Protein AF-A0A812PXK2-F1 (afdb_monomer)

Radius of gyration: 33.46 Å; Cα contacts (8 Å, |Δi|>4): 646; chains: 1; bounding box: 83×74×85 Å

Nearest PDB structures (foldseek):
  6zye-assembly1_E  TM=4.329E-01  e=1.002E-02  Escherichia coli K-12
  4agf-assembly1_G  TM=2.481E-01  e=2.740E-03  Escherichia coli
  8tdl-assembly1_A  TM=2.039E-01  e=2.067E-03  Arabidopsis thaliana
  7ux1-assembly1_A  TM=2.664E-01  e=7.626E-02  Escherichia coli K-12
  6urt-assembly1_G  TM=1.764E-01  e=1.405E-02  Escherichia coli K-12

Solvent-accessible surface area (backbone atoms only — not comparable to full-atom values): 24491 Å² total; per-residue (Å²): 111,74,65,60,54,52,44,44,70,73,60,30,49,92,87,58,76,82,56,71,67,46,54,53,53,67,67,53,82,33,74,60,96,61,72,58,64,69,56,50,50,19,48,51,42,23,52,41,47,48,56,88,81,64,59,52,63,66,56,52,52,40,47,39,58,36,68,75,43,35,54,46,48,56,49,47,51,53,49,49,55,51,50,56,61,70,49,60,90,50,85,64,44,69,57,57,49,49,56,51,32,29,44,47,39,25,34,66,69,62,37,75,93,72,25,92,42,94,41,64,42,40,43,51,26,58,57,32,49,78,72,76,39,86,44,94,35,61,89,72,25,77,71,78,80,66,82,46,54,45,100,82,72,46,66,58,42,42,55,62,41,48,75,70,72,52,52,63,75,38,40,30,27,30,71,89,76,65,51,46,29,30,30,65,42,77,41,42,61,34,30,34,28,36,32,83,87,72,48,78,45,78,44,52,33,63,45,50,65,69,59,44,42,44,82,45,74,81,79,76,75,87,77,82,71,86,64,54,75,77,72,30,66,92,71,34,63,70,52,43,52,52,50,38,50,50,32,52,53,51,34,31,51,54,45,43,72,69,45,69,79,81,60,60,47,78,41,73,68,98,52,59,34,30,25,31,67,51,65,34,60,59,62,63,48,54,44,57,61,68,56,90,40,72,46,75,33,71,64,82,60,88,90,38,47,71,46,29,29,39,47,60,77,92,62,75,74,51,59,33,30,30,28,41,36,81,45,75,38,76,52,86,43,97,86,44,88,59,58,42,86,44,67,74,70,35,35,47,72,38,62,49,66,88,79,29,40,26,35,80,40,59,94,41,88,70,37,66,68,29,76,44,39,77,82,50,86,62,63,73,70,58,32,38,27,26,75,42,71,44,48,58,66,41,74,46,22,32,39,45,72,80,82,71,80,77,72,81,74,77,82,84,74,82,84,79,77,77,78,83,126

pLDDT: mean 85.99, std 12.9, range [39.44, 98.31]

Mean predicted aligned error: 17.98 Å

Secondary structure (DSSP, 8-state):
-HHHHHHHHHHS-TT----HHHHHHHHSPPSSS---HHHHHHHHHHHHHSSTT---HHHHHHHHH-HHHHHHHHHHHHHHHHHHHHTTT-TTHHHHHHHHHHHHHHHHTT-TTT-SSSSHHHHHHHHHHTTTPPPTTTTTS-------B-TTS-BSS-HHHHHTT--TT-EEEETTT--EEEEEEE-SSEEEEEETTS-EEEEEHHHHHTT-EEE--PPPPPP--TTGGGG-GGG-HHHHHHHHHHHHHHHHHHHHHHH----EEEE-SSS-EEEESS-B-TTT-EEE---S-EEEESSPPTT-EEEEEE--SSS----PEEEE----B--SSTT----B--GGGTSEEES-STT--EEEE-SSTTGGG-EE-TT-S--PPPEEEESS-B-TTPBPEEE------------PPP---PPP-

Sequence (421 aa):
MSKTERYVRASGFPNRALGGDIWLALSQDCKGPEQHVPWRHMCIKLGLCGPEKAITLTDIKRSLSAKEVLNNVGKAETVLVEVQRLLQGIENLESVLGDFEVELAAVVLQKKKIAKHDSIEDAATTWLEKFGISSPWAATAPTKSLRVYDDTGKLVSNSRVVDLGFKAGNEVIRKADDMKGTIMEITADKVRLKLTDGKEYEASSQSFVDNKWKMYVPKAEPVLFKEWTKFSPLRSEDFSIAVVKGIVFQSMHEQYETLKVDDLDVFLKPSKNVQVKKSYNINILKLPIATAKVTIAETVPAGAVQLAVLAVGTSQKGTHRISMQAHFQAPKTESSQQGFINPVWLMKSTTDRDEANMELHWTSKSASNQKLTCKSASMILPIVRNFVKLEAGDDLVLWRPDTGKTDVIEALEPVTKKARK

Foldseek 3Di:
DVLLVVLLVVQFDPPFDDDPLQVVLLPDAAPDPDRLPLLSSLQSLLRGRNDDPLDDSVLSNCCRYPPVLVVLSVVLVVLLVVLLVQCPPDPPSSNLSSVLSSLSNSQSSVVVVGRPANGSLRSSQVSCVVVPHHRPCPVVRPPPPDQDAPPVRHGWFCVLLVVVVDDAQFWKAFPVPRWIWGFHDGTRFWTWTQTPVRDIDIDTSVCSNVVRMDTDDDDDDDDDPPPCVCVPLLVDPVSFVVLQVVQAQVQLVVQCVPLPDPQWDFDPPPATWIFGQFKDAFFGRKFGDDDPDKDWALDDDPPWQFFEFEQDDPPRPRRITITHDQDWADAPDPPDPPTDDGSVSRAAEDQDPVPAFKEWAFPDPQRSYHYDGSPDNHGGGIIIGGRHIDGRGDIHYYHDHDPDPPDPPDDDDDDDDDDDD

Structure (mmCIF, N/CA/C/O backbone):
data_AF-A0A812PXK2-F1
#
_entry.id   AF-A0A812PXK2-F1
#
loop_
_atom_site.group_PDB
_atom_site.id
_atom_site.type_symbol
_atom_site.label_atom_id
_atom_site.label_alt_id
_atom_site.label_comp_id
_atom_site.label_asym_id
_atom_site.label_entity_id
_atom_site.label_seq_id
_atom_site.pdbx_PDB_ins_code
_atom_site.Cartn_x
_atom_site.Cartn_y
_atom_site.Cartn_z
_atom_site.occupancy
_atom_site.B_iso_or_equiv
_atom_site.auth_seq_id
_atom_site.auth_comp_id
_atom_site.auth_asym_id
_atom_site.auth_atom_id
_atom_site.pdbx_PDB_model_num
ATOM 1 N N . MET A 1 1 ? -0.063 -13.412 -11.067 1.00 54.19 1 MET A N 1
ATOM 2 C CA . MET A 1 1 ? 0.491 -14.206 -9.942 1.00 54.19 1 MET A CA 1
ATOM 3 C C . MET A 1 1 ? 0.497 -15.716 -10.194 1.00 54.19 1 MET A C 1
ATOM 5 O O . MET A 1 1 ? 1.556 -16.304 -10.027 1.00 54.19 1 MET A O 1
ATOM 9 N N . SER A 1 2 ? -0.600 -16.345 -10.648 1.00 75.31 2 SER A N 1
ATOM 10 C CA . SER A 1 2 ? -0.688 -17.821 -10.759 1.00 75.31 2 SER A CA 1
ATOM 11 C C . SER A 1 2 ? 0.357 -18.494 -11.668 1.00 75.31 2 SER A C 1
ATOM 13 O O . SER A 1 2 ? 0.698 -19.649 -11.439 1.00 75.31 2 SER A O 1
ATOM 15 N N . LYS A 1 3 ? 0.876 -17.809 -12.699 1.00 86.38 3 LYS A N 1
ATOM 16 C CA . LYS A 1 3 ? 1.910 -18.357 -13.604 1.00 86.38 3 LYS A CA 1
ATOM 17 C C . LYS A 1 3 ? 3.296 -18.406 -12.958 1.00 86.38 3 LYS A C 1
ATOM 19 O O . LYS A 1 3 ? 3.967 -19.428 -13.006 1.00 86.38 3 LYS A O 1
ATOM 24 N N . THR A 1 4 ? 3.712 -17.312 -12.319 1.00 91.25 4 THR A N 1
ATOM 25 C CA . THR A 1 4 ? 5.010 -17.229 -11.632 1.00 91.25 4 THR A CA 1
ATOM 26 C C . THR A 1 4 ? 5.095 -18.217 -10.485 1.00 91.25 4 THR A C 1
ATOM 28 O O . THR A 1 4 ? 6.102 -18.899 -10.361 1.00 91.25 4 THR A O 1
ATOM 31 N N . GLU A 1 5 ? 4.038 -18.327 -9.680 1.00 90.25 5 GLU A N 1
ATOM 32 C CA . GLU A 1 5 ? 4.003 -19.287 -8.579 1.00 90.25 5 GLU A CA 1
ATOM 33 C C . GLU A 1 5 ? 4.114 -20.733 -9.079 1.00 90.25 5 GLU A C 1
ATOM 35 O O . GLU A 1 5 ? 4.930 -21.487 -8.556 1.00 90.25 5 GLU A O 1
ATOM 40 N N . ARG A 1 6 ? 3.348 -21.111 -10.114 1.00 88.38 6 ARG A N 1
ATOM 41 C CA . ARG A 1 6 ? 3.409 -22.462 -10.696 1.00 88.38 6 ARG A CA 1
ATOM 42 C C . ARG A 1 6 ? 4.807 -22.803 -11.210 1.00 88.38 6 ARG A C 1
ATOM 44 O O . ARG A 1 6 ? 5.325 -23.858 -10.864 1.00 88.38 6 ARG A O 1
ATOM 51 N N . TYR A 1 7 ? 5.440 -21.892 -11.950 1.00 93.44 7 TYR A N 1
ATOM 52 C CA . TYR A 1 7 ? 6.810 -22.094 -12.426 1.00 93.44 7 TYR A CA 1
ATOM 53 C C . TYR A 1 7 ? 7.817 -22.201 -11.270 1.00 93.44 7 TYR A C 1
ATOM 55 O O . TYR A 1 7 ? 8.620 -23.123 -11.240 1.00 93.44 7 TYR A O 1
ATOM 63 N N . VAL A 1 8 ? 7.745 -21.313 -10.269 1.00 92.62 8 VAL A N 1
ATOM 64 C CA . VAL A 1 8 ? 8.648 -21.354 -9.104 1.00 92.62 8 VAL A CA 1
ATOM 65 C C . VAL A 1 8 ? 8.472 -22.640 -8.295 1.00 92.62 8 VAL A C 1
ATOM 67 O O . VAL A 1 8 ? 9.451 -23.180 -7.798 1.00 92.62 8 VAL A O 1
ATOM 70 N N . ARG A 1 9 ? 7.251 -23.167 -8.166 1.00 89.44 9 ARG A N 1
ATOM 71 C CA . ARG A 1 9 ? 7.021 -24.455 -7.494 1.00 89.44 9 ARG A CA 1
ATOM 72 C C . ARG A 1 9 ? 7.595 -25.638 -8.277 1.00 89.44 9 ARG A C 1
ATOM 74 O O . ARG A 1 9 ? 8.021 -26.599 -7.650 1.00 89.44 9 ARG A O 1
ATOM 81 N N . ALA A 1 10 ? 7.586 -25.573 -9.607 1.00 89.19 10 ALA A N 1
ATOM 82 C CA . ALA A 1 10 ? 8.085 -26.641 -10.472 1.00 89.19 10 ALA A CA 1
ATOM 83 C C . ALA A 1 10 ? 9.618 -26.624 -10.627 1.00 89.19 10 ALA A C 1
ATOM 85 O O . ALA A 1 10 ? 10.241 -27.681 -10.615 1.00 89.19 10 ALA A O 1
ATOM 86 N N . SER A 1 11 ? 10.214 -25.434 -10.745 1.00 90.25 11 SER A N 1
ATOM 87 C CA . SER A 1 11 ? 11.624 -25.247 -11.130 1.00 90.25 11 SER A CA 1
ATOM 88 C C . SER A 1 11 ? 12.483 -24.582 -10.047 1.00 90.25 11 SER A C 1
ATOM 90 O O . SER A 1 11 ? 13.695 -24.444 -10.208 1.00 90.25 11 SER A O 1
ATOM 92 N N . GLY A 1 12 ? 11.872 -24.113 -8.958 1.00 88.06 12 GLY A N 1
ATOM 93 C CA . GLY A 1 12 ? 12.557 -23.412 -7.876 1.00 88.06 12 GLY A CA 1
ATOM 94 C C . GLY A 1 12 ? 13.231 -24.348 -6.877 1.00 88.06 12 GLY A C 1
ATOM 95 O O . GLY A 1 12 ? 12.872 -25.512 -6.713 1.00 88.06 12 GLY A O 1
ATOM 96 N N . PHE A 1 13 ? 14.210 -23.809 -6.152 1.00 86.69 13 PHE A N 1
ATOM 97 C CA . PHE A 1 13 ? 14.906 -24.552 -5.103 1.00 86.69 13 PHE A CA 1
ATOM 98 C C . PHE A 1 13 ? 14.094 -24.522 -3.791 1.00 86.69 13 PHE A C 1
ATOM 100 O O . PHE A 1 13 ? 13.846 -23.426 -3.284 1.00 86.69 13 PHE A O 1
ATOM 107 N N . PRO A 1 14 ? 13.735 -25.675 -3.182 1.00 78.12 14 PRO A N 1
ATOM 108 C CA . PRO A 1 14 ? 12.789 -25.741 -2.054 1.00 78.12 14 PRO A CA 1
ATOM 109 C C . PRO A 1 14 ? 13.166 -24.902 -0.827 1.00 78.12 14 PRO A C 1
ATOM 111 O O . PRO A 1 14 ? 12.297 -24.371 -0.144 1.00 78.12 14 PRO A O 1
ATOM 114 N N . ASN A 1 15 ? 14.466 -24.755 -0.563 1.00 82.31 15 ASN A N 1
ATOM 115 C CA . ASN A 1 15 ? 14.987 -24.025 0.597 1.00 82.31 15 ASN A CA 1
ATOM 116 C C . ASN A 1 15 ? 15.396 -22.584 0.269 1.00 82.31 15 ASN A C 1
ATOM 118 O O . ASN A 1 15 ? 16.016 -21.912 1.094 1.00 82.31 15 ASN A O 1
ATOM 122 N N . ARG A 1 16 ? 15.116 -22.102 -0.947 1.00 86.56 16 ARG A N 1
ATOM 123 C CA . ARG A 1 16 ? 15.530 -20.767 -1.365 1.00 86.56 16 ARG A CA 1
ATOM 124 C C . ARG A 1 16 ? 14.443 -19.744 -1.075 1.00 86.56 16 ARG A C 1
ATOM 126 O O . ARG A 1 16 ? 13.306 -19.882 -1.510 1.00 86.56 16 ARG A O 1
ATOM 133 N N . ALA A 1 17 ? 14.837 -18.666 -0.410 1.00 87.75 17 ALA A N 1
ATOM 134 C CA . ALA A 1 17 ? 13.986 -17.515 -0.161 1.00 87.75 17 ALA A CA 1
ATOM 135 C C . ALA A 1 17 ? 14.691 -16.225 -0.590 1.00 87.75 17 ALA A C 1
ATOM 137 O O . ALA A 1 17 ? 15.911 -16.094 -0.472 1.00 87.75 17 ALA A O 1
ATOM 138 N N . LEU A 1 18 ? 13.912 -15.255 -1.067 1.00 88.75 18 LEU A N 1
ATOM 139 C CA . LEU A 1 18 ? 14.387 -13.885 -1.242 1.00 88.75 18 LEU A CA 1
ATOM 140 C C . LEU A 1 18 ? 14.252 -13.144 0.091 1.00 88.75 18 LEU A C 1
ATOM 142 O O . LEU A 1 18 ? 13.229 -13.263 0.765 1.00 88.75 18 LEU A O 1
ATOM 146 N N . GLY A 1 19 ? 15.283 -12.387 0.471 1.00 89.31 19 GLY A N 1
ATOM 147 C CA . GLY A 1 19 ? 15.263 -11.582 1.693 1.00 89.31 19 GLY A CA 1
ATOM 148 C C . GLY A 1 19 ? 14.185 -10.492 1.655 1.00 89.31 19 GLY A C 1
ATOM 149 O O . GLY A 1 19 ? 13.808 -10.022 0.579 1.00 89.31 19 GLY A O 1
ATOM 150 N N . GLY A 1 20 ? 13.711 -10.060 2.829 1.00 92.25 20 GLY A N 1
ATOM 151 C CA . GLY A 1 20 ? 12.658 -9.041 2.956 1.00 92.25 20 GLY A CA 1
ATOM 152 C C . GLY A 1 20 ? 12.962 -7.742 2.203 1.00 92.25 20 GLY A C 1
ATOM 153 O O . GLY A 1 20 ? 12.072 -7.172 1.578 1.00 92.25 20 GLY A O 1
ATOM 154 N N . ASP A 1 21 ? 14.230 -7.332 2.155 1.00 93.31 21 ASP A N 1
ATOM 155 C CA . ASP A 1 21 ? 14.656 -6.135 1.422 1.00 93.31 21 ASP A CA 1
ATOM 156 C C . ASP A 1 21 ? 14.470 -6.260 -0.095 1.00 93.31 21 ASP A C 1
ATOM 158 O O . ASP A 1 21 ? 14.160 -5.274 -0.763 1.00 93.31 21 ASP A O 1
ATOM 162 N N . ILE A 1 22 ? 14.640 -7.466 -0.652 1.00 94.56 22 ILE A N 1
ATOM 163 C CA . ILE A 1 22 ? 14.407 -7.724 -2.079 1.00 94.56 22 ILE A CA 1
ATOM 164 C C . ILE A 1 22 ? 12.911 -7.626 -2.380 1.00 94.56 22 ILE A C 1
ATOM 166 O O . ILE A 1 22 ? 12.537 -6.994 -3.365 1.00 94.56 22 ILE A O 1
ATOM 170 N N . TRP A 1 23 ? 12.057 -8.187 -1.519 1.00 94.31 23 TRP A N 1
ATOM 171 C CA . TRP A 1 23 ? 10.602 -8.057 -1.646 1.00 94.31 23 TRP A CA 1
ATOM 172 C C . TRP A 1 23 ? 10.145 -6.606 -1.554 1.00 94.31 23 TRP A C 1
ATOM 174 O O . TRP A 1 23 ? 9.358 -6.155 -2.386 1.00 94.31 23 TRP A O 1
ATOM 184 N N . LEU A 1 24 ? 10.683 -5.860 -0.587 1.00 94.50 24 LEU A N 1
ATOM 185 C CA . LEU A 1 24 ? 10.390 -4.442 -0.434 1.00 94.50 24 LEU A CA 1
ATOM 186 C C . LEU A 1 24 ? 10.821 -3.666 -1.681 1.00 94.50 24 LEU A C 1
ATOM 188 O O . LEU A 1 24 ? 10.027 -2.902 -2.218 1.00 94.50 24 LEU A O 1
ATOM 192 N N . ALA A 1 25 ? 12.029 -3.902 -2.196 1.00 94.44 25 ALA A N 1
ATOM 193 C CA . ALA A 1 25 ? 12.508 -3.241 -3.406 1.00 94.44 25 ALA A CA 1
ATOM 194 C C . ALA A 1 25 ? 11.666 -3.590 -4.644 1.00 94.44 25 ALA A C 1
ATOM 196 O O . ALA A 1 25 ? 11.318 -2.696 -5.404 1.00 94.44 25 ALA A O 1
ATOM 197 N N . LEU A 1 26 ? 11.275 -4.855 -4.820 1.00 93.75 26 LEU A N 1
ATOM 198 C CA . LEU A 1 26 ? 10.389 -5.287 -5.908 1.00 93.75 26 LEU A CA 1
ATOM 199 C C . LEU A 1 26 ? 8.974 -4.705 -5.806 1.00 93.75 26 LEU A C 1
ATOM 201 O O . LEU A 1 26 ? 8.253 -4.714 -6.798 1.00 93.75 26 LEU A O 1
ATOM 205 N N . SER A 1 27 ? 8.556 -4.230 -4.630 1.00 92.69 27 SER A N 1
ATOM 206 C CA . SER A 1 27 ? 7.257 -3.579 -4.421 1.00 92.69 27 SER A CA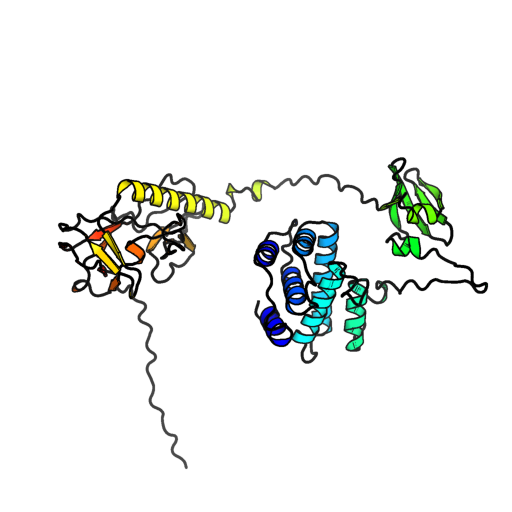 1
ATOM 207 C C . SER A 1 27 ? 7.264 -2.077 -4.717 1.00 92.69 27 SER A C 1
ATOM 209 O O . SER A 1 27 ? 6.196 -1.514 -4.929 1.00 92.69 27 SER A O 1
ATOM 211 N N . GLN A 1 28 ? 8.441 -1.445 -4.784 1.00 92.75 28 GLN A N 1
ATOM 212 C CA . GLN A 1 28 ? 8.578 -0.005 -5.024 1.00 92.75 28 GLN A CA 1
ATOM 213 C C . GLN A 1 28 ? 8.161 0.387 -6.443 1.00 92.75 28 GLN A C 1
ATOM 215 O O . GLN A 1 28 ? 8.238 -0.422 -7.366 1.00 92.75 28 GLN A O 1
ATOM 220 N N . ASP A 1 29 ? 7.752 1.642 -6.621 1.00 89.56 29 ASP A N 1
ATOM 221 C CA . ASP A 1 29 ? 7.406 2.189 -7.932 1.00 89.56 29 ASP A CA 1
ATOM 222 C C . ASP A 1 29 ? 8.641 2.366 -8.824 1.00 89.56 29 ASP A C 1
ATOM 224 O O . ASP A 1 29 ? 9.727 2.744 -8.368 1.00 89.56 29 ASP A O 1
ATOM 228 N N . CYS A 1 30 ? 8.462 2.125 -10.123 1.00 88.88 30 CYS A N 1
ATOM 229 C CA . CYS A 1 30 ? 9.492 2.398 -11.122 1.00 88.88 30 CYS A CA 1
ATOM 230 C C . CYS A 1 30 ? 9.619 3.906 -11.381 1.00 88.88 30 CYS A C 1
ATOM 232 O O . CYS A 1 30 ? 8.631 4.642 -11.373 1.00 88.88 30 CYS A O 1
ATOM 234 N N . LYS A 1 31 ? 10.831 4.384 -11.690 1.00 82.69 31 LYS A N 1
ATOM 235 C CA . LYS A 1 31 ? 11.026 5.745 -12.216 1.00 82.69 31 LYS A CA 1
ATOM 236 C C . LYS A 1 31 ? 10.574 5.810 -13.677 1.00 82.69 31 LYS A C 1
ATOM 238 O O . LYS A 1 31 ? 11.392 5.722 -14.587 1.00 82.69 31 LYS A O 1
ATOM 243 N N . GLY A 1 32 ? 9.277 5.986 -13.894 1.00 80.69 32 GLY A N 1
ATOM 244 C CA . GLY A 1 32 ? 8.673 6.096 -15.218 1.00 80.69 32 GLY A CA 1
ATOM 245 C C . GLY A 1 32 ? 7.151 5.951 -15.165 1.00 80.69 32 GLY A C 1
ATOM 246 O O . GLY A 1 32 ? 6.601 5.693 -14.096 1.00 80.69 32 GLY A O 1
ATOM 247 N N . PRO A 1 33 ? 6.460 6.137 -16.301 1.00 78.75 33 PRO A N 1
ATOM 248 C CA . PRO A 1 33 ? 5.013 5.933 -16.378 1.00 78.75 33 PRO A CA 1
ATOM 249 C C . PRO A 1 33 ? 4.618 4.450 -16.269 1.00 78.75 33 PRO A C 1
ATOM 251 O O . PRO A 1 33 ? 3.499 4.141 -15.870 1.00 78.75 33 PRO A O 1
ATOM 254 N N . GLU A 1 34 ? 5.529 3.533 -16.604 1.00 86.50 34 GLU A N 1
ATOM 255 C CA . GLU A 1 34 ? 5.293 2.090 -16.603 1.00 86.50 34 GLU A CA 1
ATOM 256 C C . GLU A 1 34 ? 5.819 1.434 -15.322 1.00 86.50 34 GLU A C 1
ATOM 258 O O . GLU A 1 34 ? 6.929 1.705 -14.867 1.00 86.50 34 GLU A O 1
ATOM 263 N N . GLN A 1 35 ? 5.019 0.538 -14.737 1.00 90.31 35 GLN A N 1
ATOM 264 C CA . GLN A 1 35 ? 5.369 -0.153 -13.488 1.00 90.31 35 GLN A CA 1
ATOM 265 C C . GLN A 1 35 ? 6.146 -1.463 -13.690 1.00 90.31 35 GLN A C 1
ATOM 267 O O . GLN A 1 35 ? 6.598 -2.045 -12.699 1.00 90.31 35 GLN A O 1
ATOM 272 N N . HIS A 1 36 ? 6.314 -1.905 -14.943 1.00 93.88 36 HIS A N 1
ATOM 273 C CA . HIS A 1 36 ? 7.087 -3.088 -15.348 1.00 93.88 36 HIS A CA 1
ATOM 274 C C . HIS A 1 36 ? 6.782 -4.332 -14.491 1.00 93.88 36 HIS A C 1
ATOM 276 O O . HIS A 1 36 ? 7.636 -4.912 -13.817 1.00 93.88 36 HIS A O 1
ATOM 282 N N . VAL A 1 37 ? 5.500 -4.709 -14.435 1.00 93.94 37 VAL A N 1
ATOM 283 C CA . VAL A 1 37 ? 5.040 -5.867 -13.649 1.00 93.94 37 VAL A CA 1
ATOM 284 C C . VAL A 1 37 ? 5.628 -7.190 -14.174 1.00 93.94 37 VAL A C 1
ATOM 286 O O . VAL A 1 37 ? 6.108 -7.972 -13.345 1.00 93.94 37 VAL A O 1
ATOM 289 N N . PRO A 1 38 ? 5.651 -7.472 -15.497 1.00 95.06 38 PRO A N 1
ATOM 290 C CA . PRO A 1 38 ? 6.336 -8.653 -16.030 1.00 95.06 38 PRO A CA 1
ATOM 291 C C . PRO A 1 38 ? 7.806 -8.742 -15.603 1.00 95.06 38 PRO A C 1
ATOM 293 O O . PRO A 1 38 ? 8.249 -9.799 -15.155 1.00 95.06 38 PRO A O 1
ATOM 296 N N . TRP A 1 39 ? 8.539 -7.630 -15.618 1.00 96.81 39 TRP A N 1
ATOM 297 C CA . TRP A 1 39 ? 9.927 -7.568 -15.169 1.00 96.81 39 TRP A CA 1
ATOM 298 C C . TRP A 1 39 ? 10.120 -8.008 -13.715 1.00 96.81 39 TRP A C 1
ATOM 300 O O . TRP A 1 39 ? 11.034 -8.778 -13.405 1.00 96.81 39 TRP A O 1
ATOM 310 N N . ARG A 1 40 ? 9.231 -7.584 -12.807 1.00 96.38 40 ARG A N 1
ATOM 311 C CA . ARG A 1 40 ? 9.266 -8.027 -11.400 1.00 96.38 40 ARG A CA 1
ATOM 312 C C . ARG A 1 40 ? 9.114 -9.545 -11.306 1.00 96.38 40 ARG A C 1
ATOM 314 O O . ARG A 1 40 ? 9.808 -10.189 -10.520 1.00 96.38 40 ARG A O 1
ATOM 321 N N . HIS A 1 41 ? 8.254 -10.135 -12.135 1.00 95.88 41 HIS A N 1
ATOM 322 C CA . HIS A 1 41 ? 8.098 -11.585 -12.204 1.00 95.88 41 HIS A CA 1
ATOM 323 C C . HIS A 1 41 ? 9.341 -12.290 -12.761 1.00 95.88 41 HIS A C 1
ATOM 325 O O . HIS A 1 41 ? 9.735 -13.310 -12.193 1.00 95.88 41 HIS A O 1
ATOM 331 N N . MET A 1 42 ? 9.993 -11.737 -13.787 1.00 97.12 42 MET A N 1
ATOM 332 C CA . MET A 1 42 ? 11.273 -12.251 -14.292 1.00 97.12 42 MET A CA 1
ATOM 333 C C . MET A 1 42 ? 12.350 -12.233 -13.192 1.00 97.12 42 MET A C 1
ATOM 335 O O . MET A 1 42 ? 13.035 -13.230 -12.970 1.00 97.12 42 MET A O 1
ATOM 339 N N . CYS A 1 43 ? 12.441 -11.141 -12.422 1.00 96.81 43 CYS A N 1
ATOM 340 C CA . CYS A 1 43 ? 13.369 -11.015 -11.292 1.00 96.81 43 CYS A CA 1
ATOM 341 C C . CYS A 1 43 ? 13.113 -12.055 -10.192 1.00 96.81 43 CYS A C 1
ATOM 343 O O . CYS A 1 43 ? 14.059 -12.650 -9.671 1.00 96.81 43 CYS A O 1
ATOM 345 N N . ILE A 1 44 ? 11.843 -12.295 -9.845 1.00 96.06 44 ILE A N 1
ATOM 346 C CA . ILE A 1 44 ? 11.456 -13.320 -8.864 1.00 96.06 44 ILE A CA 1
ATOM 347 C C . ILE A 1 44 ? 11.876 -14.710 -9.354 1.00 96.06 44 ILE A C 1
ATOM 349 O O . ILE A 1 44 ? 12.476 -15.468 -8.591 1.00 96.06 44 ILE A O 1
ATOM 353 N N . LYS A 1 45 ? 11.605 -15.036 -10.626 1.00 96.19 45 LYS A N 1
ATOM 354 C CA . LYS A 1 45 ? 11.995 -16.319 -11.227 1.00 96.19 45 LYS A CA 1
ATOM 355 C C . LYS A 1 45 ? 13.509 -16.496 -11.220 1.00 96.19 45 LYS A C 1
ATOM 357 O O . LYS A 1 45 ? 13.980 -17.522 -10.741 1.00 96.19 45 LYS A O 1
ATOM 362 N N . LEU A 1 46 ? 14.274 -15.487 -11.644 1.00 95.75 46 LEU A N 1
ATOM 363 C CA . LEU A 1 46 ? 15.739 -15.531 -11.603 1.00 95.75 46 LEU A CA 1
ATOM 364 C C . LEU A 1 46 ? 16.261 -15.737 -10.175 1.00 95.75 46 LEU A C 1
ATOM 366 O O . LEU A 1 46 ? 17.148 -16.557 -9.951 1.00 95.75 46 LEU A O 1
ATOM 370 N N . GLY A 1 47 ? 15.698 -15.024 -9.201 1.00 94.56 47 GLY A N 1
ATOM 371 C CA . GLY A 1 47 ? 16.116 -15.127 -7.807 1.00 94.56 47 GLY A CA 1
ATOM 372 C C . GLY A 1 47 ? 15.825 -16.492 -7.172 1.00 94.56 47 GLY A C 1
ATOM 373 O O . GLY A 1 47 ? 16.654 -17.010 -6.424 1.00 94.56 47 GLY A O 1
ATOM 374 N N . LEU A 1 48 ? 14.675 -17.097 -7.477 1.00 94.38 48 LEU A N 1
ATOM 375 C CA . LEU A 1 48 ? 14.236 -18.355 -6.859 1.00 94.38 48 LEU A CA 1
ATOM 376 C C . LEU A 1 48 ? 14.638 -19.615 -7.642 1.00 94.38 48 LEU A C 1
ATOM 378 O O . LEU A 1 48 ? 14.827 -20.662 -7.025 1.00 94.38 48 LEU A O 1
ATOM 382 N N . CYS A 1 49 ? 14.819 -19.511 -8.959 1.00 93.56 49 CYS A N 1
ATOM 383 C CA . CYS A 1 49 ? 15.079 -20.647 -9.857 1.00 93.56 49 CYS A CA 1
ATOM 384 C C . CYS A 1 49 ? 16.464 -20.588 -10.529 1.00 93.56 49 CYS A C 1
ATOM 386 O O . CYS A 1 49 ? 16.945 -21.602 -11.018 1.00 93.56 49 CYS A O 1
ATOM 388 N N . GLY A 1 50 ? 17.134 -19.429 -10.555 1.00 88.19 50 GLY A N 1
ATOM 389 C CA . GLY A 1 50 ? 18.470 -19.281 -11.152 1.00 88.19 50 GLY A CA 1
ATOM 390 C C . GLY A 1 50 ? 19.606 -19.852 -10.288 1.00 88.19 50 GLY A C 1
ATOM 391 O O . GLY A 1 50 ? 19.369 -20.597 -9.342 1.00 88.19 50 GLY A O 1
ATOM 392 N N . PRO A 1 51 ? 20.876 -19.515 -10.551 1.00 87.00 51 PRO A N 1
ATOM 393 C CA . PRO A 1 51 ? 21.977 -19.831 -9.638 1.00 87.00 51 PRO A CA 1
ATOM 394 C C . PRO A 1 51 ? 21.844 -19.134 -8.273 1.00 87.00 51 PRO A C 1
ATOM 396 O O . PRO A 1 51 ? 21.153 -18.121 -8.132 1.00 87.00 51 PRO A O 1
ATOM 399 N N . GLU A 1 52 ? 22.514 -19.654 -7.242 1.00 83.50 52 GLU A N 1
ATOM 400 C CA . GLU A 1 52 ? 22.517 -19.001 -5.928 1.00 83.50 52 GLU A CA 1
ATOM 401 C C . GLU A 1 52 ? 23.114 -17.585 -6.029 1.00 83.50 52 GLU A C 1
ATOM 403 O O . GLU A 1 52 ? 24.103 -17.365 -6.729 1.00 83.50 52 GLU A O 1
ATOM 408 N N . LYS A 1 53 ? 22.502 -16.609 -5.342 1.00 83.12 53 LYS A N 1
ATOM 409 C CA . LYS A 1 53 ? 22.903 -15.188 -5.380 1.00 83.12 53 LYS A CA 1
ATOM 410 C C . LYS A 1 53 ? 22.915 -14.586 -6.797 1.00 83.12 53 LYS A C 1
ATOM 412 O O . LYS A 1 53 ? 23.637 -13.623 -7.054 1.00 83.12 53 LYS A O 1
ATOM 417 N N . ALA A 1 54 ? 22.083 -15.106 -7.707 1.00 87.44 54 ALA A N 1
ATOM 418 C CA . ALA A 1 54 ? 21.933 -14.562 -9.059 1.00 87.44 54 ALA A CA 1
ATOM 419 C C . ALA A 1 54 ? 21.467 -13.098 -9.077 1.00 87.44 54 ALA A C 1
ATOM 421 O O . ALA A 1 54 ? 21.801 -12.354 -10.001 1.00 87.44 54 ALA A O 1
ATOM 422 N N . ILE A 1 55 ? 20.728 -12.677 -8.048 1.00 93.31 55 ILE A N 1
ATOM 423 C CA . ILE A 1 55 ? 20.157 -11.338 -7.929 1.00 93.31 55 ILE A CA 1
ATOM 424 C C . ILE A 1 55 ? 20.511 -10.704 -6.583 1.00 93.31 55 ILE A C 1
ATOM 426 O O . ILE A 1 55 ? 20.527 -11.369 -5.548 1.00 93.31 55 ILE A O 1
ATOM 430 N N . THR A 1 56 ? 20.798 -9.405 -6.603 1.00 93.75 56 THR A N 1
ATOM 431 C CA . THR A 1 56 ? 21.110 -8.600 -5.417 1.00 93.75 56 THR A CA 1
ATOM 432 C C . THR A 1 56 ? 20.131 -7.436 -5.280 1.00 93.75 56 THR A C 1
ATOM 434 O O . THR A 1 56 ? 19.475 -7.032 -6.241 1.00 93.75 56 THR A O 1
ATOM 437 N N . LEU A 1 57 ? 20.065 -6.840 -4.086 1.00 94.50 57 LEU A N 1
ATOM 438 C CA . LEU A 1 57 ? 19.245 -5.652 -3.835 1.00 94.50 57 LEU A CA 1
ATOM 439 C C . LEU A 1 57 ? 19.598 -4.484 -4.774 1.00 94.50 57 LEU A C 1
ATOM 441 O O . LEU A 1 57 ? 18.712 -3.769 -5.243 1.00 94.50 57 LEU A O 1
ATOM 445 N N . THR A 1 58 ? 20.888 -4.304 -5.066 1.00 94.75 58 THR A N 1
ATOM 446 C CA . THR A 1 58 ? 21.378 -3.262 -5.977 1.00 94.75 58 THR A CA 1
ATOM 447 C C . THR A 1 58 ? 20.879 -3.481 -7.400 1.00 94.75 58 THR A C 1
ATOM 449 O O . THR A 1 58 ? 20.508 -2.514 -8.062 1.00 94.75 58 THR A O 1
ATOM 452 N N . ASP A 1 59 ? 20.813 -4.734 -7.858 1.00 95.19 59 ASP A N 1
ATOM 453 C CA . ASP A 1 59 ? 20.299 -5.058 -9.192 1.00 95.19 59 ASP A CA 1
ATOM 454 C C . ASP A 1 59 ? 18.838 -4.637 -9.339 1.00 95.19 59 ASP A C 1
ATOM 456 O O . ASP A 1 59 ? 18.499 -3.944 -10.298 1.00 95.19 59 ASP A O 1
ATOM 460 N N . ILE A 1 60 ? 18.001 -4.986 -8.352 1.00 95.94 60 ILE A N 1
ATOM 461 C CA . ILE A 1 60 ? 16.583 -4.614 -8.336 1.00 95.94 60 ILE A CA 1
ATOM 462 C C . ILE A 1 60 ? 16.438 -3.097 -8.358 1.00 95.94 60 ILE A C 1
ATOM 464 O O . ILE A 1 60 ? 15.850 -2.554 -9.291 1.00 95.94 60 ILE A O 1
ATOM 468 N N . LYS A 1 61 ? 17.047 -2.393 -7.396 1.00 95.25 61 LYS A N 1
ATOM 469 C CA . LYS A 1 61 ? 16.948 -0.928 -7.306 1.00 95.25 61 LYS A CA 1
ATOM 470 C C . LYS A 1 61 ? 17.409 -0.243 -8.590 1.00 95.25 61 LYS A C 1
ATOM 472 O O . LYS A 1 61 ? 16.761 0.696 -9.051 1.00 95.25 61 LYS A O 1
ATOM 477 N N . ARG A 1 62 ? 18.504 -0.716 -9.194 1.00 94.62 62 ARG A N 1
ATOM 478 C CA . ARG A 1 62 ? 19.015 -0.183 -10.462 1.00 94.62 62 ARG A CA 1
ATOM 479 C C . ARG A 1 62 ? 18.031 -0.434 -11.603 1.00 94.62 62 ARG A C 1
ATOM 481 O O . ARG A 1 62 ? 17.759 0.495 -12.355 1.00 94.62 62 ARG A O 1
ATOM 488 N N . SER A 1 63 ? 17.468 -1.638 -11.701 1.00 94.75 63 SER A N 1
ATOM 489 C CA . SER A 1 63 ? 16.512 -1.993 -12.759 1.00 94.75 63 SER A CA 1
ATOM 490 C C . SER A 1 63 ? 15.200 -1.208 -12.710 1.00 94.75 63 SER A C 1
ATOM 492 O O . SER A 1 63 ? 14.578 -1.032 -13.747 1.00 94.75 63 SER A O 1
ATOM 494 N N . LEU A 1 64 ? 14.820 -0.682 -11.540 1.00 93.56 64 LEU A N 1
ATOM 495 C CA . LEU A 1 64 ? 13.598 0.109 -11.356 1.00 93.56 64 LEU A CA 1
ATOM 496 C C . LEU A 1 64 ? 13.832 1.629 -11.431 1.00 93.56 64 LEU A C 1
ATOM 498 O O . LEU A 1 64 ? 12.873 2.397 -11.410 1.00 93.56 64 LEU A O 1
ATOM 502 N N . SER A 1 65 ? 15.085 2.101 -11.478 1.00 91.12 65 SER A N 1
ATOM 503 C CA . SER A 1 65 ? 15.387 3.538 -11.343 1.00 91.12 65 SER A CA 1
ATOM 504 C C . SER A 1 65 ? 16.400 4.111 -12.334 1.00 91.12 65 SER A C 1
ATOM 506 O O . SER A 1 65 ? 16.369 5.315 -12.598 1.00 91.12 65 SER A O 1
ATOM 508 N N . ALA A 1 66 ? 17.301 3.298 -12.889 1.00 90.31 66 ALA A N 1
ATOM 509 C CA . ALA A 1 66 ? 18.304 3.761 -13.841 1.00 90.31 66 ALA A CA 1
ATOM 510 C C . ALA A 1 66 ? 17.734 3.736 -15.265 1.00 90.31 66 ALA A C 1
ATOM 512 O O . ALA A 1 66 ? 17.410 2.668 -15.777 1.00 90.31 66 ALA A O 1
ATOM 513 N N . LYS A 1 67 ? 17.661 4.903 -15.922 1.00 85.81 67 LYS A N 1
ATOM 514 C CA . LYS A 1 67 ? 17.036 5.081 -17.249 1.00 85.81 67 LYS A CA 1
ATOM 515 C C . LYS A 1 67 ? 17.538 4.090 -18.308 1.00 85.81 67 LYS A C 1
ATOM 517 O O . LYS A 1 67 ? 16.741 3.545 -19.058 1.00 85.81 67 LYS A O 1
ATOM 522 N N . GLU A 1 68 ? 18.846 3.847 -18.364 1.00 86.38 68 GLU A N 1
ATOM 523 C CA . GLU A 1 68 ? 19.440 2.904 -19.321 1.00 86.38 68 GLU A CA 1
ATOM 524 C C . GLU A 1 68 ? 18.953 1.466 -19.094 1.00 86.38 68 GLU A C 1
ATOM 526 O O . GLU A 1 68 ? 18.560 0.786 -20.039 1.00 86.38 68 GLU A O 1
ATOM 531 N N . VAL A 1 69 ? 18.919 1.023 -17.834 1.00 90.94 69 VAL A N 1
ATOM 532 C CA . VAL A 1 69 ? 18.461 -0.328 -17.489 1.00 90.94 69 VAL A CA 1
ATOM 533 C C . VAL A 1 69 ? 16.952 -0.445 -17.690 1.00 90.94 69 VAL A C 1
ATOM 535 O O . VAL A 1 69 ? 16.511 -1.426 -18.271 1.00 90.94 69 VAL A O 1
ATOM 538 N N . LEU A 1 70 ? 16.176 0.574 -17.312 1.00 91.12 70 LEU A N 1
ATOM 539 C CA . LEU A 1 70 ? 14.727 0.634 -17.540 1.00 91.12 70 LEU A CA 1
ATOM 540 C C . LEU A 1 70 ? 14.356 0.538 -19.027 1.00 91.12 70 LEU A C 1
ATOM 542 O O . LEU A 1 70 ? 13.422 -0.174 -19.380 1.00 91.12 70 LEU A O 1
ATOM 546 N N . ASN A 1 71 ? 15.118 1.177 -19.918 1.00 90.81 71 ASN A N 1
ATOM 547 C CA . ASN A 1 71 ? 14.904 1.020 -21.358 1.00 90.81 71 ASN A CA 1
ATOM 548 C C . ASN A 1 71 ? 15.087 -0.443 -21.802 1.00 90.81 71 ASN A C 1
ATOM 550 O O . ASN A 1 71 ? 14.328 -0.935 -22.634 1.00 90.81 71 ASN A O 1
ATOM 554 N N . ASN A 1 72 ? 16.077 -1.149 -21.249 1.00 93.88 72 ASN A N 1
ATOM 555 C CA . ASN A 1 72 ? 16.290 -2.569 -21.539 1.00 93.88 72 ASN A CA 1
ATOM 556 C C . ASN A 1 72 ? 15.225 -3.463 -20.889 1.00 93.88 72 ASN A C 1
ATOM 558 O O . ASN A 1 72 ? 14.864 -4.481 -21.473 1.00 93.88 72 ASN A O 1
ATOM 562 N N . VAL A 1 73 ? 14.679 -3.063 -19.738 1.00 96.38 73 VAL A N 1
ATOM 563 C CA . VAL A 1 73 ? 13.514 -3.711 -19.123 1.00 96.38 73 VAL A CA 1
ATOM 564 C C . VAL A 1 73 ? 12.306 -3.636 -20.060 1.00 96.38 73 VAL A C 1
ATOM 566 O O . VAL A 1 73 ? 11.775 -4.678 -20.432 1.00 96.38 73 VAL A O 1
ATOM 569 N N . GLY A 1 74 ? 11.923 -2.441 -20.525 1.00 94.69 74 GLY A N 1
ATOM 570 C CA . GLY A 1 74 ? 10.790 -2.280 -21.448 1.00 94.69 74 GLY A CA 1
ATOM 571 C C . GLY A 1 74 ? 10.968 -3.048 -22.767 1.00 94.69 74 GLY A C 1
ATOM 572 O O . GLY A 1 74 ? 10.028 -3.667 -23.273 1.00 94.69 74 GLY A O 1
ATOM 573 N N . LYS A 1 75 ? 12.199 -3.101 -23.297 1.00 94.75 75 LYS A N 1
ATOM 574 C CA . LYS A 1 75 ? 12.535 -3.959 -24.446 1.00 94.75 75 LYS A CA 1
ATOM 575 C C . LYS A 1 75 ? 12.332 -5.442 -24.145 1.00 94.75 75 LYS A C 1
ATOM 577 O O . LYS A 1 75 ? 11.709 -6.131 -24.946 1.00 94.75 75 LYS A O 1
ATOM 582 N N . ALA A 1 76 ? 12.826 -5.933 -23.008 1.00 96.81 76 ALA A N 1
ATOM 583 C CA . ALA A 1 76 ? 12.675 -7.334 -22.622 1.00 96.81 76 ALA A CA 1
ATOM 584 C C . ALA A 1 76 ? 11.201 -7.728 -22.453 1.00 96.81 76 ALA A C 1
ATOM 586 O O . ALA A 1 76 ? 10.809 -8.810 -22.877 1.00 96.81 76 ALA A O 1
ATOM 587 N N . GLU A 1 77 ? 10.367 -6.847 -21.894 1.00 96.75 77 GLU A N 1
ATOM 588 C CA . GLU A 1 77 ? 8.923 -7.083 -21.780 1.00 96.75 77 GLU A CA 1
ATOM 589 C C . GLU A 1 77 ? 8.242 -7.140 -23.155 1.00 96.75 77 GLU A C 1
ATOM 591 O O . GLU A 1 77 ? 7.448 -8.044 -23.409 1.00 96.75 77 GLU A O 1
ATOM 596 N N . THR A 1 78 ? 8.605 -6.233 -24.066 1.00 95.44 78 THR A N 1
ATOM 597 C CA . THR A 1 78 ? 8.089 -6.228 -25.446 1.00 95.44 78 THR A CA 1
ATOM 598 C C . THR A 1 78 ? 8.456 -7.520 -26.179 1.00 95.44 78 THR A C 1
ATOM 600 O O . THR A 1 78 ? 7.605 -8.156 -26.801 1.00 95.44 78 THR A O 1
ATOM 603 N N . VAL A 1 79 ? 9.716 -7.945 -26.064 1.00 95.75 79 VAL A N 1
ATOM 604 C CA . VAL A 1 79 ? 10.214 -9.185 -26.671 1.00 95.75 79 VAL A CA 1
ATOM 605 C C . VAL A 1 79 ? 9.549 -10.411 -26.051 1.00 95.75 79 VAL A C 1
ATOM 607 O O . VAL A 1 79 ? 9.168 -11.317 -26.787 1.00 95.75 79 VAL A O 1
ATOM 610 N N . LEU A 1 80 ? 9.336 -10.439 -24.731 1.00 95.94 80 LEU A N 1
ATOM 611 C CA . LEU A 1 80 ? 8.614 -11.531 -24.075 1.00 95.94 80 LEU A CA 1
ATOM 612 C C . LEU A 1 80 ? 7.202 -11.694 -24.648 1.00 95.94 80 LEU A C 1
ATOM 614 O O . LEU A 1 80 ? 6.796 -12.816 -24.944 1.00 95.94 80 LEU A O 1
ATOM 618 N N . VAL A 1 81 ? 6.458 -10.594 -24.801 1.00 94.94 81 VAL A N 1
ATOM 619 C CA . VAL A 1 81 ? 5.089 -10.629 -25.340 1.00 94.94 81 VAL A CA 1
ATOM 620 C C . VAL A 1 81 ? 5.080 -11.195 -26.757 1.00 94.94 81 VAL A C 1
ATOM 622 O O . VAL A 1 81 ? 4.252 -12.050 -27.077 1.00 94.94 81 VAL A O 1
ATOM 625 N N . GLU A 1 82 ? 6.020 -10.765 -27.592 1.00 94.25 82 GLU A N 1
ATOM 626 C CA . GLU A 1 82 ? 6.093 -11.210 -28.980 1.00 94.25 82 GLU A CA 1
ATOM 627 C C . GLU A 1 82 ? 6.568 -12.667 -29.103 1.00 94.25 82 GLU A C 1
ATOM 629 O O . GLU A 1 82 ? 5.975 -13.446 -29.847 1.00 94.25 82 GLU A O 1
ATOM 634 N N . VAL A 1 83 ? 7.553 -13.095 -28.308 1.00 93.50 83 VAL A N 1
ATOM 635 C CA . VAL A 1 83 ? 7.967 -14.507 -28.234 1.00 93.50 83 VAL A CA 1
ATOM 636 C C . VAL A 1 83 ? 6.818 -15.384 -27.734 1.00 93.50 83 VAL A C 1
ATOM 638 O O . VAL A 1 83 ? 6.550 -16.431 -28.316 1.00 93.50 83 VAL A O 1
ATOM 641 N N . GLN A 1 84 ? 6.073 -14.947 -26.716 1.00 94.00 84 GLN A N 1
ATOM 642 C CA . GLN A 1 84 ? 4.879 -15.656 -26.253 1.00 94.00 84 GLN A CA 1
ATOM 643 C C . GLN A 1 84 ? 3.828 -15.788 -27.360 1.00 94.00 84 GLN A C 1
ATOM 645 O O . GLN A 1 84 ? 3.174 -16.826 -27.448 1.00 94.00 84 GLN A O 1
ATOM 650 N N . ARG A 1 85 ? 3.643 -14.753 -28.188 1.00 94.62 85 ARG A N 1
ATOM 651 C CA . ARG A 1 85 ? 2.728 -14.785 -29.336 1.00 94.62 85 ARG A CA 1
ATOM 652 C C . ARG A 1 85 ? 3.189 -15.791 -30.392 1.00 94.62 85 ARG A C 1
ATOM 654 O O . ARG A 1 85 ? 2.365 -16.536 -30.909 1.00 94.62 85 ARG A O 1
ATOM 661 N N . LEU A 1 86 ? 4.483 -15.816 -30.699 1.00 92.56 86 LEU A N 1
ATOM 662 C CA . LEU A 1 86 ? 5.068 -16.704 -31.706 1.00 92.56 86 LEU A CA 1
ATOM 663 C C . LEU A 1 86 ? 5.074 -18.173 -31.268 1.00 92.56 86 LEU A C 1
ATOM 665 O O . LEU A 1 86 ? 4.838 -19.050 -32.088 1.00 92.56 86 LEU A O 1
ATOM 669 N N . LEU A 1 87 ? 5.278 -18.441 -29.978 1.00 91.31 87 LEU A N 1
ATOM 670 C CA . LEU A 1 87 ? 5.280 -19.790 -29.403 1.00 91.31 87 LEU A CA 1
ATOM 671 C C . LEU A 1 87 ? 3.867 -20.309 -29.053 1.00 91.31 87 LEU A C 1
ATOM 673 O O . LEU A 1 87 ? 3.730 -21.334 -28.380 1.00 91.31 87 LEU A O 1
ATOM 677 N N . GLN A 1 88 ? 2.797 -19.614 -29.465 1.00 89.62 88 GLN A N 1
ATOM 678 C CA . GLN A 1 88 ? 1.430 -20.089 -29.234 1.00 89.62 88 GLN A CA 1
ATOM 679 C C . GLN A 1 88 ? 1.225 -21.474 -29.861 1.00 89.62 88 GLN A C 1
ATOM 681 O O . GLN A 1 88 ? 1.531 -21.694 -31.028 1.00 89.62 88 GLN A O 1
ATOM 686 N N . GLY A 1 89 ? 0.679 -22.407 -29.077 1.00 84.19 89 GLY A N 1
ATOM 687 C CA . GLY A 1 89 ? 0.422 -23.783 -29.518 1.00 84.19 89 GLY A CA 1
ATOM 688 C C . GLY A 1 89 ? 1.526 -24.788 -29.181 1.00 84.19 89 GLY A C 1
ATOM 689 O O . GLY A 1 89 ? 1.337 -25.976 -29.419 1.00 84.19 89 GLY A O 1
ATOM 690 N N . ILE A 1 90 ? 2.638 -24.351 -28.582 1.00 87.31 90 ILE A N 1
ATOM 691 C CA . ILE A 1 90 ? 3.684 -25.259 -28.097 1.00 87.31 90 ILE A CA 1
ATOM 692 C C . ILE A 1 90 ? 3.265 -25.924 -26.782 1.00 87.31 90 ILE A C 1
ATOM 694 O O . ILE A 1 90 ? 2.725 -25.285 -25.872 1.00 87.31 90 ILE A O 1
ATOM 698 N N . GLU A 1 91 ? 3.541 -27.221 -26.669 1.00 86.56 91 GLU A N 1
ATOM 699 C CA . GLU A 1 91 ? 3.326 -27.982 -25.442 1.00 86.56 91 GLU A CA 1
ATOM 700 C C . GLU A 1 91 ? 4.255 -27.481 -24.322 1.00 86.56 91 GLU A C 1
ATOM 702 O O . GLU A 1 91 ? 5.424 -27.179 -24.550 1.00 86.56 91 GLU A O 1
ATOM 707 N N . ASN A 1 92 ? 3.751 -27.373 -23.090 1.00 86.19 92 ASN A N 1
ATOM 708 C CA . ASN A 1 92 ? 4.502 -26.839 -21.941 1.00 86.19 92 ASN A CA 1
ATOM 709 C C . ASN A 1 92 ? 4.987 -25.383 -22.093 1.00 86.19 92 ASN A C 1
ATOM 711 O O . ASN A 1 92 ? 5.956 -24.978 -21.443 1.00 86.19 92 ASN A O 1
ATOM 715 N N . LEU A 1 93 ? 4.273 -24.566 -22.879 1.00 87.69 93 LEU A N 1
ATOM 716 C CA . LEU A 1 93 ? 4.590 -23.152 -23.110 1.00 87.69 93 LEU A CA 1
ATOM 717 C C . LEU A 1 93 ? 4.889 -22.362 -21.822 1.00 87.69 93 LEU A C 1
ATOM 719 O O . LEU A 1 93 ? 5.789 -21.531 -21.806 1.00 87.69 93 LEU A O 1
ATOM 723 N N . GLU A 1 94 ? 4.170 -22.616 -20.724 1.00 87.56 94 GLU A N 1
ATOM 724 C CA . GLU A 1 94 ? 4.408 -21.904 -19.458 1.00 87.56 94 GLU A CA 1
ATOM 725 C C . GLU A 1 94 ? 5.794 -22.193 -18.853 1.00 87.56 94 GLU A C 1
ATOM 727 O O . GLU A 1 94 ? 6.403 -21.283 -18.291 1.00 87.56 94 GLU A O 1
ATOM 732 N N . SER A 1 95 ? 6.305 -23.422 -18.983 1.00 89.94 95 SER A N 1
ATOM 733 C CA . SER A 1 95 ? 7.653 -23.777 -18.519 1.00 89.94 95 SER A CA 1
ATOM 734 C C . SER A 1 95 ? 8.716 -23.142 -19.409 1.00 89.94 95 SER A C 1
ATOM 736 O O . SER A 1 95 ? 9.650 -22.520 -18.911 1.00 89.94 95 SER A O 1
ATOM 738 N N . VAL A 1 96 ? 8.518 -23.236 -20.727 1.00 91.44 96 VAL A N 1
ATOM 739 C CA . VAL A 1 96 ? 9.392 -22.649 -21.753 1.00 91.44 96 VAL A CA 1
ATOM 740 C C . VAL A 1 96 ? 9.537 -21.140 -21.554 1.00 91.44 96 VAL A C 1
ATOM 742 O O . VAL A 1 96 ? 10.650 -20.620 -21.510 1.00 91.44 96 VAL A O 1
ATOM 745 N N . LEU A 1 97 ? 8.420 -20.432 -21.369 1.00 93.69 97 LEU A N 1
ATOM 746 C CA . LEU A 1 97 ? 8.442 -18.992 -21.115 1.00 93.69 97 LEU A CA 1
ATOM 747 C C . LEU A 1 97 ? 9.102 -18.658 -19.779 1.00 93.69 97 LEU A C 1
ATOM 749 O O . LEU A 1 97 ? 9.834 -17.679 -19.706 1.00 93.69 97 LEU A O 1
ATOM 753 N N . GLY A 1 98 ? 8.896 -19.478 -18.745 1.00 93.88 98 GLY A N 1
ATOM 754 C CA . GLY A 1 98 ? 9.546 -19.274 -17.454 1.00 93.88 98 GLY A CA 1
ATOM 755 C C . GLY A 1 98 ? 11.072 -19.341 -17.537 1.00 93.88 98 GLY A C 1
ATOM 756 O O . GLY A 1 98 ? 11.741 -18.470 -16.979 1.00 93.88 98 GLY A O 1
ATOM 757 N N . ASP A 1 99 ? 11.617 -20.306 -18.279 1.00 93.94 99 ASP A N 1
ATOM 758 C CA . ASP A 1 99 ? 13.059 -20.411 -18.529 1.00 93.94 99 ASP A CA 1
ATOM 759 C C . ASP A 1 99 ? 13.579 -19.219 -19.344 1.00 93.94 99 ASP A C 1
ATOM 761 O O . ASP A 1 99 ? 14.625 -18.645 -19.025 1.00 93.94 99 ASP A O 1
ATOM 765 N N . PHE A 1 100 ? 12.823 -18.800 -20.362 1.00 95.56 100 PHE A N 1
ATOM 766 C CA . PHE A 1 100 ? 13.158 -17.627 -21.164 1.00 95.56 100 PHE A CA 1
ATOM 767 C C . PHE A 1 100 ? 13.140 -16.330 -20.337 1.00 95.56 100 PHE A C 1
ATOM 769 O O . PHE A 1 100 ? 14.034 -15.498 -20.461 1.00 95.56 100 PHE A O 1
ATOM 776 N N . GLU A 1 101 ? 12.180 -16.165 -19.428 1.00 96.81 101 GLU A N 1
ATOM 777 C CA . GLU A 1 101 ? 12.106 -15.025 -18.507 1.00 96.81 101 GLU A CA 1
ATOM 778 C C . GLU A 1 101 ? 13.310 -14.957 -17.555 1.00 96.81 101 GLU A C 1
ATOM 780 O O . GLU A 1 101 ? 13.826 -13.868 -17.292 1.00 96.81 101 GLU A O 1
ATOM 785 N N . VAL A 1 102 ? 13.780 -16.105 -17.046 1.00 96.00 102 VAL A N 1
ATOM 786 C CA . VAL A 1 102 ? 15.005 -16.185 -16.226 1.00 96.00 102 VAL A CA 1
ATOM 787 C C . VAL A 1 102 ? 16.216 -15.709 -17.029 1.00 96.00 102 VAL A C 1
ATOM 789 O O . VAL A 1 102 ? 17.051 -14.956 -16.519 1.00 96.00 102 VAL A O 1
ATOM 792 N N . GLU A 1 103 ? 16.298 -16.120 -18.290 1.00 95.06 103 GLU A N 1
ATOM 793 C CA . GLU A 1 103 ? 17.364 -15.737 -19.207 1.00 95.06 103 GLU A CA 1
ATOM 794 C C . GLU A 1 103 ? 17.335 -14.240 -19.544 1.00 95.06 103 GLU A C 1
ATOM 796 O O . GLU A 1 103 ? 18.351 -13.559 -19.385 1.00 95.06 103 GLU A O 1
ATOM 801 N N . LEU A 1 104 ? 16.169 -13.692 -19.898 1.00 96.81 104 LEU A N 1
ATOM 802 C CA . LEU A 1 104 ? 15.991 -12.259 -20.142 1.00 96.81 104 LEU A CA 1
ATOM 803 C C . LEU A 1 104 ? 16.403 -11.415 -18.930 1.00 96.81 104 LEU A C 1
ATOM 805 O O . LEU A 1 104 ? 17.116 -10.421 -19.083 1.00 96.81 104 LEU A O 1
ATOM 809 N N . ALA A 1 105 ? 16.021 -11.826 -17.716 1.00 97.00 105 ALA A N 1
ATOM 810 C CA . ALA A 1 105 ? 16.450 -11.142 -16.500 1.00 97.00 105 ALA A CA 1
ATOM 811 C C . ALA A 1 105 ? 17.973 -11.163 -16.329 1.00 97.00 105 ALA A C 1
ATOM 813 O O . ALA A 1 105 ? 18.566 -10.140 -15.977 1.00 97.00 105 ALA A O 1
ATOM 814 N N . ALA A 1 106 ? 18.625 -12.299 -16.591 1.00 95.69 106 ALA A N 1
ATOM 815 C CA . ALA A 1 106 ? 20.077 -12.407 -16.495 1.00 95.69 106 ALA A CA 1
ATOM 816 C C . ALA A 1 106 ? 20.792 -11.493 -17.507 1.00 95.69 106 ALA A C 1
ATOM 818 O O . ALA A 1 106 ? 21.772 -10.838 -17.137 1.00 95.69 106 ALA A O 1
ATOM 819 N N . VAL A 1 107 ? 20.281 -11.407 -18.740 1.00 95.25 107 VAL A N 1
ATOM 820 C CA . VAL A 1 107 ? 20.801 -10.528 -19.802 1.00 95.25 107 VAL A CA 1
ATOM 821 C C . VAL A 1 107 ? 20.639 -9.055 -19.423 1.00 95.25 107 VAL A C 1
ATOM 823 O O . VAL A 1 107 ? 21.625 -8.318 -19.379 1.00 95.25 107 VAL A O 1
ATOM 826 N N . VAL A 1 108 ? 19.426 -8.620 -19.065 1.00 95.88 108 VAL A N 1
ATOM 827 C CA . VAL A 1 108 ? 19.141 -7.216 -18.709 1.00 95.88 108 VAL A CA 1
ATOM 828 C C . VAL A 1 108 ? 19.940 -6.770 -17.481 1.00 95.88 108 VAL A C 1
ATOM 830 O O . VAL A 1 108 ? 20.441 -5.645 -17.431 1.00 95.88 108 VAL A O 1
ATOM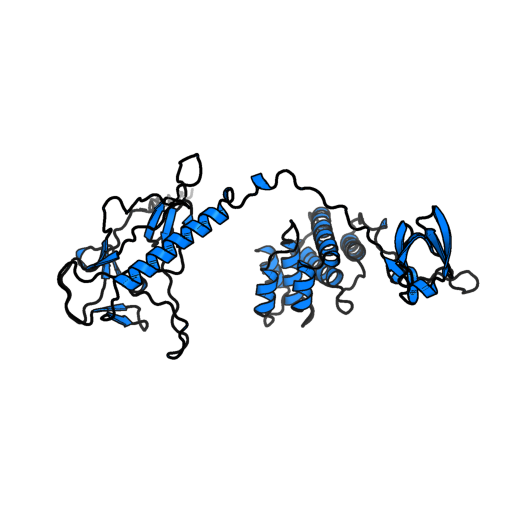 833 N N . LEU A 1 109 ? 20.115 -7.653 -16.492 1.00 94.44 109 LEU A N 1
ATOM 834 C CA . LEU A 1 109 ? 20.934 -7.378 -15.307 1.00 94.44 109 LEU A CA 1
ATOM 835 C C . LEU A 1 109 ? 22.444 -7.530 -15.552 1.00 94.44 109 LEU A C 1
ATOM 837 O O . LEU A 1 109 ? 23.227 -7.303 -14.623 1.00 94.44 109 LEU A O 1
ATOM 841 N N . GLN A 1 110 ? 22.855 -7.884 -16.774 1.00 90.94 110 GLN A N 1
ATOM 842 C CA . GLN A 1 110 ? 24.245 -8.081 -17.193 1.00 90.94 110 GLN A CA 1
ATOM 843 C C . GLN A 1 110 ? 24.992 -9.101 -16.321 1.00 90.94 110 GLN A C 1
ATOM 845 O O . GLN A 1 110 ? 26.161 -8.928 -15.957 1.00 90.94 110 GLN A O 1
ATOM 850 N N . LYS A 1 111 ? 24.320 -10.194 -15.953 1.00 90.25 111 LYS A N 1
ATOM 851 C CA . LYS A 1 111 ? 24.897 -11.269 -15.143 1.00 90.25 111 LYS A CA 1
ATOM 852 C C . LYS A 1 111 ? 25.764 -12.177 -16.007 1.00 90.25 111 LYS A C 1
ATOM 854 O O . LYS A 1 111 ? 25.405 -13.319 -16.236 1.00 90.25 111 LYS A O 1
ATOM 859 N N . LYS A 1 112 ? 26.941 -11.705 -16.430 1.00 82.38 112 LYS A N 1
ATOM 860 C CA . LYS A 1 112 ? 27.853 -12.414 -17.362 1.00 82.38 112 LYS A CA 1
ATOM 861 C C . LYS A 1 112 ? 28.214 -13.859 -16.980 1.00 82.38 112 LYS A C 1
ATOM 863 O O . LYS A 1 112 ? 28.569 -14.643 -17.843 1.00 82.38 112 LYS A O 1
ATOM 868 N N . LYS A 1 113 ? 28.154 -14.217 -15.692 1.00 81.44 113 LYS A N 1
ATOM 869 C CA . LYS A 1 113 ? 28.402 -15.595 -15.217 1.00 81.44 113 LYS A CA 1
ATOM 870 C C . LYS A 1 113 ? 27.189 -16.530 -15.363 1.00 81.44 113 LYS A C 1
ATOM 872 O O . LYS A 1 113 ? 27.308 -17.712 -15.075 1.00 81.44 113 LYS A O 1
ATOM 877 N N . ILE A 1 114 ? 26.025 -15.982 -15.706 1.00 84.94 114 ILE A N 1
ATOM 878 C CA . ILE A 1 114 ? 24.716 -16.649 -15.680 1.00 84.94 114 ILE A CA 1
ATOM 879 C C . ILE A 1 114 ? 24.014 -16.512 -17.034 1.00 84.94 114 ILE A C 1
ATOM 881 O O . ILE A 1 114 ? 23.429 -17.476 -17.518 1.00 84.94 114 ILE A O 1
ATOM 885 N N . ALA A 1 115 ? 24.064 -15.322 -17.634 1.00 86.06 115 ALA A N 1
ATOM 886 C CA . ALA A 1 115 ? 23.528 -15.048 -18.956 1.00 86.06 115 ALA A CA 1
ATOM 887 C C . ALA A 1 115 ? 24.278 -15.882 -20.001 1.00 86.06 115 ALA A C 1
ATOM 889 O O . ALA A 1 115 ? 25.509 -15.864 -20.033 1.00 86.06 115 ALA A O 1
ATOM 890 N N . LYS A 1 116 ? 23.535 -16.611 -20.839 1.00 86.06 116 LYS A N 1
ATOM 891 C CA . LYS A 1 116 ? 24.109 -17.413 -21.932 1.00 86.06 116 LYS A CA 1
ATOM 892 C C . LYS A 1 116 ? 24.208 -16.631 -23.245 1.00 86.06 116 LYS A C 1
ATOM 894 O O . LYS A 1 116 ? 24.868 -17.096 -24.167 1.00 86.06 116 LYS A O 1
ATOM 899 N N . HIS A 1 117 ? 23.567 -15.466 -23.299 1.00 88.56 117 HIS A N 1
ATOM 900 C CA . HIS A 1 117 ? 23.471 -14.598 -24.466 1.00 88.56 117 HIS A CA 1
ATOM 901 C C . HIS A 1 117 ? 23.894 -13.179 -24.090 1.00 88.56 117 HIS A C 1
ATOM 903 O O . HIS A 1 117 ? 23.741 -12.760 -22.937 1.00 88.56 117 HIS A O 1
ATOM 909 N N . ASP A 1 118 ? 24.409 -12.442 -25.069 1.00 82.38 118 ASP A N 1
ATOM 910 C CA . ASP A 1 118 ? 24.934 -11.090 -24.859 1.00 82.38 118 ASP A CA 1
ATOM 911 C C . ASP A 1 118 ? 23.856 -10.004 -25.018 1.00 82.38 118 ASP A C 1
ATOM 913 O O . ASP A 1 118 ? 24.012 -8.893 -24.504 1.00 82.38 118 ASP A O 1
ATOM 917 N N . SER A 1 119 ? 22.742 -10.316 -25.692 1.00 89.69 119 SER A N 1
ATOM 918 C CA . SER A 1 119 ? 21.622 -9.391 -25.894 1.00 89.69 119 SER A CA 1
ATOM 919 C C . SER A 1 119 ? 20.253 -10.066 -25.770 1.00 89.69 119 SER A C 1
ATOM 921 O O . SER A 1 119 ? 20.126 -11.292 -25.763 1.00 89.69 119 SER A O 1
ATOM 923 N N . ILE A 1 120 ? 19.211 -9.238 -25.640 1.00 93.62 120 ILE A N 1
ATOM 924 C CA . ILE A 1 120 ? 17.810 -9.677 -25.547 1.00 93.62 120 ILE A CA 1
ATOM 925 C C . ILE A 1 120 ? 17.386 -10.344 -26.863 1.00 93.62 120 ILE A C 1
ATOM 927 O O . ILE A 1 120 ? 16.714 -11.370 -26.858 1.00 93.62 120 ILE A O 1
ATOM 931 N N . GLU A 1 121 ? 17.800 -9.760 -27.984 1.00 92.00 121 GLU A N 1
ATOM 932 C CA . GLU A 1 121 ? 17.512 -10.210 -29.344 1.00 92.00 121 GLU A CA 1
ATOM 933 C C . GLU A 1 121 ? 18.200 -11.543 -29.665 1.00 92.00 121 GLU A C 1
ATOM 935 O O . GLU A 1 121 ? 17.588 -12.410 -30.288 1.00 92.00 121 GLU A O 1
ATOM 940 N N . ASP A 1 122 ? 19.444 -11.723 -29.211 1.00 87.94 122 ASP A N 1
ATOM 941 C CA . ASP A 1 122 ? 20.194 -12.979 -29.335 1.00 87.94 122 ASP A CA 1
ATOM 942 C C . ASP A 1 122 ? 19.523 -14.105 -28.530 1.00 87.94 122 ASP A C 1
ATOM 944 O O . ASP A 1 122 ? 19.246 -15.186 -29.059 1.00 87.94 122 ASP A O 1
ATOM 948 N N . ALA A 1 123 ? 19.138 -13.814 -27.280 1.00 92.50 123 ALA A N 1
ATOM 949 C CA . ALA A 1 123 ? 18.365 -14.745 -26.463 1.00 92.50 123 ALA A CA 1
ATOM 950 C C . ALA A 1 123 ? 17.036 -15.119 -27.140 1.00 92.50 123 ALA A C 1
ATOM 952 O O . ALA A 1 123 ? 16.722 -16.299 -27.273 1.00 92.50 123 ALA A O 1
ATOM 953 N N . ALA A 1 124 ? 16.260 -14.136 -27.606 1.00 92.94 124 ALA A N 1
ATOM 954 C CA . ALA A 1 124 ? 14.976 -14.381 -28.262 1.00 92.94 124 ALA A CA 1
ATOM 955 C C . ALA A 1 124 ? 15.120 -15.217 -29.540 1.00 92.94 124 ALA A C 1
ATOM 957 O O . ALA A 1 124 ? 14.347 -16.148 -29.757 1.00 92.94 124 ALA A O 1
ATOM 958 N N . THR A 1 125 ? 16.134 -14.917 -30.353 1.00 91.19 125 THR A N 1
ATOM 959 C CA . THR A 1 125 ? 16.415 -15.643 -31.596 1.00 91.19 125 THR A CA 1
ATOM 960 C C . THR A 1 125 ? 16.755 -17.097 -31.310 1.00 91.19 125 THR A C 1
ATOM 962 O O . THR A 1 125 ? 16.078 -17.990 -31.817 1.00 91.19 125 THR A O 1
ATOM 965 N N . THR A 1 126 ? 17.699 -17.334 -30.399 1.00 89.81 126 THR A N 1
ATOM 966 C CA . THR A 1 126 ? 18.100 -18.689 -30.005 1.00 89.81 126 THR A CA 1
ATOM 967 C C . THR A 1 126 ? 16.929 -19.485 -29.422 1.00 89.81 126 THR A C 1
ATOM 969 O O . THR A 1 126 ? 16.822 -20.694 -29.627 1.00 89.81 126 THR A O 1
ATOM 972 N N . TRP A 1 127 ? 16.026 -18.836 -28.682 1.00 91.25 127 TRP A N 1
ATOM 973 C CA . TRP A 1 127 ? 14.838 -19.500 -28.148 1.00 91.25 127 TRP A CA 1
ATOM 974 C C . TRP A 1 127 ? 13.818 -19.867 -29.226 1.00 91.25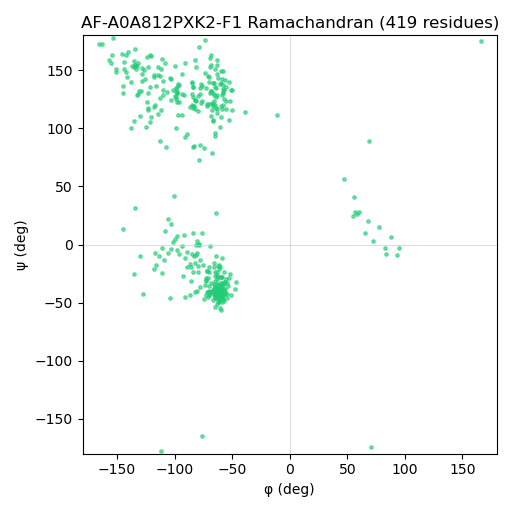 127 TRP A C 1
ATOM 976 O O . TRP A 1 127 ? 13.313 -20.984 -29.187 1.00 91.25 127 TRP A O 1
ATOM 986 N N . LEU A 1 128 ? 13.531 -18.987 -30.186 1.00 91.06 128 LEU A N 1
ATOM 987 C CA . LEU A 1 128 ? 12.601 -19.282 -31.284 1.00 91.06 128 LEU A CA 1
ATOM 988 C C . LEU A 1 128 ? 13.134 -20.388 -32.210 1.00 91.06 128 LEU A C 1
ATOM 990 O O . LEU A 1 128 ? 12.380 -21.282 -32.602 1.00 91.06 128 LEU A O 1
ATOM 994 N N . GLU A 1 129 ? 14.441 -20.392 -32.480 1.00 90.56 129 GLU A N 1
ATOM 995 C CA . GLU A 1 129 ? 15.098 -21.407 -33.311 1.00 90.56 129 GLU A CA 1
ATOM 996 C C . GLU A 1 129 ? 14.995 -22.820 -32.725 1.00 90.56 129 GLU A C 1
ATOM 998 O O . GLU A 1 129 ? 14.792 -23.776 -33.474 1.00 90.56 129 GLU A O 1
ATOM 1003 N N . LYS A 1 130 ? 15.032 -22.972 -31.390 1.00 90.25 130 LYS A N 1
ATOM 1004 C CA . LYS A 1 130 ? 14.817 -24.275 -30.721 1.00 90.25 130 LYS A CA 1
ATOM 1005 C C . LYS A 1 130 ? 13.471 -24.914 -31.062 1.00 90.25 130 LYS A C 1
ATOM 1007 O O . LYS A 1 130 ? 13.337 -26.129 -30.953 1.00 90.25 130 LYS A O 1
ATOM 1012 N N . PHE A 1 131 ? 12.492 -24.107 -31.460 1.00 90.06 131 PHE A N 1
ATOM 1013 C CA . PHE A 1 131 ? 11.155 -24.554 -31.843 1.00 90.06 131 PHE A CA 1
ATOM 1014 C C . PHE A 1 131 ? 10.907 -24.449 -33.353 1.00 90.06 131 PHE A C 1
ATOM 1016 O O . PHE A 1 131 ? 9.768 -24.574 -33.795 1.00 90.06 131 PHE A O 1
ATOM 1023 N N . GLY A 1 132 ? 11.955 -24.217 -34.152 1.00 88.50 132 GLY A N 1
ATOM 1024 C CA . GLY A 1 132 ? 11.853 -24.091 -35.607 1.00 88.50 132 GLY A CA 1
ATOM 1025 C C . GLY A 1 132 ? 11.111 -22.835 -36.074 1.00 88.50 132 GLY A C 1
ATOM 1026 O O . GLY A 1 132 ? 10.622 -22.804 -37.202 1.00 88.50 132 GLY A O 1
ATOM 1027 N N . ILE A 1 133 ? 11.000 -21.808 -35.225 1.00 89.31 133 ILE A N 1
ATOM 1028 C CA . ILE A 1 133 ? 10.308 -20.558 -35.549 1.00 89.31 133 ILE A CA 1
ATOM 1029 C C . ILE A 1 133 ? 11.327 -19.508 -35.987 1.00 89.31 133 ILE A C 1
ATOM 1031 O O . ILE A 1 133 ? 12.317 -19.259 -35.303 1.00 89.31 133 ILE A O 1
ATOM 1035 N N . SER A 1 134 ? 11.064 -18.853 -37.118 1.00 88.25 134 SER A N 1
ATOM 1036 C CA . SER A 1 134 ? 11.904 -17.754 -37.602 1.00 88.25 134 SER A CA 1
ATOM 1037 C C . SER A 1 134 ? 11.841 -16.558 -36.652 1.00 88.25 134 SER A C 1
ATOM 1039 O O . SER A 1 134 ? 10.758 -16.056 -36.344 1.00 88.25 134 SER A O 1
ATOM 1041 N N . SER A 1 135 ? 13.005 -16.058 -36.237 1.00 87.19 135 SER A N 1
ATOM 1042 C CA . SER A 1 135 ? 13.102 -14.888 -35.363 1.00 87.19 135 SER A CA 1
ATOM 1043 C C . SER A 1 135 ? 12.930 -13.576 -36.137 1.00 87.19 135 SER A C 1
ATOM 1045 O O . SER A 1 135 ? 13.689 -13.326 -37.077 1.00 87.19 135 SER A O 1
ATOM 1047 N N . PRO A 1 136 ? 12.019 -12.678 -35.712 1.00 85.44 136 PRO A N 1
ATOM 1048 C CA . PRO A 1 136 ? 11.944 -11.311 -36.234 1.00 85.44 136 PRO A CA 1
ATOM 1049 C C . PRO A 1 136 ? 13.216 -10.492 -35.974 1.00 85.44 136 PRO A C 1
ATOM 1051 O O . PRO A 1 136 ? 13.465 -9.498 -36.652 1.00 85.44 136 PRO A O 1
ATOM 1054 N N . TRP A 1 137 ? 14.020 -10.901 -34.990 1.00 84.56 137 TRP A N 1
ATOM 1055 C CA . TRP A 1 137 ? 15.215 -10.183 -34.554 1.00 84.56 137 TRP A CA 1
ATOM 1056 C C . TRP A 1 137 ? 16.513 -10.756 -35.119 1.00 84.56 137 TRP A C 1
ATOM 1058 O O . TRP A 1 137 ? 17.576 -10.238 -34.785 1.00 84.56 137 TRP A O 1
ATOM 1068 N N . ALA A 1 138 ? 16.456 -11.763 -35.999 1.00 70.94 138 ALA A N 1
ATOM 1069 C CA . ALA A 1 138 ? 17.645 -12.398 -36.577 1.00 70.94 138 ALA A CA 1
ATOM 1070 C C . ALA A 1 138 ? 18.589 -11.399 -37.280 1.00 70.94 138 ALA A C 1
ATOM 1072 O O . ALA A 1 138 ? 19.803 -11.560 -37.232 1.00 70.94 138 ALA A O 1
ATOM 1073 N N . ALA A 1 139 ? 18.050 -10.329 -37.879 1.00 60.00 139 ALA A N 1
ATOM 1074 C CA . ALA A 1 139 ? 18.841 -9.275 -38.526 1.00 60.00 139 ALA A CA 1
ATOM 1075 C C . ALA A 1 139 ? 19.442 -8.245 -37.545 1.00 60.00 139 ALA A C 1
ATOM 1077 O O . ALA A 1 139 ? 20.350 -7.500 -37.907 1.00 60.00 139 ALA A O 1
ATOM 1078 N N . THR A 1 140 ? 18.913 -8.164 -36.321 1.00 59.22 140 THR A N 1
ATOM 1079 C CA . THR A 1 140 ? 19.324 -7.201 -35.282 1.00 59.22 140 THR A CA 1
ATOM 1080 C C . THR A 1 140 ? 20.084 -7.841 -34.126 1.00 59.22 140 THR A C 1
ATOM 1082 O O . THR A 1 140 ? 20.677 -7.119 -33.324 1.00 59.22 140 THR A O 1
ATOM 1085 N N . ALA A 1 141 ? 20.061 -9.173 -34.024 1.00 51.66 141 ALA A N 1
ATOM 1086 C CA . ALA A 1 141 ? 20.899 -9.913 -33.101 1.00 51.66 141 ALA A CA 1
ATOM 1087 C C . ALA A 1 141 ? 22.362 -9.582 -33.430 1.00 51.66 141 ALA A C 1
ATOM 1089 O O . ALA A 1 141 ? 22.745 -9.633 -34.604 1.00 51.66 141 ALA A O 1
ATOM 1090 N N . PRO A 1 142 ? 23.181 -9.183 -32.444 1.00 50.44 142 PRO A N 1
ATOM 1091 C CA . PRO A 1 142 ? 24.586 -8.933 -32.697 1.00 50.44 142 PRO A CA 1
ATOM 1092 C C . PRO A 1 142 ? 25.197 -10.234 -33.216 1.00 50.44 142 PRO A C 1
ATOM 1094 O O . PRO A 1 142 ? 25.350 -11.197 -32.467 1.00 50.44 142 PRO A O 1
ATOM 1097 N N . THR A 1 143 ? 25.550 -10.277 -34.504 1.00 46.72 143 THR A N 1
ATOM 1098 C CA . THR A 1 143 ? 26.472 -11.290 -35.017 1.00 46.72 143 THR A CA 1
ATOM 1099 C C . THR A 1 143 ? 27.667 -11.257 -34.085 1.00 46.72 143 THR A C 1
ATOM 1101 O O . THR A 1 143 ? 28.310 -10.206 -33.996 1.00 46.72 143 THR A O 1
ATOM 1104 N N . LYS A 1 144 ? 27.918 -12.354 -33.351 1.00 45.50 144 LYS A N 1
ATOM 1105 C CA . LYS A 1 144 ? 29.123 -12.515 -32.529 1.00 45.50 144 LYS A CA 1
ATOM 1106 C C . LYS A 1 144 ? 30.272 -11.919 -33.320 1.00 45.50 144 LYS A C 1
ATOM 1108 O O . LYS A 1 144 ? 30.554 -12.403 -34.415 1.00 45.50 144 LYS A O 1
ATOM 1113 N N . SER A 1 145 ? 30.840 -10.829 -32.808 1.00 42.47 145 SER A N 1
ATOM 1114 C CA . SER A 1 145 ? 31.899 -10.069 -33.463 1.00 42.47 145 SER A CA 1
ATOM 1115 C C . SER A 1 145 ? 33.142 -10.953 -33.497 1.00 42.47 145 SER A C 1
ATOM 1117 O O . SER A 1 145 ? 34.018 -10.901 -32.635 1.00 42.47 145 SER A O 1
ATOM 1119 N N . LEU A 1 146 ? 33.159 -11.886 -34.446 1.00 50.03 146 LEU A N 1
ATOM 1120 C CA . LEU A 1 146 ? 34.330 -12.654 -34.791 1.00 50.03 146 LEU A CA 1
ATOM 1121 C C . LEU A 1 146 ? 35.326 -11.637 -35.322 1.00 50.03 146 LEU A C 1
ATOM 1123 O O . LEU A 1 146 ? 35.008 -10.827 -36.191 1.00 50.03 146 LEU A O 1
ATOM 1127 N N . ARG A 1 147 ? 36.527 -11.659 -34.748 1.00 57.38 147 ARG A N 1
ATOM 1128 C CA . ARG A 1 147 ? 37.654 -10.862 -35.219 1.00 57.38 147 ARG A CA 1
ATOM 1129 C C . ARG A 1 147 ? 37.828 -11.147 -36.709 1.00 57.38 147 ARG A C 1
ATOM 1131 O O . ARG A 1 147 ? 38.230 -12.247 -37.075 1.00 57.38 147 ARG A O 1
ATOM 1138 N N . VAL A 1 148 ? 37.469 -10.181 -37.549 1.00 55.88 148 VAL A N 1
ATOM 1139 C CA . VAL A 1 148 ? 37.633 -10.302 -38.996 1.00 55.88 148 VAL A CA 1
ATOM 1140 C C . VAL A 1 148 ? 39.092 -10.001 -39.295 1.00 55.88 148 VAL A C 1
ATOM 1142 O O . VAL A 1 148 ? 39.567 -8.894 -39.033 1.00 55.88 148 VAL A O 1
ATOM 1145 N N . TYR A 1 149 ? 39.801 -11.009 -39.784 1.00 59.66 149 TYR A N 1
ATOM 1146 C CA . TYR A 1 149 ? 41.155 -10.887 -40.306 1.00 59.66 149 TYR A CA 1
ATOM 1147 C C . TYR A 1 149 ? 41.079 -10.916 -41.832 1.00 59.66 149 TYR A C 1
ATOM 1149 O O . TYR A 1 149 ? 40.232 -11.618 -42.382 1.00 59.66 149 TYR A O 1
ATOM 1157 N N . ASP A 1 150 ? 41.914 -10.129 -42.501 1.00 65.62 150 ASP A N 1
ATOM 1158 C CA . ASP A 1 150 ? 42.069 -10.213 -43.946 1.00 65.62 150 ASP A CA 1
ATOM 1159 C C . ASP A 1 150 ? 42.861 -11.470 -44.317 1.00 65.62 150 ASP A C 1
ATOM 1161 O O . ASP A 1 150 ? 43.383 -12.197 -43.466 1.00 65.62 150 ASP A O 1
ATOM 1165 N N . ASP A 1 151 ? 42.984 -11.689 -45.618 1.00 66.56 151 ASP A N 1
ATOM 1166 C CA . ASP A 1 151 ? 43.706 -12.788 -46.254 1.00 66.56 151 ASP A CA 1
ATOM 1167 C C . ASP A 1 151 ? 45.204 -12.818 -45.872 1.00 66.56 151 ASP A C 1
ATOM 1169 O O . ASP A 1 151 ? 45.900 -13.798 -46.138 1.00 66.56 151 ASP A O 1
ATOM 1173 N N . THR A 1 152 ? 45.711 -11.757 -45.227 1.00 65.12 152 THR A N 1
ATOM 1174 C CA . THR A 1 152 ? 47.085 -11.632 -44.716 1.00 65.12 152 THR A CA 1
ATOM 1175 C C . THR A 1 152 ? 47.191 -11.863 -43.204 1.00 65.12 152 THR A C 1
ATOM 1177 O O . THR A 1 152 ? 48.277 -11.767 -42.630 1.00 65.12 152 THR A O 1
ATOM 1180 N N . GLY A 1 153 ? 46.078 -12.185 -42.537 1.00 54.28 153 GLY A N 1
ATOM 1181 C CA . GLY A 1 153 ? 46.007 -12.390 -41.092 1.00 54.28 153 GLY A CA 1
ATOM 1182 C C . GLY A 1 153 ? 45.999 -11.089 -40.282 1.00 54.28 153 GLY A C 1
ATOM 1183 O O . GLY A 1 153 ? 46.214 -11.121 -39.067 1.00 54.28 153 GLY A O 1
ATOM 1184 N N . LYS A 1 154 ? 45.755 -9.937 -40.918 1.00 57.38 154 LYS A N 1
ATOM 1185 C CA . LYS A 1 154 ? 45.703 -8.622 -40.270 1.00 57.38 154 LYS A CA 1
ATOM 1186 C C . LYS A 1 154 ? 44.254 -8.246 -39.956 1.00 57.38 154 LYS A C 1
ATOM 1188 O O . LYS A 1 154 ? 43.341 -8.483 -40.732 1.00 57.38 154 LYS A O 1
ATOM 1193 N N . LEU A 1 155 ? 44.025 -7.686 -38.769 1.00 58.31 155 LEU A N 1
ATOM 1194 C CA . LEU A 1 155 ? 42.683 -7.359 -38.278 1.00 58.31 155 LEU A CA 1
ATOM 1195 C C . LEU A 1 155 ? 42.043 -6.241 -39.134 1.00 58.31 155 LEU A C 1
ATOM 1197 O O . LEU A 1 155 ? 42.586 -5.140 -39.197 1.00 58.31 155 LEU A O 1
ATOM 1201 N N . VAL A 1 156 ? 40.889 -6.508 -39.753 1.00 61.31 156 VAL A N 1
ATOM 1202 C CA . VAL A 1 156 ? 40.197 -5.607 -40.708 1.00 61.31 156 VAL A CA 1
ATOM 1203 C C . VAL A 1 156 ? 39.322 -4.566 -40.004 1.00 61.31 156 VAL A C 1
ATOM 1205 O O . VAL A 1 156 ? 39.065 -3.487 -40.533 1.00 61.31 156 VAL A O 1
ATOM 1208 N N . SER A 1 157 ? 38.896 -4.849 -38.772 1.00 55.72 157 SER A N 1
ATOM 1209 C CA . SER A 1 157 ? 38.042 -3.982 -37.956 1.00 55.72 157 SER A CA 1
ATOM 1210 C C . SER A 1 157 ? 38.427 -4.104 -36.483 1.00 55.72 157 SER A C 1
ATOM 1212 O O . SER A 1 157 ? 38.655 -5.209 -35.984 1.00 55.72 157 SER A O 1
ATOM 1214 N N . ASN A 1 158 ? 38.508 -2.982 -35.759 1.00 62.59 158 ASN A N 1
ATOM 1215 C CA . ASN A 1 158 ? 38.765 -3.010 -34.323 1.00 62.59 158 ASN A CA 1
ATOM 1216 C C . ASN A 1 158 ? 37.461 -3.373 -33.621 1.00 62.59 158 ASN A C 1
ATOM 1218 O O . ASN A 1 158 ? 36.713 -2.492 -33.189 1.00 62.59 158 ASN A O 1
ATOM 1222 N N . SER A 1 159 ? 37.203 -4.679 -33.501 1.00 63.22 159 SER A N 1
ATOM 1223 C CA . SER A 1 159 ? 36.022 -5.216 -32.816 1.00 63.22 159 SER A CA 1
ATOM 1224 C C . SER A 1 159 ? 35.802 -4.536 -31.464 1.00 63.22 159 SER A C 1
ATOM 1226 O O . SER A 1 159 ? 34.672 -4.267 -31.103 1.00 63.22 159 SER A O 1
ATOM 1228 N N . ARG A 1 160 ? 36.878 -4.118 -30.780 1.00 71.38 160 ARG A N 1
ATOM 1229 C CA . ARG A 1 160 ? 36.855 -3.471 -29.462 1.00 71.38 160 ARG A CA 1
ATOM 1230 C C . ARG A 1 160 ? 36.047 -2.176 -29.398 1.00 71.38 160 ARG A C 1
ATOM 1232 O O . ARG A 1 160 ? 35.464 -1.904 -28.358 1.00 71.38 160 ARG A O 1
ATOM 1239 N N . VAL A 1 161 ? 36.031 -1.356 -30.452 1.00 80.62 161 VAL A N 1
ATOM 1240 C CA . VAL A 1 161 ? 35.229 -0.115 -30.451 1.00 80.62 161 VAL A CA 1
ATOM 1241 C C . VAL A 1 161 ? 33.741 -0.465 -30.522 1.00 80.62 161 VAL A C 1
ATOM 1243 O O . VAL A 1 161 ? 32.939 0.107 -29.786 1.00 80.62 161 VAL A O 1
ATOM 1246 N N . VAL A 1 162 ? 33.397 -1.470 -31.330 1.00 79.31 162 VAL A N 1
ATOM 1247 C CA . VAL A 1 162 ? 32.035 -2.010 -31.440 1.00 79.31 162 VAL A CA 1
ATOM 1248 C C . VAL A 1 162 ? 31.623 -2.759 -30.168 1.00 79.31 162 VAL A C 1
ATOM 1250 O O . VAL A 1 162 ? 30.520 -2.552 -29.673 1.00 79.31 162 VAL A O 1
ATOM 1253 N N . ASP A 1 163 ? 32.528 -3.538 -29.569 1.00 75.62 163 ASP A N 1
ATOM 1254 C CA . ASP A 1 163 ? 32.331 -4.265 -28.306 1.00 75.62 163 ASP A CA 1
ATOM 1255 C C . ASP A 1 163 ? 32.094 -3.303 -27.125 1.00 75.62 163 ASP A C 1
ATOM 1257 O O . ASP A 1 163 ? 31.445 -3.657 -26.140 1.00 75.62 163 ASP A O 1
ATOM 1261 N N . LEU A 1 164 ? 32.596 -2.065 -27.220 1.00 77.88 164 LEU A N 1
ATOM 1262 C CA . LEU A 1 164 ? 32.314 -0.977 -26.275 1.00 77.88 164 LEU A CA 1
ATOM 1263 C C . LEU A 1 164 ? 30.961 -0.287 -26.526 1.00 77.88 164 LEU A C 1
ATOM 1265 O O . LEU A 1 164 ? 30.618 0.664 -25.824 1.00 77.88 164 LEU A O 1
ATOM 1269 N N . GLY A 1 165 ? 30.183 -0.769 -27.496 1.00 80.19 165 GLY A N 1
ATOM 1270 C CA . GLY A 1 165 ? 28.834 -0.303 -27.801 1.00 80.19 165 GLY A CA 1
ATOM 1271 C C . GLY A 1 165 ? 28.763 0.865 -28.784 1.00 80.19 165 GLY A C 1
ATOM 1272 O O . GLY A 1 165 ? 27.671 1.385 -29.005 1.00 80.19 165 GLY A O 1
ATOM 1273 N N . PHE A 1 166 ? 29.886 1.282 -29.382 1.00 87.44 166 PHE A N 1
ATOM 1274 C CA . PHE A 1 166 ? 29.900 2.329 -30.404 1.00 87.44 166 PHE A CA 1
ATOM 1275 C C . PHE A 1 166 ? 29.594 1.755 -31.791 1.00 87.44 166 PHE A C 1
ATOM 1277 O O . PHE A 1 166 ? 30.166 0.751 -32.207 1.00 87.44 166 PHE A O 1
ATOM 1284 N N . LYS A 1 167 ? 28.738 2.435 -32.551 1.00 88.50 167 LYS A N 1
ATOM 1285 C CA . LYS A 1 167 ? 28.414 2.097 -33.944 1.00 88.50 167 LYS A CA 1
ATOM 1286 C C . LYS A 1 167 ? 28.234 3.345 -34.803 1.00 88.50 167 LYS A C 1
ATOM 1288 O O . LYS A 1 167 ? 28.012 4.438 -34.280 1.00 88.50 167 LYS A O 1
ATOM 1293 N N . ALA A 1 168 ? 28.282 3.171 -36.123 1.00 89.56 168 ALA A N 1
ATOM 1294 C CA . ALA A 1 168 ? 27.895 4.220 -37.063 1.00 89.56 168 ALA A CA 1
ATOM 1295 C C . ALA A 1 168 ? 26.482 4.751 -36.742 1.00 89.56 168 ALA A C 1
ATOM 1297 O O . ALA A 1 168 ? 25.587 4.000 -36.350 1.00 89.56 168 ALA A O 1
ATOM 1298 N N . GLY A 1 169 ? 26.310 6.066 -36.847 1.00 87.56 169 GLY A N 1
ATOM 1299 C CA . GLY A 1 169 ? 25.122 6.810 -36.437 1.00 87.56 169 GLY A CA 1
ATOM 1300 C C . GLY A 1 169 ? 25.065 7.174 -34.950 1.00 87.56 169 GLY A C 1
ATOM 1301 O O . GLY A 1 169 ? 24.184 7.933 -34.558 1.00 87.56 169 GLY A O 1
ATOM 1302 N N . ASN A 1 170 ? 25.965 6.674 -34.094 1.00 91.00 170 ASN A N 1
ATOM 1303 C CA . ASN A 1 170 ? 26.001 7.125 -32.702 1.00 91.00 170 ASN A CA 1
ATOM 1304 C C . ASN A 1 170 ? 26.554 8.541 -32.581 1.00 91.00 170 ASN A C 1
ATOM 1306 O O . ASN A 1 170 ? 27.620 8.848 -33.115 1.00 91.00 170 ASN A O 1
ATOM 1310 N N . GLU A 1 171 ? 25.876 9.359 -31.782 1.00 93.00 171 GLU A N 1
ATOM 1311 C CA . GLU A 1 171 ? 26.440 10.605 -31.289 1.00 93.00 171 GLU A CA 1
ATOM 1312 C C . GLU A 1 171 ? 27.413 10.326 -30.141 1.00 93.00 171 GLU A C 1
ATOM 1314 O O . GLU A 1 171 ? 27.149 9.542 -29.223 1.00 93.00 171 GLU A O 1
ATOM 1319 N N . VAL A 1 172 ? 28.568 10.975 -30.190 1.00 94.25 172 VAL A N 1
ATOM 1320 C CA . VAL A 1 172 ? 29.650 10.826 -29.223 1.00 94.25 172 VAL A CA 1
ATOM 1321 C C . VAL A 1 172 ? 30.195 12.182 -28.820 1.00 94.25 172 VAL A C 1
ATOM 1323 O O . VAL A 1 172 ? 30.102 13.162 -29.558 1.00 94.25 172 VAL A O 1
ATOM 1326 N N . ILE A 1 173 ? 30.774 12.230 -27.626 1.00 94.62 173 ILE A N 1
ATOM 1327 C CA . ILE A 1 173 ? 31.427 13.416 -27.086 1.00 94.62 173 ILE A CA 1
ATOM 1328 C C . ILE A 1 173 ? 32.809 13.055 -26.547 1.00 94.62 173 ILE A C 1
ATOM 1330 O O . ILE A 1 173 ? 32.973 12.074 -25.809 1.00 94.62 173 ILE A O 1
ATOM 1334 N N . ARG A 1 174 ? 33.815 13.842 -26.926 1.00 94.62 174 ARG A N 1
ATOM 1335 C CA . ARG A 1 174 ? 35.182 13.710 -26.427 1.00 94.62 174 ARG A CA 1
ATOM 1336 C C . ARG A 1 174 ? 35.272 14.322 -25.039 1.00 94.62 174 ARG A C 1
ATOM 1338 O O . ARG A 1 174 ? 34.865 15.452 -24.828 1.00 94.62 174 ARG A O 1
ATOM 1345 N N . LYS A 1 175 ? 35.826 13.586 -24.077 1.00 93.06 175 LYS A N 1
ATOM 1346 C CA . LYS A 1 175 ? 35.869 14.020 -22.669 1.00 93.06 175 LYS A CA 1
ATOM 1347 C C . LYS A 1 175 ? 36.840 15.169 -22.397 1.00 93.06 175 LYS A C 1
ATOM 1349 O O . LYS A 1 175 ? 36.702 15.824 -21.375 1.00 93.06 175 LYS A O 1
ATOM 1354 N N . ALA A 1 176 ? 37.847 15.350 -23.249 1.00 93.56 176 ALA A N 1
ATOM 1355 C CA . ALA A 1 176 ? 38.902 16.336 -23.026 1.00 93.56 176 ALA A CA 1
ATOM 1356 C C . ALA A 1 176 ? 38.424 17.776 -23.261 1.00 93.56 176 ALA A C 1
ATOM 1358 O O . ALA A 1 176 ? 38.884 18.688 -22.586 1.00 93.56 176 ALA A O 1
ATOM 1359 N N . ASP A 1 177 ? 37.523 17.967 -24.221 1.00 92.06 177 ASP A N 1
ATOM 1360 C CA . ASP A 1 177 ? 37.126 19.283 -24.726 1.00 92.06 177 ASP A CA 1
ATOM 1361 C C . ASP A 1 177 ? 35.642 19.361 -25.116 1.00 92.06 177 ASP A C 1
ATOM 1363 O O . ASP A 1 177 ? 35.226 20.291 -25.800 1.00 92.06 177 ASP A O 1
ATOM 1367 N N . ASP A 1 178 ? 34.847 18.367 -24.713 1.00 90.44 178 ASP A N 1
ATOM 1368 C CA . ASP A 1 178 ? 33.409 18.269 -24.981 1.00 90.44 178 ASP A CA 1
ATOM 1369 C C . ASP A 1 178 ? 33.024 18.360 -26.469 1.00 90.44 178 ASP A C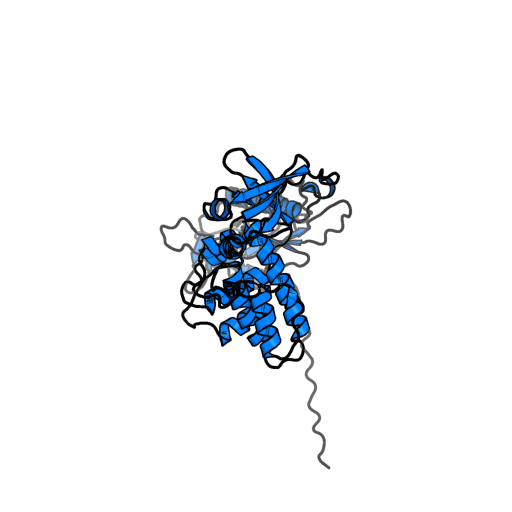 1
ATOM 1371 O O . ASP A 1 178 ? 31.883 18.671 -26.823 1.00 90.44 178 ASP A O 1
ATOM 1375 N N . MET A 1 179 ? 33.960 18.017 -27.358 1.00 91.38 179 MET A N 1
ATOM 1376 C CA . MET A 1 179 ? 33.736 17.992 -28.798 1.00 91.38 179 MET A CA 1
ATOM 1377 C C . MET A 1 179 ? 32.724 16.908 -29.167 1.00 91.38 179 MET A C 1
ATOM 1379 O O . MET A 1 179 ? 32.925 15.733 -28.856 1.00 91.38 179 MET A O 1
ATOM 1383 N N . LYS A 1 180 ? 31.645 17.303 -29.848 1.00 93.44 180 LYS A N 1
ATOM 1384 C CA . LYS A 1 180 ? 30.541 16.417 -30.233 1.00 93.44 180 LYS A CA 1
ATOM 1385 C C . LYS A 1 180 ? 30.603 16.064 -31.710 1.00 93.44 180 LYS A C 1
ATOM 1387 O O . LYS A 1 180 ? 30.902 16.914 -32.548 1.00 93.44 180 LYS A O 1
ATOM 1392 N N . GLY A 1 181 ? 30.249 14.829 -32.024 1.00 93.56 181 GLY A N 1
ATOM 1393 C CA . GLY A 1 181 ? 30.120 14.381 -33.400 1.00 93.56 181 GLY A CA 1
ATOM 1394 C C . GLY A 1 181 ? 29.326 13.097 -33.524 1.00 93.56 181 GLY A C 1
ATOM 1395 O O . GLY A 1 181 ? 28.983 12.462 -32.532 1.00 93.56 181 GLY A O 1
ATOM 1396 N N . THR A 1 182 ? 29.051 12.719 -34.763 1.00 94.50 182 THR A N 1
ATOM 1397 C CA . THR A 1 182 ? 28.392 11.466 -35.124 1.00 94.50 182 THR A CA 1
ATOM 1398 C C . THR A 1 182 ? 29.416 10.526 -35.735 1.00 94.50 182 THR A C 1
ATOM 1400 O O . THR A 1 182 ? 30.165 10.930 -36.623 1.00 94.50 182 THR A O 1
ATOM 1403 N N . ILE A 1 183 ? 29.457 9.275 -35.282 1.00 93.88 183 ILE A N 1
ATOM 1404 C CA . ILE A 1 183 ? 30.266 8.234 -35.920 1.00 93.88 183 ILE A CA 1
ATOM 1405 C C . ILE A 1 183 ? 29.688 7.962 -37.304 1.00 93.88 183 ILE A C 1
ATOM 1407 O O . ILE A 1 183 ? 28.543 7.541 -37.424 1.00 93.88 183 ILE A O 1
ATOM 1411 N N . MET A 1 184 ? 30.481 8.179 -38.342 1.00 92.38 184 MET A N 1
ATOM 1412 C CA . MET A 1 184 ? 30.110 7.867 -39.720 1.00 92.38 184 MET A CA 1
ATOM 1413 C C . MET A 1 184 ? 30.553 6.451 -40.083 1.00 92.38 184 MET A C 1
ATOM 1415 O O . MET A 1 184 ? 29.777 5.681 -40.636 1.00 92.38 184 MET A O 1
ATOM 1419 N N . GLU A 1 185 ? 31.789 6.096 -39.726 1.00 89.56 185 GLU A N 1
ATOM 1420 C CA . GLU A 1 185 ? 32.421 4.828 -40.095 1.00 89.56 185 GLU A CA 1
ATOM 1421 C C . GLU A 1 185 ? 33.441 4.402 -39.025 1.00 89.56 185 GLU A C 1
ATOM 1423 O O . GLU A 1 185 ? 34.068 5.250 -38.385 1.00 89.56 185 GLU A O 1
ATOM 1428 N N . ILE A 1 186 ? 33.617 3.092 -38.827 1.00 86.00 186 ILE A N 1
ATOM 1429 C CA . ILE A 1 186 ? 34.624 2.508 -37.927 1.00 86.00 186 ILE A CA 1
ATOM 1430 C C . ILE A 1 186 ? 35.485 1.536 -38.740 1.00 86.00 186 ILE A C 1
ATOM 1432 O O . ILE A 1 186 ? 34.961 0.574 -39.296 1.00 86.00 186 ILE A O 1
ATOM 1436 N N . THR A 1 187 ? 36.798 1.759 -38.765 1.00 82.31 187 THR A N 1
ATOM 1437 C CA . THR A 1 187 ? 37.804 0.877 -39.379 1.00 82.31 187 THR A CA 1
ATOM 1438 C C . THR A 1 187 ? 38.706 0.235 -38.306 1.00 82.31 187 THR A C 1
ATOM 1440 O O . THR A 1 187 ? 38.524 0.427 -37.097 1.00 82.31 187 THR A O 1
ATOM 1443 N N . ALA A 1 188 ? 39.698 -0.562 -38.725 1.00 74.88 188 ALA A N 1
ATOM 1444 C CA . ALA A 1 188 ? 40.674 -1.204 -37.832 1.00 74.88 188 ALA A CA 1
ATOM 1445 C C . ALA A 1 188 ? 41.451 -0.226 -36.930 1.00 74.88 188 ALA A C 1
ATOM 1447 O O . ALA A 1 188 ? 41.735 -0.506 -35.763 1.00 74.88 188 ALA A O 1
ATOM 1448 N N . ASP A 1 189 ? 41.813 0.929 -37.464 1.00 80.88 189 ASP A N 1
ATOM 1449 C CA . ASP A 1 189 ? 42.731 1.877 -36.842 1.00 80.88 189 ASP A CA 1
ATOM 1450 C C . ASP A 1 189 ? 42.076 3.227 -36.542 1.00 80.88 189 ASP A C 1
ATOM 1452 O O . ASP A 1 189 ? 42.546 3.951 -35.655 1.00 80.88 189 ASP A O 1
ATOM 1456 N N . LYS A 1 190 ? 40.970 3.548 -37.224 1.00 89.06 190 LYS A N 1
ATOM 1457 C CA . LYS A 1 190 ? 40.327 4.857 -37.158 1.00 89.06 190 LYS A CA 1
ATOM 1458 C C . LYS A 1 190 ? 38.806 4.783 -37.026 1.00 89.06 190 LYS A C 1
ATOM 1460 O O . LYS A 1 190 ? 38.148 3.821 -37.401 1.00 89.06 190 LYS A O 1
ATOM 1465 N N . VAL A 1 191 ? 38.244 5.866 -36.511 1.00 90.25 191 VAL A N 1
ATOM 1466 C CA . VAL A 1 191 ? 36.813 6.153 -36.450 1.00 90.25 191 VAL A CA 1
ATOM 1467 C C . VAL A 1 191 ? 36.597 7.479 -37.166 1.00 90.25 191 VAL A C 1
ATOM 1469 O O . VAL A 1 191 ? 37.138 8.504 -36.737 1.00 90.25 191 VAL A O 1
ATOM 1472 N N . ARG A 1 192 ? 35.828 7.466 -38.258 1.00 92.94 192 ARG A N 1
ATOM 1473 C CA . ARG A 1 192 ? 35.453 8.684 -38.981 1.00 92.94 192 ARG A CA 1
ATOM 1474 C C . ARG A 1 192 ? 34.243 9.311 -38.301 1.00 92.94 192 ARG A C 1
ATOM 1476 O O . ARG A 1 192 ? 33.232 8.648 -38.073 1.00 92.94 192 ARG A O 1
ATOM 1483 N N . LEU A 1 193 ? 34.355 10.587 -37.966 1.00 94.44 193 LEU A N 1
ATOM 1484 C CA . LEU A 1 193 ? 33.376 11.365 -37.220 1.00 94.44 193 LEU A CA 1
ATOM 1485 C C . LEU A 1 193 ? 32.943 12.563 -38.051 1.00 94.44 193 LEU A C 1
ATOM 1487 O O . LEU A 1 193 ? 33.791 13.271 -38.582 1.00 94.44 193 LEU A O 1
ATOM 1491 N N . LYS A 1 194 ? 31.646 12.850 -38.095 1.00 95.06 194 LYS A N 1
ATOM 1492 C CA . LYS A 1 194 ? 31.137 14.144 -38.546 1.00 95.06 194 LYS A CA 1
ATOM 1493 C C . LYS A 1 194 ? 30.875 15.011 -37.324 1.00 95.06 194 LYS A C 1
ATOM 1495 O O . LYS A 1 194 ? 30.000 14.681 -36.522 1.00 95.06 194 LYS A O 1
ATOM 1500 N N . LEU A 1 195 ? 31.658 16.067 -37.135 1.00 92.25 195 LEU A N 1
ATOM 1501 C CA . LEU A 1 195 ? 31.500 16.954 -35.982 1.00 92.25 195 LEU A CA 1
ATOM 1502 C C . LEU A 1 195 ? 30.333 17.931 -36.187 1.00 92.25 195 LEU A C 1
ATOM 1504 O O . LEU A 1 195 ? 29.760 18.039 -37.272 1.00 92.25 195 LEU A O 1
ATOM 1508 N N . THR A 1 196 ? 29.965 18.655 -35.127 1.00 85.50 196 THR A N 1
ATOM 1509 C CA . THR A 1 196 ? 28.869 19.644 -35.150 1.00 85.50 196 THR A CA 1
ATOM 1510 C C . THR A 1 196 ? 29.089 20.810 -36.117 1.00 85.50 196 THR A C 1
ATOM 1512 O O . THR A 1 196 ? 28.130 21.492 -36.459 1.00 85.50 196 THR A O 1
ATOM 1515 N N . ASP A 1 197 ? 30.325 21.045 -36.565 1.00 85.56 197 ASP A N 1
ATOM 1516 C CA . ASP A 1 197 ? 30.654 22.029 -37.606 1.00 85.56 197 ASP A CA 1
ATOM 1517 C C . ASP A 1 197 ? 30.357 21.524 -39.034 1.00 85.56 197 ASP A C 1
ATOM 1519 O O . ASP A 1 197 ? 30.568 22.242 -40.011 1.00 85.56 197 ASP A O 1
ATOM 1523 N N . GLY A 1 198 ? 29.864 20.288 -39.159 1.00 82.50 198 GLY A N 1
ATOM 1524 C CA . GLY A 1 198 ? 29.506 19.650 -40.419 1.00 82.50 198 GLY A CA 1
ATOM 1525 C C . GLY A 1 198 ? 30.678 19.009 -41.162 1.00 82.50 198 GLY A C 1
ATOM 1526 O O . GLY A 1 198 ? 30.435 18.379 -42.192 1.00 82.50 198 GLY A O 1
ATOM 1527 N N . LYS A 1 199 ? 31.914 19.125 -40.657 1.00 90.44 199 LYS A N 1
ATOM 1528 C CA . LYS A 1 199 ? 33.114 18.557 -41.282 1.00 90.44 199 LYS A CA 1
ATOM 1529 C C . LYS A 1 199 ? 33.406 17.148 -40.776 1.00 90.44 199 LYS A C 1
ATOM 1531 O O . LYS A 1 199 ? 33.002 16.754 -39.679 1.00 90.44 199 LYS A O 1
ATOM 1536 N N . GLU A 1 200 ? 34.129 16.394 -41.595 1.00 93.19 200 GLU A N 1
ATOM 1537 C CA . GLU A 1 200 ? 34.565 15.038 -41.277 1.00 93.19 200 GLU A CA 1
ATOM 1538 C C . GLU A 1 200 ? 35.984 15.029 -40.710 1.00 93.19 200 GLU A C 1
ATOM 1540 O O . GLU A 1 200 ? 36.878 15.721 -41.197 1.00 93.19 200 GLU A O 1
ATOM 1545 N N . TYR A 1 201 ? 36.178 14.223 -39.673 1.00 93.19 201 TYR A N 1
ATOM 1546 C CA . TYR A 1 201 ? 37.428 14.064 -38.947 1.00 93.19 201 TYR A CA 1
ATOM 1547 C C . TYR A 1 201 ? 37.710 12.587 -38.711 1.00 93.19 201 TYR A C 1
ATOM 1549 O O . TYR A 1 201 ? 36.795 11.772 -38.611 1.00 93.19 201 TYR A O 1
ATOM 1557 N N . GLU A 1 202 ? 38.984 12.245 -38.550 1.00 93.00 202 GLU A N 1
ATOM 1558 C CA . GLU A 1 202 ? 39.404 10.905 -38.153 1.00 93.00 202 GLU A CA 1
ATOM 1559 C C . GLU A 1 202 ? 39.970 10.931 -36.732 1.00 93.00 202 GLU A C 1
ATOM 1561 O O . GLU A 1 202 ? 40.860 11.718 -36.406 1.00 93.00 202 GLU A O 1
ATOM 1566 N N . ALA A 1 203 ? 39.461 10.049 -35.878 1.00 91.50 203 ALA A N 1
ATOM 1567 C CA . ALA A 1 203 ? 40.016 9.766 -34.561 1.00 91.50 203 ALA A CA 1
ATOM 1568 C C . ALA A 1 203 ? 40.586 8.345 -34.545 1.00 91.50 203 ALA A C 1
ATOM 1570 O O . ALA A 1 203 ? 40.097 7.476 -35.257 1.00 91.50 203 ALA A O 1
ATOM 1571 N N . SER A 1 204 ? 41.602 8.070 -33.726 1.00 92.00 204 SER A N 1
ATOM 1572 C CA . SER A 1 204 ? 42.111 6.700 -33.610 1.00 92.00 204 SER A CA 1
ATOM 1573 C C . SER A 1 204 ? 41.103 5.801 -32.892 1.00 92.00 204 SER A C 1
ATOM 1575 O O . SER A 1 204 ? 40.533 6.198 -31.869 1.00 92.00 204 SER A O 1
ATOM 1577 N N . SER A 1 205 ? 40.936 4.563 -33.357 1.00 87.25 205 SER A N 1
ATOM 1578 C CA . SER A 1 205 ? 40.111 3.548 -32.684 1.00 87.25 205 SER A CA 1
ATOM 1579 C C . SER A 1 205 ? 40.580 3.312 -31.244 1.00 87.25 205 SER A C 1
ATOM 1581 O O . SER A 1 205 ? 39.765 3.171 -30.332 1.00 87.25 205 SER A O 1
ATOM 1583 N N . GLN A 1 206 ? 41.893 3.404 -30.994 1.00 85.75 206 GLN A N 1
ATOM 1584 C CA . GLN A 1 206 ? 42.459 3.317 -29.645 1.00 85.75 206 GLN A CA 1
ATOM 1585 C C . GLN A 1 206 ? 41.935 4.420 -28.709 1.00 85.75 206 GLN A C 1
ATOM 1587 O O . GLN A 1 206 ? 41.723 4.161 -27.531 1.00 85.75 206 GLN A O 1
ATOM 1592 N N . SER A 1 207 ? 41.643 5.628 -29.205 1.00 91.25 207 SER A N 1
ATOM 1593 C CA . SER A 1 207 ? 41.102 6.701 -28.355 1.00 91.25 207 SER A CA 1
ATOM 1594 C C . SER A 1 207 ? 39.712 6.381 -27.785 1.00 91.25 207 SER A C 1
ATOM 1596 O O . SER A 1 207 ? 39.398 6.794 -26.667 1.00 91.25 207 SER A O 1
ATOM 1598 N N . PHE A 1 208 ? 38.892 5.618 -28.514 1.00 90.75 208 PHE A N 1
ATOM 1599 C CA . PHE A 1 208 ? 37.601 5.120 -28.030 1.00 90.75 208 PHE A CA 1
ATOM 1600 C C . PHE A 1 208 ? 37.799 4.012 -26.998 1.00 90.75 208 PHE A C 1
ATOM 1602 O O . PHE A 1 208 ? 37.181 4.042 -25.935 1.00 90.75 208 PHE A O 1
ATOM 1609 N N . VAL A 1 209 ? 38.729 3.095 -27.275 1.00 85.12 209 VAL A N 1
ATOM 1610 C CA . VAL A 1 209 ? 39.117 2.012 -26.361 1.00 85.12 209 VAL A CA 1
ATOM 1611 C C . VAL A 1 209 ? 39.676 2.542 -25.036 1.00 85.12 209 VAL A C 1
ATOM 1613 O O . VAL A 1 209 ? 39.357 2.013 -23.974 1.00 85.12 209 VAL A O 1
ATOM 1616 N N . ASP A 1 210 ? 40.437 3.634 -25.083 1.00 88.00 210 ASP A N 1
ATOM 1617 C CA . ASP A 1 210 ? 40.999 4.327 -23.918 1.00 88.00 210 ASP A CA 1
ATOM 1618 C C . ASP A 1 210 ? 39.962 5.179 -23.161 1.00 88.00 210 ASP A C 1
ATOM 1620 O O . ASP A 1 210 ? 40.322 5.977 -22.295 1.00 88.00 210 ASP A O 1
ATOM 1624 N N . ASN A 1 211 ? 38.669 5.061 -23.482 1.00 87.12 211 ASN A N 1
ATOM 1625 C CA . ASN A 1 211 ? 37.586 5.831 -22.868 1.00 87.12 211 ASN A CA 1
ATOM 1626 C C . ASN A 1 211 ? 37.726 7.360 -23.014 1.00 87.12 211 ASN A C 1
ATOM 1628 O O . ASN A 1 211 ? 37.178 8.100 -22.188 1.00 87.12 211 ASN A O 1
ATOM 1632 N N . LYS A 1 212 ? 38.418 7.867 -24.045 1.00 93.19 212 LYS A N 1
ATOM 1633 C CA . LYS A 1 212 ? 38.507 9.321 -24.313 1.00 93.19 212 LYS A CA 1
ATOM 1634 C C . LYS A 1 212 ? 37.216 9.879 -24.914 1.00 93.19 212 LYS A C 1
ATOM 1636 O O . LYS A 1 212 ? 36.973 11.082 -24.839 1.00 93.19 212 LYS A O 1
ATOM 1641 N N . TRP A 1 213 ? 36.372 8.998 -25.439 1.00 94.06 213 TRP A N 1
ATOM 1642 C CA . TRP A 1 213 ? 35.041 9.293 -25.955 1.00 94.06 213 TRP A CA 1
ATOM 1643 C C . TRP A 1 213 ? 33.975 8.605 -25.103 1.00 94.06 213 TRP A C 1
ATOM 1645 O O . TRP A 1 213 ? 34.231 7.587 -24.459 1.00 94.06 213 TRP A O 1
ATOM 1655 N N . LYS A 1 214 ? 32.774 9.177 -25.071 1.00 92.62 214 LYS A N 1
ATOM 1656 C CA . LYS A 1 214 ? 31.576 8.556 -24.490 1.00 92.62 214 LYS A CA 1
ATOM 1657 C C . LYS A 1 214 ? 30.391 8.793 -25.419 1.00 92.62 214 LYS A C 1
ATOM 1659 O O . LYS A 1 214 ? 30.388 9.786 -26.146 1.00 92.62 214 LYS A O 1
ATOM 1664 N N . MET A 1 215 ? 29.387 7.918 -25.378 1.00 91.31 215 MET A N 1
ATOM 1665 C CA . MET A 1 215 ? 28.127 8.181 -26.074 1.00 91.31 215 MET A CA 1
ATOM 1666 C C . MET A 1 215 ? 27.513 9.486 -25.569 1.00 91.31 215 MET A C 1
ATOM 1668 O O . MET A 1 215 ? 27.451 9.743 -24.362 1.00 91.31 215 MET A O 1
ATOM 1672 N N . TYR A 1 216 ? 27.080 10.313 -26.509 1.00 90.19 216 TYR A N 1
ATOM 1673 C CA . TYR A 1 216 ? 26.330 11.521 -26.245 1.00 90.19 216 TYR A CA 1
ATOM 1674 C C . TYR A 1 216 ? 24.870 11.249 -26.574 1.00 90.19 216 TYR A C 1
ATOM 1676 O O . TYR A 1 216 ? 24.533 10.824 -27.670 1.00 90.19 216 TYR A O 1
ATOM 1684 N N . VAL A 1 217 ? 24.001 11.469 -25.595 1.00 81.19 217 VAL A N 1
ATOM 1685 C CA . VAL A 1 217 ? 22.559 11.500 -25.820 1.00 81.19 217 VAL A CA 1
ATOM 1686 C C . VAL A 1 217 ? 22.152 12.950 -25.603 1.00 81.19 217 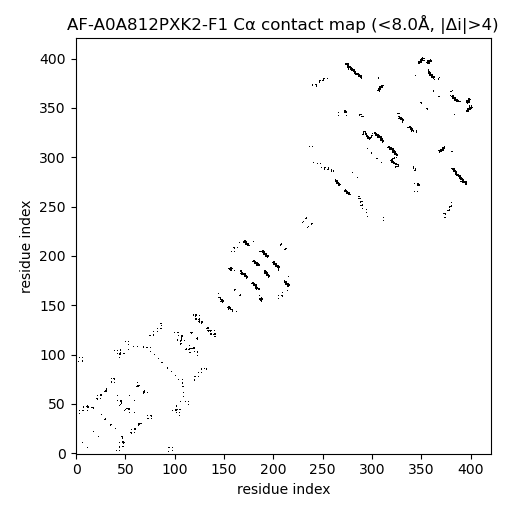VAL A C 1
ATOM 1688 O O . VAL A 1 217 ? 22.324 13.442 -24.478 1.00 81.19 217 VAL A O 1
ATOM 1691 N N . PRO A 1 218 ? 21.655 13.653 -26.634 1.00 77.38 218 PRO A N 1
ATOM 1692 C CA . PRO A 1 218 ? 21.132 14.997 -26.474 1.00 77.38 218 PRO A CA 1
ATOM 1693 C C . PRO A 1 218 ? 20.139 15.037 -25.317 1.00 77.38 218 PRO A C 1
ATOM 1695 O O . PRO A 1 218 ? 19.271 14.168 -25.179 1.00 77.38 218 PRO A O 1
ATOM 1698 N N . LYS A 1 219 ? 20.278 16.038 -24.446 1.00 77.31 219 LYS A N 1
ATOM 1699 C CA . LYS A 1 219 ? 19.245 16.295 -23.444 1.00 77.31 219 LYS A CA 1
ATOM 1700 C C . LYS A 1 219 ? 17.998 16.717 -24.214 1.00 77.31 219 LYS A C 1
ATOM 1702 O O . LYS A 1 219 ? 18.055 17.686 -24.959 1.00 77.31 219 LYS A O 1
ATOM 1707 N N . ALA A 1 220 ? 16.909 15.967 -24.061 1.00 77.12 220 ALA A N 1
ATOM 1708 C CA . ALA A 1 220 ? 15.627 16.373 -24.615 1.00 77.12 220 ALA A CA 1
ATOM 1709 C C . ALA A 1 220 ? 15.242 17.740 -24.036 1.00 77.12 220 ALA A C 1
ATOM 1711 O O . ALA A 1 220 ? 15.419 17.971 -22.835 1.00 77.12 220 ALA A O 1
ATOM 1712 N N . GLU A 1 221 ? 14.729 18.621 -24.889 1.00 81.62 221 GLU A N 1
ATOM 1713 C CA . GLU A 1 221 ? 14.222 19.921 -24.460 1.00 81.62 221 GLU A CA 1
ATOM 1714 C C . GLU A 1 221 ? 13.090 19.742 -23.434 1.00 81.62 221 GLU A C 1
ATOM 1716 O O . GLU A 1 221 ? 12.291 18.802 -23.559 1.00 81.62 221 GLU A O 1
ATOM 1721 N N . PRO A 1 222 ? 12.995 20.608 -22.406 1.00 72.38 222 PRO A N 1
ATOM 1722 C CA . PRO A 1 222 ? 11.899 20.562 -21.451 1.00 72.38 222 PRO A CA 1
ATOM 1723 C C . PRO A 1 222 ? 10.549 20.652 -22.165 1.00 72.38 222 PRO A C 1
ATOM 1725 O O . PRO A 1 222 ? 10.214 21.659 -22.789 1.00 72.38 222 PRO A O 1
ATOM 1728 N N . VAL A 1 223 ? 9.743 19.598 -22.052 1.00 83.62 223 VAL A N 1
ATOM 1729 C CA . VAL A 1 223 ? 8.386 19.597 -22.599 1.00 83.62 223 VAL A CA 1
ATOM 1730 C C . VAL A 1 223 ? 7.457 20.283 -21.603 1.00 83.62 223 VAL A C 1
ATOM 1732 O O . VAL A 1 223 ? 7.261 19.804 -20.485 1.00 83.62 223 VAL A O 1
ATOM 1735 N N . LEU A 1 224 ? 6.860 21.405 -22.007 1.00 82.94 224 LEU A N 1
ATOM 1736 C CA . LEU A 1 224 ? 5.852 22.093 -21.203 1.00 82.94 224 LEU A CA 1
ATOM 1737 C C . LEU A 1 224 ? 4.571 21.250 -21.122 1.00 82.94 224 LEU A C 1
ATOM 1739 O O . LEU A 1 224 ? 3.824 21.134 -22.095 1.00 82.94 224 LEU A O 1
ATOM 1743 N N . PHE A 1 225 ? 4.273 20.717 -19.939 1.00 83.88 225 PHE A N 1
ATOM 1744 C CA . PHE A 1 225 ? 3.033 19.987 -19.685 1.00 83.88 225 PHE A CA 1
ATOM 1745 C C . PHE A 1 225 ? 1.879 20.952 -19.358 1.00 83.88 225 PHE A C 1
ATOM 1747 O O . PHE A 1 225 ? 1.597 21.261 -18.200 1.00 83.88 225 PHE A O 1
ATOM 1754 N N . LYS A 1 226 ? 1.224 21.469 -20.406 1.00 84.06 226 LYS A N 1
ATOM 1755 C CA . LYS A 1 226 ? 0.220 22.550 -20.311 1.00 84.06 226 LYS A CA 1
ATOM 1756 C C . LYS A 1 226 ? -1.026 22.196 -19.487 1.00 84.06 226 LYS A C 1
ATOM 1758 O O . LYS A 1 226 ? -1.634 23.086 -18.906 1.00 84.06 226 LYS A O 1
ATOM 1763 N N . GLU A 1 227 ? -1.404 20.920 -19.412 1.00 87.19 227 GLU A N 1
ATOM 1764 C CA . GLU A 1 227 ? -2.668 20.486 -18.794 1.00 87.19 227 GLU A CA 1
ATOM 1765 C C . GLU A 1 227 ? -2.505 19.824 -17.418 1.00 87.19 227 GLU A C 1
ATOM 1767 O O . GLU A 1 227 ? -3.386 19.088 -16.970 1.00 87.19 227 GLU A O 1
ATOM 1772 N N . TRP A 1 228 ? -1.401 20.090 -16.714 1.00 85.50 228 TRP A N 1
ATOM 1773 C CA . TRP A 1 228 ? -1.108 19.448 -15.427 1.00 85.50 228 TRP A CA 1
ATOM 1774 C C . TRP A 1 228 ? -2.230 19.609 -14.386 1.00 85.50 228 TRP A C 1
ATOM 1776 O O . TRP A 1 228 ? -2.446 18.719 -13.568 1.00 85.50 228 TRP A O 1
ATOM 1786 N N . THR A 1 229 ? -2.996 20.703 -14.441 1.00 87.81 229 THR A N 1
ATOM 1787 C CA . THR A 1 229 ? -4.106 20.982 -13.516 1.00 87.81 229 THR A CA 1
ATOM 1788 C C . THR A 1 229 ? -5.245 19.964 -13.609 1.00 87.81 229 THR A C 1
ATOM 1790 O O . THR A 1 229 ? -5.958 19.763 -12.622 1.00 87.81 229 THR A O 1
ATOM 1793 N N . LYS A 1 230 ? -5.402 19.266 -14.745 1.00 86.25 230 LYS A N 1
ATOM 1794 C CA . LYS A 1 230 ? -6.342 18.138 -14.876 1.00 86.25 230 LYS A CA 1
ATOM 1795 C C . LYS A 1 230 ? -5.943 16.956 -13.988 1.00 86.25 230 LYS A C 1
ATOM 1797 O O . LYS A 1 230 ? -6.820 16.231 -13.534 1.00 86.25 230 LYS A O 1
ATOM 1802 N N . PHE A 1 231 ? -4.653 16.838 -13.689 1.00 84.00 231 PHE A N 1
ATOM 1803 C CA . PHE A 1 231 ? -4.042 15.824 -12.829 1.00 84.00 231 PHE A CA 1
ATOM 1804 C C . PHE A 1 231 ? -3.684 16.382 -11.442 1.00 84.00 231 PHE A C 1
ATOM 1806 O O . PHE A 1 231 ? -2.875 15.801 -10.722 1.00 84.00 231 PHE A O 1
ATOM 1813 N N . SER A 1 232 ? -4.262 17.529 -11.060 1.00 86.06 232 SER A N 1
ATOM 1814 C CA . SER A 1 232 ? -4.083 18.101 -9.725 1.00 86.06 232 SER A CA 1
ATOM 1815 C C . SER A 1 232 ? -4.501 17.088 -8.647 1.00 86.06 232 SER A C 1
ATOM 1817 O O . SER A 1 232 ? -5.538 16.440 -8.812 1.00 86.06 232 SER A O 1
ATOM 1819 N N . PRO A 1 233 ? -3.790 17.003 -7.506 1.00 84.56 233 PRO A N 1
ATOM 1820 C CA . PRO A 1 233 ? -4.190 16.156 -6.380 1.00 84.56 233 PRO A CA 1
ATOM 1821 C C . PRO A 1 233 ? -5.631 16.395 -5.911 1.00 84.56 233 PRO A C 1
ATOM 1823 O O . PRO A 1 233 ? -6.298 15.468 -5.470 1.00 84.56 233 PRO A O 1
ATOM 1826 N N . LEU A 1 234 ? -6.161 17.613 -6.086 1.00 83.50 234 LEU A N 1
ATOM 1827 C CA . LEU A 1 234 ? -7.551 17.949 -5.750 1.00 83.50 234 LEU A CA 1
ATOM 1828 C C . LEU A 1 234 ? -8.594 17.221 -6.614 1.00 83.50 234 LEU A C 1
ATOM 1830 O O . LEU A 1 234 ? -9.773 17.210 -6.270 1.00 83.50 234 LEU A O 1
ATOM 1834 N N . ARG A 1 235 ? -8.175 16.650 -7.746 1.00 81.38 235 ARG A N 1
ATOM 1835 C CA . ARG A 1 235 ? -9.001 15.824 -8.636 1.00 81.38 235 ARG A CA 1
ATOM 1836 C C . ARG A 1 235 ? -8.711 14.329 -8.487 1.00 81.38 235 ARG A C 1
ATOM 1838 O O . ARG A 1 235 ? -9.376 13.529 -9.134 1.00 81.38 235 ARG A O 1
ATOM 1845 N N . SER A 1 236 ? -7.733 13.952 -7.662 1.00 83.56 236 SER A N 1
ATOM 1846 C CA . SER A 1 236 ? -7.402 12.556 -7.388 1.00 83.56 236 SER A CA 1
ATOM 1847 C C . SER A 1 236 ? -8.356 11.982 -6.339 1.00 83.56 236 SER A C 1
ATOM 1849 O O . SER A 1 236 ? -8.483 12.499 -5.222 1.00 83.56 236 SER A O 1
ATOM 1851 N N . GLU A 1 237 ? -9.023 10.888 -6.697 1.00 81.06 237 GLU A N 1
ATOM 1852 C CA . GLU A 1 237 ? -9.863 10.126 -5.774 1.00 81.06 237 GLU A CA 1
ATOM 1853 C C . GLU A 1 237 ? -9.025 9.491 -4.657 1.00 81.06 237 GLU A C 1
ATOM 1855 O O . GLU A 1 237 ? -9.373 9.629 -3.486 1.00 81.06 237 GLU A O 1
ATOM 1860 N N . ASP A 1 238 ? -7.868 8.913 -4.991 1.00 83.00 238 ASP A N 1
ATOM 1861 C CA . ASP A 1 238 ? -6.942 8.328 -4.013 1.00 83.00 238 ASP A CA 1
ATOM 1862 C C . ASP A 1 238 ? -6.474 9.351 -2.975 1.00 83.00 238 ASP A C 1
ATOM 1864 O O . ASP A 1 238 ? -6.459 9.071 -1.773 1.00 83.00 238 ASP A O 1
ATOM 1868 N N . PHE A 1 239 ? -6.144 10.568 -3.422 1.00 86.81 239 PHE A N 1
ATOM 1869 C CA . PHE A 1 239 ? -5.777 11.653 -2.516 1.00 86.81 239 PHE A CA 1
ATOM 1870 C C . PHE A 1 239 ? -6.948 12.026 -1.597 1.00 86.81 239 PHE A C 1
ATOM 1872 O O . PHE A 1 239 ? -6.773 12.181 -0.389 1.00 86.81 239 PHE A O 1
ATOM 1879 N N . SER A 1 240 ? -8.163 12.093 -2.147 1.00 86.31 240 SER A N 1
ATOM 1880 C CA . SER A 1 240 ? -9.381 12.384 -1.383 1.00 86.31 240 SER A CA 1
ATOM 1881 C C . SER A 1 240 ? -9.666 11.312 -0.322 1.00 86.31 240 SER A C 1
ATOM 1883 O O . SER A 1 240 ? -9.955 11.638 0.832 1.00 86.31 240 SER A O 1
ATOM 1885 N N . ILE A 1 241 ? -9.521 10.035 -0.686 1.00 86.75 241 ILE A N 1
ATOM 1886 C CA . ILE A 1 241 ? -9.630 8.874 0.207 1.00 86.75 241 ILE A CA 1
ATOM 1887 C C . ILE A 1 241 ? -8.591 8.958 1.330 1.00 86.75 241 ILE A C 1
ATOM 1889 O O . ILE A 1 241 ? -8.929 8.715 2.490 1.00 86.75 241 ILE A O 1
ATOM 1893 N N . ALA A 1 242 ? -7.343 9.313 1.013 1.00 90.69 242 ALA A N 1
ATOM 1894 C CA . ALA A 1 242 ? -6.274 9.442 1.999 1.00 90.69 242 ALA A CA 1
ATOM 1895 C C . ALA A 1 242 ? -6.560 10.555 3.021 1.00 90.69 242 ALA A C 1
ATOM 1897 O O . ALA A 1 242 ? -6.455 10.313 4.225 1.00 90.69 242 ALA A O 1
ATOM 1898 N N . VAL A 1 243 ? -6.999 11.735 2.563 1.00 92.00 243 VAL A N 1
ATOM 1899 C CA . VAL A 1 243 ? -7.405 12.846 3.445 1.00 92.00 243 VAL A CA 1
ATOM 1900 C C . VAL A 1 243 ? -8.538 12.411 4.373 1.00 92.00 243 VAL A C 1
ATOM 1902 O O . VAL A 1 243 ? -8.480 12.628 5.582 1.00 92.00 243 VAL A O 1
ATOM 1905 N N . VAL A 1 244 ? -9.548 11.735 3.825 1.00 91.75 244 VAL A N 1
ATOM 1906 C CA . VAL A 1 244 ? -10.697 11.276 4.606 1.00 91.75 244 VAL A CA 1
ATOM 1907 C C . VAL A 1 244 ? -10.307 10.216 5.632 1.00 91.75 244 VAL A C 1
ATOM 1909 O O . VAL A 1 244 ? -10.740 10.308 6.777 1.00 91.75 244 VAL A O 1
ATOM 1912 N N . LYS A 1 245 ? -9.439 9.258 5.283 1.00 93.69 245 LYS A N 1
ATOM 1913 C CA . LYS A 1 245 ? -8.870 8.323 6.268 1.00 93.69 245 LYS A CA 1
ATOM 1914 C C . LYS A 1 245 ? -8.166 9.066 7.404 1.00 93.69 245 LYS A C 1
ATOM 1916 O O . LYS A 1 245 ? -8.352 8.686 8.555 1.00 93.6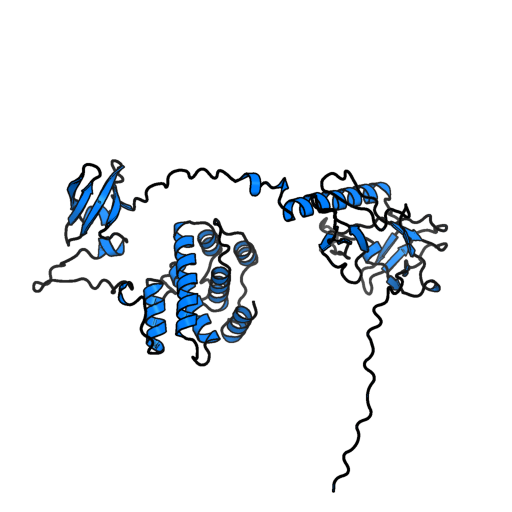9 245 LYS A O 1
ATOM 1921 N N . GLY A 1 246 ? -7.419 10.129 7.096 1.00 95.94 246 GLY A N 1
ATOM 1922 C CA . GLY A 1 246 ? -6.787 10.994 8.097 1.00 95.94 246 GLY A CA 1
ATOM 1923 C C . GLY A 1 246 ? -7.786 11.555 9.113 1.00 95.94 246 GLY A C 1
ATOM 1924 O O . GLY A 1 246 ? -7.562 11.427 10.314 1.00 95.94 246 GLY A O 1
ATOM 1925 N N . ILE A 1 247 ? -8.929 12.066 8.644 1.00 95.31 247 ILE A N 1
ATOM 1926 C CA . ILE A 1 247 ? -10.011 12.579 9.506 1.00 95.31 247 ILE A CA 1
ATOM 1927 C C . ILE A 1 247 ? -10.563 11.477 10.429 1.00 95.31 247 ILE A C 1
ATOM 1929 O O . ILE A 1 247 ? -10.786 11.717 11.619 1.00 95.31 247 ILE A O 1
ATOM 1933 N N . VAL A 1 248 ? -10.756 10.256 9.907 1.00 95.31 248 VAL A N 1
ATOM 1934 C CA . VAL A 1 248 ? -11.205 9.103 10.712 1.00 95.31 248 VAL A CA 1
ATOM 1935 C C . VAL A 1 248 ? -10.180 8.768 11.798 1.00 95.31 248 VAL A C 1
ATOM 1937 O O . VAL A 1 248 ? -10.548 8.629 12.962 1.00 95.31 248 VAL A O 1
ATOM 1940 N N . PHE A 1 249 ? -8.895 8.658 11.439 1.00 97.19 249 PHE A N 1
ATOM 1941 C CA . PHE A 1 249 ? -7.822 8.350 12.391 1.00 97.19 249 PHE A CA 1
ATOM 1942 C C . PHE A 1 249 ? -7.685 9.413 13.478 1.00 97.19 249 PHE A C 1
ATOM 1944 O O . PHE A 1 249 ? -7.574 9.060 14.651 1.00 97.19 249 PHE A O 1
ATOM 1951 N N . GLN A 1 250 ? -7.757 10.692 13.110 1.00 97.00 250 GLN A N 1
ATOM 1952 C CA . GLN A 1 250 ? -7.734 11.789 14.069 1.00 97.00 250 GLN A CA 1
ATOM 1953 C C . GLN A 1 250 ? -8.918 11.705 15.040 1.00 97.00 250 GLN A C 1
ATOM 1955 O O . GLN A 1 250 ? -8.722 11.759 16.251 1.00 97.00 250 GLN A O 1
ATOM 1960 N N . SER A 1 251 ? -10.129 11.478 14.524 1.00 95.81 251 SER A N 1
ATOM 1961 C CA . SER A 1 251 ? -11.324 11.351 15.366 1.00 95.81 251 SER A CA 1
ATOM 1962 C C . SER A 1 251 ? -11.225 10.143 16.312 1.00 95.81 251 SER A C 1
ATOM 1964 O O . SER A 1 251 ? -11.647 10.228 17.463 1.00 95.81 251 SER A O 1
ATOM 1966 N N . MET A 1 252 ? -10.638 9.021 15.861 1.00 95.88 252 MET A N 1
ATOM 1967 C CA . MET A 1 252 ? -10.410 7.841 16.711 1.00 95.88 252 MET A CA 1
ATOM 1968 C C . MET A 1 252 ? -9.426 8.154 17.836 1.00 95.88 252 MET A C 1
ATOM 1970 O O . MET A 1 252 ? -9.675 7.773 18.976 1.00 95.88 252 MET A O 1
ATOM 1974 N N . HIS A 1 253 ? -8.338 8.860 17.523 1.00 95.25 253 HIS A N 1
ATOM 1975 C CA . HIS A 1 253 ? -7.340 9.282 18.501 1.00 95.25 253 HIS A CA 1
ATOM 1976 C C . HIS A 1 253 ? -7.949 10.204 19.568 1.00 95.25 253 HIS A C 1
ATOM 1978 O O . HIS A 1 253 ? -7.810 9.943 20.759 1.00 95.25 253 HIS A O 1
ATOM 1984 N N . GLU A 1 254 ? -8.693 11.232 19.153 1.00 95.25 254 GLU A N 1
ATOM 1985 C CA . GLU A 1 254 ? -9.372 12.165 20.064 1.00 95.25 254 GLU A CA 1
ATOM 1986 C C . GLU A 1 254 ? -10.409 11.459 20.956 1.00 95.25 254 GLU A C 1
ATOM 1988 O O . GLU A 1 254 ? -10.468 11.707 22.165 1.00 95.25 254 GLU A O 1
ATOM 1993 N N . GLN A 1 255 ? -11.201 10.533 20.396 1.00 94.31 255 GLN A N 1
ATOM 1994 C CA . GLN A 1 255 ? -12.160 9.742 21.173 1.00 94.31 255 GLN A CA 1
ATOM 1995 C C . GLN A 1 255 ? -11.451 8.863 22.218 1.00 94.31 255 GLN A C 1
ATOM 1997 O O . GLN A 1 255 ? -11.915 8.770 23.357 1.00 94.31 255 GLN A O 1
ATOM 2002 N N . TYR A 1 256 ? -10.328 8.242 21.846 1.00 92.88 256 TYR A N 1
ATOM 2003 C CA . TYR A 1 256 ? -9.528 7.407 22.744 1.00 92.88 256 TYR A CA 1
ATOM 2004 C C . TYR A 1 256 ? -8.910 8.201 23.897 1.00 92.88 256 TYR A C 1
ATOM 2006 O O . TYR A 1 256 ? -8.987 7.768 25.046 1.00 92.88 256 TYR A O 1
ATOM 2014 N N . GLU A 1 257 ? -8.364 9.384 23.609 1.00 92.81 257 GLU A N 1
ATOM 2015 C CA . GLU A 1 257 ? -7.845 10.300 24.630 1.00 92.81 257 GLU A CA 1
ATOM 2016 C C . GLU A 1 257 ? -8.944 10.803 25.576 1.00 92.81 257 GLU A C 1
ATOM 2018 O O . GLU A 1 257 ? -8.677 11.07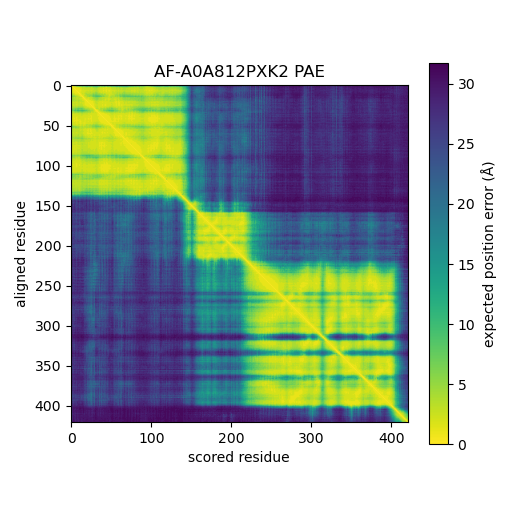6 26.742 1.00 92.81 257 GLU A O 1
ATOM 2023 N N . THR A 1 258 ? -10.188 10.903 25.107 1.00 92.81 258 THR A N 1
ATOM 2024 C CA . THR A 1 258 ? -11.301 11.410 25.924 1.00 92.81 258 THR A CA 1
ATOM 2025 C C . THR A 1 258 ? -11.899 10.342 26.841 1.00 92.81 258 THR A C 1
ATOM 2027 O O . THR A 1 258 ? -12.259 10.639 27.977 1.00 92.81 258 THR A O 1
ATOM 2030 N N . LEU A 1 259 ? -12.053 9.105 26.357 1.00 90.19 259 LEU A N 1
ATOM 2031 C CA . LEU A 1 259 ? -12.808 8.060 27.061 1.00 90.19 259 LEU A CA 1
ATOM 2032 C C . LEU A 1 259 ? -11.968 7.137 27.952 1.00 90.19 259 LEU A C 1
ATOM 2034 O O . LEU A 1 259 ? -12.571 6.261 28.555 1.00 90.19 259 LEU A O 1
ATOM 2038 N N . LYS A 1 260 ? -10.637 7.312 28.013 1.00 81.88 260 LYS A N 1
ATOM 2039 C CA . LYS A 1 260 ? -9.639 6.491 28.747 1.00 81.88 260 LYS A CA 1
ATOM 2040 C C . LYS A 1 260 ? -10.242 5.470 29.725 1.00 81.88 260 LYS A C 1
ATOM 2042 O O . LYS A 1 260 ? -10.798 5.837 30.759 1.00 81.88 260 LYS A O 1
ATOM 2047 N N . VAL A 1 261 ? -10.103 4.186 29.387 1.00 86.25 261 VAL A N 1
ATOM 2048 C CA . VAL A 1 261 ? -10.614 3.062 30.185 1.00 86.25 261 VAL A CA 1
ATOM 2049 C C . VAL A 1 261 ? -9.453 2.152 30.566 1.00 86.25 261 VAL A C 1
ATOM 2051 O O . VAL A 1 261 ? -8.964 1.393 29.730 1.00 86.25 261 VAL A O 1
ATOM 2054 N N . ASP A 1 262 ? -9.043 2.219 31.831 1.00 86.88 262 ASP A N 1
ATOM 2055 C CA . ASP A 1 262 ? -7.890 1.473 32.361 1.00 86.88 262 ASP A CA 1
ATOM 2056 C C . ASP A 1 262 ? -8.301 0.274 33.239 1.00 86.88 262 ASP A C 1
ATOM 2058 O O . ASP A 1 262 ? -7.476 -0.547 33.649 1.00 86.88 262 ASP A O 1
ATOM 2062 N N . ASP A 1 263 ? -9.593 0.142 33.536 1.00 92.50 263 ASP A N 1
ATOM 2063 C CA . ASP A 1 263 ? -10.132 -0.825 34.489 1.00 92.50 263 ASP A CA 1
ATOM 2064 C C . ASP A 1 263 ? -10.733 -2.072 33.827 1.00 92.50 263 ASP A C 1
ATOM 2066 O O . ASP A 1 263 ? -11.766 -2.598 34.249 1.00 92.50 263 ASP A O 1
ATOM 2070 N N . LEU A 1 264 ? -10.030 -2.572 32.811 1.00 96.25 264 LEU A N 1
ATOM 2071 C CA . LEU A 1 264 ? -10.323 -3.833 32.137 1.00 96.25 264 LEU A CA 1
ATOM 2072 C C . LEU A 1 264 ? -9.166 -4.815 32.302 1.00 96.25 264 LEU A C 1
ATOM 2074 O O . LEU A 1 264 ? -7.995 -4.420 32.298 1.00 96.25 264 LEU A O 1
ATOM 2078 N N . ASP A 1 265 ? -9.499 -6.096 32.395 1.00 95.94 265 ASP A N 1
ATOM 2079 C CA . ASP A 1 265 ? -8.560 -7.193 32.196 1.00 95.94 265 ASP A CA 1
ATOM 2080 C C . ASP A 1 265 ? -8.730 -7.759 30.789 1.00 95.94 265 ASP A C 1
ATOM 2082 O O . ASP A 1 265 ? -9.835 -8.083 30.353 1.00 95.94 265 ASP A O 1
ATOM 2086 N N . VAL A 1 266 ? -7.621 -7.847 30.055 1.00 94.50 266 VAL A N 1
ATOM 2087 C CA . VAL A 1 266 ? -7.594 -8.320 28.669 1.00 94.50 266 VAL A CA 1
ATOM 2088 C C . VAL A 1 266 ? -6.805 -9.618 28.603 1.00 94.50 266 VAL A C 1
ATOM 2090 O O . VAL A 1 266 ? -5.585 -9.635 28.763 1.00 94.50 266 VAL A O 1
ATOM 2093 N N . PHE A 1 267 ? -7.502 -10.707 28.303 1.00 93.25 267 PHE A N 1
ATOM 2094 C CA . PHE A 1 267 ? -6.923 -12.036 28.169 1.00 93.25 267 PHE A CA 1
ATOM 2095 C C . PHE A 1 267 ? -6.691 -12.353 26.694 1.00 93.25 267 PHE A C 1
ATOM 2097 O O . PHE A 1 267 ? -7.557 -12.117 25.852 1.00 93.25 267 PHE A O 1
ATOM 2104 N N . LEU A 1 268 ? -5.514 -12.893 26.365 1.00 89.69 268 LEU A N 1
ATOM 2105 C CA . LEU A 1 268 ? -5.148 -13.263 24.989 1.00 89.69 268 LEU A CA 1
ATOM 2106 C C . LEU A 1 268 ? -5.052 -14.777 24.772 1.00 89.69 268 LEU A C 1
ATOM 2108 O O . LEU A 1 268 ? -5.169 -15.236 23.636 1.00 89.69 268 LEU A O 1
ATOM 2112 N N . LYS A 1 269 ? -4.804 -15.544 25.838 1.00 87.69 269 LYS A N 1
ATOM 2113 C CA . LYS A 1 269 ? -4.637 -17.002 25.829 1.00 87.69 269 LYS A CA 1
ATOM 2114 C C . LYS A 1 269 ? -5.284 -17.600 27.089 1.00 87.69 269 LYS A C 1
ATOM 2116 O O . LYS A 1 269 ? -5.240 -16.938 28.122 1.00 87.69 269 LYS A O 1
ATOM 2121 N N . PRO A 1 270 ? -5.827 -18.833 27.036 1.00 87.31 270 PRO A N 1
ATOM 2122 C CA . PRO A 1 270 ? -5.993 -19.678 25.844 1.00 87.31 270 PRO A CA 1
ATOM 2123 C C . PRO A 1 270 ? -7.051 -19.140 24.866 1.00 87.31 270 PRO A C 1
ATOM 2125 O O . PRO A 1 270 ? -7.004 -19.451 23.681 1.00 87.31 270 PRO A O 1
ATOM 2128 N N . SER A 1 271 ? -7.946 -18.274 25.337 1.00 87.88 271 SER A N 1
ATOM 2129 C CA . SER A 1 271 ? -8.962 -17.591 24.540 1.00 87.88 271 SER A CA 1
ATOM 2130 C C . SER A 1 271 ? -8.889 -16.083 24.751 1.00 87.88 271 SER A C 1
ATOM 2132 O O . SER A 1 271 ? -8.528 -15.616 25.831 1.00 87.88 271 SER A O 1
ATOM 2134 N N . LYS A 1 272 ? -9.270 -15.320 23.723 1.00 91.38 272 LYS A N 1
ATOM 2135 C CA . LYS A 1 272 ? -9.454 -13.873 23.847 1.00 91.38 272 LYS A CA 1
ATOM 2136 C C . LYS A 1 272 ? -10.674 -13.585 24.710 1.00 91.38 272 LYS A C 1
ATOM 2138 O O . LYS A 1 272 ? -11.727 -14.178 24.480 1.00 91.38 272 LYS A O 1
ATOM 2143 N N . ASN A 1 273 ? -10.514 -12.710 25.691 1.00 95.06 273 ASN A N 1
ATOM 2144 C CA . ASN A 1 273 ? -11.600 -12.295 26.564 1.00 95.06 273 ASN A CA 1
ATOM 2145 C C . ASN A 1 273 ? -11.317 -10.910 27.149 1.00 95.06 273 ASN A C 1
ATOM 2147 O O . ASN A 1 273 ? -10.156 -10.509 27.257 1.00 95.06 273 ASN A O 1
ATOM 2151 N N . VAL A 1 274 ? -12.369 -10.200 27.542 1.00 97.31 274 VAL A N 1
ATOM 2152 C CA . VAL A 1 274 ? -12.262 -8.907 28.221 1.00 97.31 274 VAL A CA 1
ATOM 2153 C C . VAL A 1 274 ? -13.190 -8.927 29.420 1.00 97.31 274 V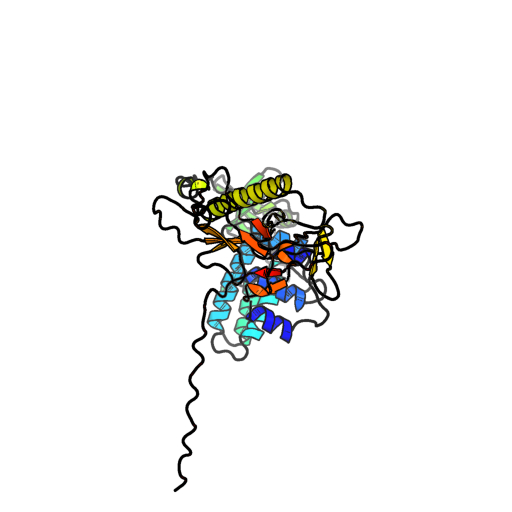AL A C 1
ATOM 2155 O O . VAL A 1 274 ? -14.362 -9.248 29.256 1.00 97.31 274 VAL A O 1
ATOM 2158 N N . GLN A 1 275 ? -12.675 -8.578 30.594 1.00 97.81 275 GLN A N 1
ATOM 2159 C CA . GLN A 1 275 ? -13.441 -8.506 31.837 1.00 97.81 275 GLN A CA 1
ATOM 2160 C C . GLN A 1 275 ? -13.336 -7.120 32.462 1.00 97.81 275 GLN A C 1
ATOM 2162 O O . GLN A 1 275 ? -12.343 -6.415 32.266 1.00 97.81 275 GLN A O 1
ATOM 2167 N N . VAL A 1 276 ? -14.352 -6.724 33.225 1.00 97.56 276 VAL A N 1
ATOM 2168 C CA . VAL A 1 276 ? -14.309 -5.486 34.016 1.00 97.56 276 VAL A CA 1
ATOM 2169 C C . VAL A 1 276 ? -13.643 -5.717 35.371 1.00 97.56 276 VAL A C 1
ATOM 2171 O O . VAL A 1 276 ? -13.917 -6.703 36.048 1.00 97.56 276 VAL A O 1
ATOM 2174 N N . LYS A 1 277 ? -12.806 -4.776 35.817 1.00 97.06 277 LYS A N 1
ATOM 2175 C CA . LYS A 1 277 ? -12.174 -4.828 37.152 1.00 97.06 277 LYS A CA 1
ATOM 2176 C C . LYS A 1 277 ? -13.074 -4.317 38.275 1.00 97.06 277 LYS A C 1
ATOM 2178 O O . LYS A 1 277 ? -12.775 -4.533 39.447 1.00 97.06 277 LYS A O 1
ATOM 2183 N N . LYS A 1 278 ? -14.147 -3.599 37.936 1.00 95.81 278 LYS A N 1
ATOM 2184 C CA . LYS A 1 278 ? -15.091 -3.006 38.889 1.00 95.81 278 LYS A CA 1
ATOM 2185 C C . LYS A 1 278 ? -16.512 -3.015 38.336 1.00 95.81 278 LYS A C 1
ATOM 2187 O O . LYS A 1 278 ? -16.709 -3.140 37.130 1.00 95.81 278 LYS A O 1
ATOM 2192 N N . SER A 1 279 ? -17.485 -2.810 39.215 1.00 97.25 279 SER A N 1
ATOM 2193 C CA . SER A 1 279 ? -18.893 -2.746 38.838 1.00 97.25 279 SER A CA 1
ATOM 2194 C C . SER A 1 279 ? -19.239 -1.465 38.067 1.00 97.25 279 SER A C 1
ATOM 2196 O O . SER A 1 279 ? -18.736 -0.376 38.360 1.00 97.25 279 SER A O 1
ATOM 2198 N N . TYR A 1 280 ? -20.160 -1.589 37.114 1.00 97.44 280 TYR A N 1
ATOM 2199 C CA . TYR A 1 280 ? -20.654 -0.501 36.276 1.00 97.44 280 TYR A CA 1
ATOM 2200 C C . TYR A 1 280 ? -22.181 -0.496 36.225 1.00 97.44 280 TYR A C 1
ATOM 2202 O O . TYR A 1 280 ? -22.816 -1.494 35.889 1.00 97.44 280 TYR A O 1
ATOM 2210 N N . ASN A 1 281 ? -22.791 0.663 36.487 1.00 98.12 281 ASN A N 1
ATOM 2211 C CA . ASN A 1 281 ? -24.216 0.857 36.215 1.00 98.12 281 ASN A CA 1
ATOM 2212 C C . ASN A 1 281 ? -24.483 0.889 34.701 1.00 98.12 281 ASN A C 1
ATOM 2214 O O . ASN A 1 281 ? -23.577 1.127 33.898 1.00 98.12 281 ASN A O 1
ATOM 2218 N N . ILE A 1 282 ? -25.738 0.661 34.313 1.00 98.00 282 ILE A N 1
ATOM 2219 C CA . ILE A 1 282 ? -26.188 0.649 32.914 1.00 98.00 282 ILE A CA 1
ATOM 2220 C C . ILE A 1 282 ? -25.731 1.930 32.186 1.00 98.00 282 ILE A C 1
ATOM 2222 O O . ILE A 1 282 ? -25.927 3.036 32.689 1.00 98.00 282 ILE A O 1
ATOM 2226 N N . ASN A 1 283 ? -25.160 1.783 30.985 1.00 96.25 283 ASN A N 1
ATOM 2227 C CA . ASN A 1 283 ? -24.673 2.849 30.097 1.00 96.25 283 ASN A CA 1
ATOM 2228 C C . ASN A 1 283 ? -23.483 3.685 30.607 1.00 96.25 283 ASN A C 1
ATOM 2230 O O . ASN A 1 283 ? -23.160 4.709 29.989 1.00 96.25 283 ASN A O 1
ATOM 2234 N N . ILE A 1 284 ? -22.842 3.287 31.710 1.00 96.06 284 ILE A N 1
ATOM 2235 C CA . ILE A 1 284 ? -21.702 4.015 32.283 1.00 96.06 284 ILE A CA 1
ATOM 2236 C C . ILE A 1 284 ? -20.378 3.594 31.645 1.00 96.06 284 ILE A C 1
ATOM 2238 O O . ILE A 1 284 ? -19.575 4.468 31.316 1.00 96.06 284 ILE A O 1
ATOM 2242 N N . LEU A 1 285 ? -20.149 2.295 31.431 1.00 96.69 285 LEU A N 1
ATOM 2243 C CA . LEU A 1 285 ? -18.952 1.826 30.738 1.00 96.69 285 LEU A CA 1
ATOM 2244 C C . LEU A 1 285 ? -19.059 2.209 29.262 1.00 96.69 285 LEU A C 1
ATOM 2246 O O . LEU A 1 285 ? -20.000 1.805 28.578 1.00 96.69 285 LEU A O 1
ATOM 2250 N N . LYS A 1 286 ? -18.093 2.989 28.772 1.00 96.12 286 LYS A N 1
ATOM 2251 C CA . LYS A 1 286 ? -18.019 3.453 27.382 1.00 96.12 286 LYS A CA 1
ATOM 2252 C C . LYS A 1 286 ? -16.631 3.177 26.834 1.00 96.12 286 LYS A C 1
ATOM 2254 O O . LYS A 1 286 ? -15.668 3.819 27.232 1.00 96.12 286 LYS A O 1
ATOM 2259 N N . LEU A 1 287 ? -16.541 2.239 25.904 1.00 96.06 287 LEU A N 1
ATOM 2260 C CA . LEU A 1 287 ? -15.301 1.855 25.253 1.00 96.06 287 LEU A CA 1
ATOM 2261 C C . LEU A 1 287 ? -15.180 2.574 23.901 1.00 96.06 287 LEU A C 1
ATOM 2263 O O . LEU A 1 287 ? -16.070 2.422 23.052 1.00 96.06 287 LEU A O 1
ATOM 2267 N N . PRO A 1 288 ? -14.100 3.341 23.675 1.00 95.25 288 PRO A N 1
ATOM 2268 C CA . PRO A 1 288 ? -13.811 3.898 22.362 1.00 95.25 288 PRO A CA 1
ATOM 2269 C C . PRO A 1 288 ? -13.405 2.792 21.376 1.00 95.25 288 PRO A C 1
ATOM 2271 O O . PRO A 1 288 ? -12.853 1.756 21.757 1.00 95.25 288 PRO A O 1
ATOM 2274 N N . ILE A 1 289 ? -13.653 3.012 20.082 1.00 93.56 289 ILE A N 1
ATOM 2275 C CA . ILE A 1 289 ? -13.283 2.064 19.021 1.00 93.56 289 ILE A CA 1
ATOM 2276 C C . ILE A 1 289 ? -12.185 2.682 18.160 1.00 93.56 289 ILE A C 1
ATOM 2278 O O . ILE A 1 289 ? -12.332 3.773 17.623 1.00 93.56 289 ILE A O 1
ATOM 2282 N N . ALA A 1 290 ? -11.082 1.959 18.010 1.00 94.44 290 ALA A N 1
ATOM 2283 C CA . ALA A 1 290 ? -9.931 2.348 17.215 1.00 94.44 290 ALA A CA 1
ATOM 2284 C C . ALA A 1 290 ? -9.362 1.137 16.493 1.00 94.44 290 ALA A C 1
ATOM 2286 O O . ALA A 1 290 ? -9.339 0.018 17.012 1.00 94.44 290 ALA A O 1
ATOM 2287 N N . THR A 1 291 ? -8.877 1.364 15.282 1.00 95.75 291 THR A N 1
ATOM 2288 C CA . THR A 1 291 ? -8.264 0.335 14.450 1.00 95.75 291 THR A CA 1
ATOM 2289 C C . THR A 1 291 ? -7.234 0.962 13.526 1.00 95.75 291 THR A C 1
ATOM 2291 O O . THR A 1 291 ? -7.408 2.099 13.103 1.00 95.75 291 THR A O 1
ATOM 2294 N N . ALA A 1 292 ? -6.201 0.209 13.147 1.00 94.56 292 ALA A N 1
ATOM 2295 C CA . ALA A 1 292 ? -5.324 0.583 12.035 1.00 94.56 292 ALA A CA 1
ATOM 2296 C C . ALA A 1 292 ? -5.929 0.228 10.658 1.00 94.56 292 ALA A C 1
ATOM 2298 O O . ALA A 1 292 ? -5.379 0.587 9.618 1.00 94.56 292 ALA A O 1
ATOM 2299 N N . LYS A 1 293 ? -7.058 -0.495 10.627 1.00 95.12 293 LYS A N 1
ATOM 2300 C CA . LYS A 1 293 ? -7.713 -0.977 9.404 1.00 95.12 293 LYS A CA 1
ATOM 2301 C C . LYS A 1 293 ? -8.998 -0.202 9.111 1.00 95.12 293 LYS A C 1
ATOM 2303 O O . LYS A 1 293 ? -10.097 -0.662 9.425 1.00 95.12 293 LYS A O 1
ATOM 2308 N N . VAL A 1 294 ? -8.843 0.954 8.467 1.00 95.12 294 VAL A N 1
ATOM 2309 C CA . VAL A 1 294 ? -9.953 1.730 7.888 1.00 95.12 294 VAL A CA 1
ATOM 2310 C C . VAL A 1 294 ? -10.047 1.460 6.386 1.00 95.12 294 VAL A C 1
ATOM 2312 O O . VAL A 1 294 ? -9.081 1.651 5.639 1.00 95.12 294 VAL A O 1
ATOM 2315 N N . THR A 1 295 ? -11.227 1.044 5.934 1.00 92.38 295 THR A N 1
ATOM 2316 C CA . THR A 1 295 ? -11.514 0.722 4.531 1.00 92.38 295 THR A CA 1
ATOM 2317 C C . THR A 1 295 ? -12.550 1.679 3.970 1.00 92.38 295 THR A C 1
ATOM 2319 O O . THR A 1 295 ? -13.549 1.972 4.623 1.00 92.38 295 THR A O 1
ATOM 2322 N N . ILE A 1 296 ? -12.306 2.148 2.748 1.00 90.38 296 ILE A N 1
ATOM 2323 C CA . ILE A 1 296 ? -13.249 2.932 1.955 1.00 90.38 296 ILE A CA 1
ATOM 2324 C C . ILE A 1 296 ? -13.491 2.129 0.678 1.00 90.38 296 ILE A C 1
ATOM 2326 O O . ILE A 1 296 ? -12.558 1.941 -0.096 1.00 90.38 296 ILE A O 1
ATOM 2330 N N . ALA A 1 297 ? -14.690 1.572 0.531 1.00 87.19 297 ALA A N 1
ATOM 2331 C CA . ALA A 1 297 ? -15.061 0.664 -0.558 1.00 87.19 297 ALA A CA 1
ATOM 2332 C C . ALA A 1 297 ? -16.575 0.719 -0.800 1.00 87.19 297 ALA A C 1
ATOM 2334 O O . ALA A 1 297 ? -17.313 1.178 0.064 1.00 87.19 297 ALA A O 1
ATOM 2335 N N . GLU A 1 298 ? -17.066 0.243 -1.943 1.00 85.94 298 GLU A N 1
ATOM 2336 C CA . GLU A 1 298 ? -18.510 0.241 -2.245 1.00 85.94 298 GLU A CA 1
ATOM 2337 C C . GLU A 1 298 ? -19.324 -0.633 -1.276 1.00 85.94 298 GLU A C 1
ATOM 2339 O O . GLU A 1 298 ? -20.452 -0.301 -0.906 1.00 85.94 298 GLU A O 1
ATOM 2344 N N . THR A 1 299 ? -18.728 -1.731 -0.809 1.00 85.31 299 THR A N 1
ATOM 2345 C CA . THR A 1 299 ? -19.344 -2.679 0.123 1.00 85.31 299 THR A CA 1
ATOM 2346 C C . THR A 1 299 ? -18.651 -2.667 1.478 1.00 85.31 299 THR A C 1
ATOM 2348 O O . THR A 1 299 ? -17.426 -2.561 1.558 1.00 85.31 299 THR A O 1
ATOM 2351 N N . VAL A 1 300 ? -19.424 -2.859 2.547 1.00 86.19 300 VAL A N 1
ATOM 2352 C CA . VAL A 1 300 ? -18.888 -3.021 3.904 1.00 86.19 300 VAL A CA 1
ATOM 2353 C C . VAL A 1 300 ? -18.441 -4.474 4.104 1.00 86.19 300 VAL A C 1
ATOM 2355 O O . VAL A 1 300 ? -19.253 -5.379 3.903 1.00 86.19 300 VAL A O 1
ATOM 2358 N N . PRO A 1 301 ? -17.176 -4.729 4.487 1.00 87.19 301 PRO A N 1
ATOM 2359 C CA . PRO A 1 301 ? -16.703 -6.080 4.774 1.00 87.19 301 PRO A CA 1
ATOM 2360 C C . PRO A 1 301 ? -17.486 -6.743 5.914 1.00 87.19 301 PRO A C 1
ATOM 2362 O O . PRO A 1 301 ? -17.927 -6.074 6.850 1.00 87.19 301 PRO A O 1
ATOM 2365 N N . ALA A 1 302 ? -17.613 -8.071 5.870 1.00 83.56 302 ALA A N 1
ATOM 2366 C CA . ALA A 1 302 ? -18.269 -8.828 6.933 1.00 83.56 302 ALA A CA 1
ATOM 2367 C C . ALA A 1 302 ? -17.594 -8.576 8.295 1.00 83.56 302 ALA A C 1
ATOM 2369 O O . ALA A 1 302 ? -16.367 -8.593 8.411 1.00 83.56 302 ALA A O 1
ATOM 2370 N N . GLY A 1 303 ? -18.401 -8.315 9.327 1.00 82.81 303 GLY A N 1
ATOM 2371 C CA . GLY A 1 303 ? -17.919 -8.021 10.681 1.00 82.81 303 GLY A CA 1
ATOM 2372 C C . GLY A 1 303 ? -17.269 -6.641 10.867 1.00 82.81 303 GLY A C 1
ATOM 2373 O O . GLY A 1 303 ? -16.793 -6.352 11.968 1.00 82.81 303 GLY A O 1
ATOM 2374 N N . ALA A 1 304 ? -17.241 -5.793 9.833 1.00 89.38 304 ALA A N 1
ATOM 2375 C CA . ALA A 1 304 ? -16.781 -4.413 9.934 1.00 89.38 304 ALA A CA 1
ATOM 2376 C C . ALA A 1 304 ? -17.875 -3.490 10.494 1.00 89.38 304 ALA A C 1
ATOM 2378 O O . ALA A 1 304 ? -19.070 -3.719 10.313 1.00 89.38 304 ALA A O 1
ATOM 2379 N N . VAL A 1 305 ? -17.458 -2.400 11.135 1.00 89.81 305 VAL A N 1
ATOM 2380 C CA . VAL A 1 305 ? -18.358 -1.337 11.594 1.00 89.81 305 VAL A CA 1
ATOM 2381 C C . VAL A 1 305 ? -18.419 -0.264 10.514 1.00 89.81 305 VAL A C 1
ATOM 2383 O O . VAL A 1 305 ? -17.423 0.421 10.272 1.00 89.81 305 VAL A O 1
ATOM 2386 N N . GLN A 1 306 ? -19.569 -0.110 9.852 1.00 90.50 306 GLN A N 1
ATOM 2387 C CA . GLN A 1 306 ? -19.788 1.008 8.932 1.00 90.50 306 GLN A CA 1
ATOM 2388 C C . GLN A 1 306 ? -19.814 2.319 9.719 1.00 90.50 306 GLN A C 1
ATOM 2390 O O . GLN A 1 306 ? -20.527 2.439 10.710 1.00 90.50 306 GLN A O 1
ATOM 2395 N N . LEU A 1 307 ? -19.045 3.299 9.256 1.00 90.44 307 LEU A N 1
ATOM 2396 C CA . LEU A 1 307 ? -18.887 4.593 9.904 1.00 90.44 307 LEU A CA 1
ATOM 2397 C C . LEU A 1 307 ? -19.665 5.717 9.222 1.00 90.44 307 LEU A C 1
ATOM 2399 O O . LEU A 1 307 ? -20.262 6.566 9.880 1.00 90.44 307 LEU A O 1
ATOM 2403 N N . ALA A 1 308 ? -19.562 5.771 7.897 1.00 88.88 308 ALA A N 1
ATOM 2404 C CA . ALA A 1 308 ? -19.994 6.911 7.103 1.00 88.88 308 ALA A CA 1
ATOM 2405 C C . ALA A 1 308 ? -20.080 6.539 5.618 1.00 88.88 308 ALA A C 1
ATOM 2407 O O . ALA A 1 308 ? -19.640 5.466 5.191 1.00 88.88 308 ALA A O 1
ATOM 2408 N N . VAL A 1 309 ? -20.607 7.464 4.823 1.00 88.44 309 VAL A N 1
ATOM 2409 C CA . VAL A 1 309 ? -20.536 7.432 3.359 1.00 88.44 309 VAL A CA 1
ATOM 2410 C C . VAL A 1 309 ? -19.609 8.541 2.895 1.00 88.44 309 VAL A C 1
ATOM 2412 O O . VAL A 1 309 ? -19.728 9.684 3.342 1.00 88.44 309 VAL A O 1
ATOM 2415 N N . LEU A 1 310 ? -18.692 8.218 1.991 1.00 84.25 310 LEU A N 1
ATOM 2416 C CA . LEU A 1 310 ? -17.846 9.212 1.354 1.00 84.25 310 LEU A CA 1
ATOM 2417 C C . LEU A 1 310 ? -18.658 9.956 0.285 1.00 84.25 310 LEU A C 1
ATOM 2419 O O . LEU A 1 310 ? -19.197 9.350 -0.641 1.00 84.25 310 LEU A O 1
ATOM 2423 N N . ALA A 1 311 ? -18.728 11.279 0.402 1.00 76.00 311 ALA A N 1
ATOM 2424 C CA . ALA A 1 311 ? -19.283 12.143 -0.632 1.00 76.00 311 ALA A CA 1
ATOM 2425 C C . ALA A 1 311 ? -18.130 12.745 -1.455 1.00 76.00 311 ALA A C 1
ATOM 2427 O O . ALA A 1 311 ? -17.480 13.695 -1.019 1.00 76.00 311 ALA A O 1
ATOM 2428 N N . VAL A 1 312 ? -17.861 12.170 -2.635 1.00 64.44 312 VAL A N 1
ATOM 2429 C CA . VAL A 1 312 ? -16.836 12.659 -3.576 1.00 64.44 312 VAL A CA 1
ATOM 2430 C C . VAL A 1 312 ? -17.485 13.512 -4.668 1.00 64.44 312 VAL A C 1
ATOM 2432 O O . VAL A 1 312 ? -18.427 13.073 -5.320 1.00 64.44 312 VAL A O 1
ATOM 2435 N N . GLY A 1 313 ? -16.940 14.706 -4.912 1.00 55.06 313 GLY A N 1
ATOM 2436 C CA . GLY A 1 313 ? -17.209 15.486 -6.127 1.00 55.06 313 GLY A CA 1
ATOM 2437 C C . GLY A 1 313 ? -18.614 16.098 -6.269 1.00 55.06 313 GLY A C 1
ATOM 2438 O O . GLY A 1 313 ? -19.437 16.093 -5.356 1.00 55.06 313 GLY A O 1
ATOM 2439 N N . THR A 1 314 ? -18.862 16.693 -7.443 1.00 41.66 314 THR A N 1
ATOM 2440 C CA . THR A 1 314 ? -20.106 17.404 -7.807 1.00 41.66 314 THR A CA 1
ATOM 2441 C C . THR A 1 314 ? -21.298 16.470 -8.029 1.00 41.66 314 THR A C 1
ATOM 2443 O O . THR A 1 314 ? -22.440 16.895 -7.863 1.00 41.66 314 THR A O 1
ATOM 2446 N N . SER A 1 315 ? -21.067 15.190 -8.338 1.00 44.59 315 SER A N 1
ATOM 2447 C CA . SER A 1 315 ? -22.113 14.167 -8.345 1.00 44.59 315 SER A CA 1
ATOM 2448 C C . SER A 1 315 ? -22.220 13.539 -6.954 1.00 44.59 315 SER A C 1
ATOM 2450 O O . SER A 1 315 ? -21.504 12.597 -6.636 1.00 44.59 315 SER A O 1
ATOM 2452 N N . GLN A 1 316 ? -23.138 14.036 -6.123 1.00 49.72 316 GLN A N 1
ATOM 2453 C CA . GLN A 1 316 ? -23.398 13.572 -4.749 1.00 49.72 316 GLN A CA 1
ATOM 2454 C C . GLN A 1 316 ? -23.913 12.114 -4.615 1.00 49.72 316 GLN A C 1
ATOM 2456 O O . GLN A 1 316 ? -24.622 11.787 -3.659 1.00 49.72 316 GLN A O 1
ATOM 2461 N N . LYS A 1 317 ? -23.602 11.208 -5.545 1.00 53.06 317 LYS A N 1
ATOM 2462 C CA . LYS A 1 317 ? -23.905 9.782 -5.404 1.00 53.06 317 LYS A CA 1
ATOM 2463 C C . LYS A 1 317 ? -22.779 9.136 -4.597 1.00 53.06 317 LYS A C 1
ATOM 2465 O O . LYS A 1 317 ? -21.818 8.631 -5.156 1.00 53.06 317 LYS A O 1
ATOM 2470 N N . GLY A 1 318 ? -22.878 9.218 -3.270 1.00 59.03 318 GLY A N 1
ATOM 2471 C CA . GLY A 1 318 ? -21.947 8.552 -2.358 1.00 59.03 318 GLY A CA 1
ATOM 2472 C C . GLY A 1 318 ? -22.054 7.032 -2.487 1.00 59.03 318 GLY A C 1
ATOM 2473 O O . GLY A 1 318 ? -22.920 6.424 -1.861 1.00 59.03 318 GLY A O 1
ATOM 2474 N N . THR A 1 319 ? -21.210 6.431 -3.325 1.00 69.69 319 THR A N 1
ATOM 2475 C CA . THR A 1 319 ? -21.134 4.974 -3.527 1.00 69.69 319 THR A CA 1
ATOM 2476 C C . THR A 1 319 ? -20.224 4.307 -2.500 1.00 69.69 319 THR A C 1
ATOM 2478 O O . THR A 1 319 ? -20.491 3.190 -2.069 1.00 69.69 319 THR A O 1
ATOM 2481 N N . HIS A 1 320 ? -19.189 5.011 -2.043 1.00 84.62 320 HIS A N 1
ATOM 2482 C CA . HIS A 1 320 ? -18.183 4.468 -1.140 1.00 84.62 320 HIS A CA 1
ATOM 2483 C C . HIS A 1 320 ? -18.601 4.550 0.336 1.00 84.62 320 HIS A C 1
ATOM 2485 O O . HIS A 1 320 ? -18.958 5.607 0.862 1.00 84.62 320 HIS A O 1
ATOM 2491 N N . ARG A 1 321 ? -18.500 3.420 1.032 1.00 88.00 321 ARG A N 1
ATOM 2492 C CA . ARG A 1 321 ? -18.720 3.245 2.467 1.00 88.00 321 ARG A CA 1
ATOM 2493 C C . ARG A 1 321 ? -17.389 3.244 3.202 1.00 88.00 321 ARG A C 1
ATOM 2495 O O . ARG A 1 321 ? -16.450 2.545 2.826 1.00 88.00 321 ARG A O 1
ATOM 2502 N N . ILE A 1 322 ? -17.331 4.015 4.278 1.00 92.00 322 ILE A N 1
ATOM 2503 C CA . ILE A 1 322 ? -16.196 4.071 5.196 1.00 92.00 322 ILE A CA 1
ATOM 2504 C C . ILE A 1 322 ? -16.481 3.084 6.323 1.00 92.00 322 ILE A C 1
ATOM 2506 O O . ILE A 1 322 ? -17.565 3.120 6.906 1.00 92.00 322 ILE A O 1
ATOM 251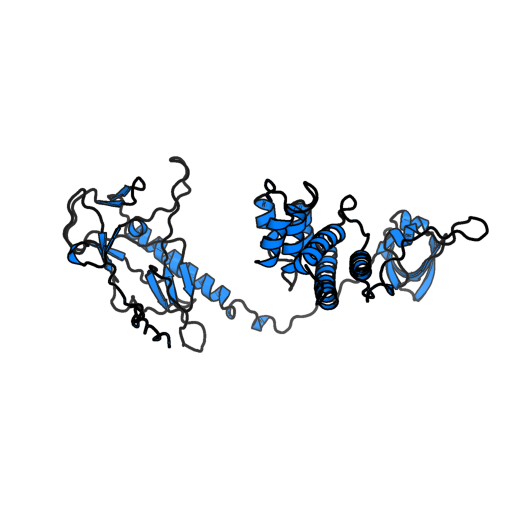0 N N . SER A 1 323 ? -15.539 2.198 6.632 1.00 93.00 323 SER A N 1
ATOM 2511 C CA . SER A 1 323 ? -15.716 1.156 7.646 1.00 93.00 323 SER A CA 1
ATOM 2512 C C . SER A 1 323 ? -14.440 0.872 8.439 1.00 93.00 323 SER A C 1
ATOM 2514 O O . SER A 1 323 ? -13.327 1.028 7.933 1.00 93.00 323 SER A O 1
ATOM 2516 N N . MET A 1 324 ? -14.614 0.447 9.692 1.00 94.38 324 MET A N 1
ATOM 2517 C CA . MET A 1 324 ? -13.552 -0.042 10.573 1.00 94.38 324 MET A CA 1
ATOM 2518 C C . MET A 1 324 ? -13.573 -1.559 10.626 1.00 94.38 324 MET A C 1
ATOM 2520 O O . MET A 1 324 ? -14.620 -2.158 10.865 1.00 94.38 324 MET A O 1
ATOM 2524 N N . GLN A 1 325 ? -12.409 -2.177 10.477 1.00 93.38 325 GLN A N 1
ATOM 2525 C CA . GLN A 1 325 ? -12.250 -3.615 10.657 1.00 93.38 325 GLN A CA 1
ATOM 2526 C C . GLN A 1 325 ? -11.477 -3.923 11.932 1.00 93.38 325 GLN A C 1
ATOM 2528 O O . GLN A 1 325 ? -10.659 -3.119 12.384 1.00 93.38 325 GLN A O 1
ATOM 2533 N N . ALA A 1 326 ? -11.675 -5.127 12.463 1.00 92.00 326 ALA A N 1
ATOM 2534 C CA . ALA A 1 326 ? -10.888 -5.614 13.580 1.00 92.00 326 ALA A CA 1
ATOM 2535 C C . ALA A 1 326 ? -9.390 -5.607 13.236 1.00 92.00 326 ALA A C 1
ATOM 2537 O O . ALA A 1 326 ? -8.942 -6.191 12.241 1.00 92.00 326 ALA A O 1
ATOM 2538 N N . HIS A 1 327 ? -8.607 -4.942 14.081 1.00 93.25 327 HIS A N 1
ATOM 2539 C CA . HIS A 1 327 ? -7.154 -4.962 14.025 1.00 93.25 327 HIS A CA 1
ATOM 2540 C C . HIS A 1 327 ? -6.605 -5.286 15.406 1.00 93.25 327 HIS A C 1
ATOM 2542 O O . HIS A 1 327 ? -7.027 -4.717 16.410 1.00 93.25 327 HIS A O 1
ATOM 2548 N N . PHE A 1 328 ? -5.666 -6.220 15.431 1.00 90.94 328 PHE A N 1
ATOM 2549 C CA . PHE A 1 328 ? -4.999 -6.666 16.635 1.00 90.94 328 PHE A CA 1
ATOM 2550 C C . PHE A 1 328 ? -3.551 -6.980 16.292 1.00 90.94 328 PHE A C 1
ATOM 2552 O O . PHE A 1 328 ? -3.282 -7.730 15.349 1.00 90.94 328 PHE A O 1
ATOM 2559 N N . GLN A 1 329 ? -2.642 -6.435 17.088 1.00 90.75 329 GLN A N 1
ATOM 2560 C CA . GLN A 1 329 ? -1.228 -6.756 17.045 1.00 90.75 329 GLN A CA 1
ATOM 2561 C C . GLN A 1 329 ? -0.748 -6.950 18.481 1.00 90.75 329 GLN A C 1
ATOM 2563 O O . GLN A 1 329 ? -0.607 -5.986 19.231 1.00 90.75 329 GLN A O 1
ATOM 2568 N N . ALA A 1 330 ? -0.511 -8.205 18.868 1.00 85.75 330 ALA A N 1
ATOM 2569 C CA . ALA A 1 330 ? 0.058 -8.508 20.174 1.00 85.75 330 ALA A CA 1
ATOM 2570 C C . ALA A 1 330 ? 1.469 -7.896 20.300 1.00 85.75 330 ALA A C 1
ATOM 2572 O O . ALA A 1 330 ? 2.222 -7.923 19.317 1.00 85.75 330 ALA A O 1
ATOM 2573 N N . PRO A 1 331 ? 1.852 -7.402 21.489 1.00 84.12 331 PRO A N 1
ATOM 2574 C CA . PRO A 1 331 ? 3.238 -7.078 21.790 1.00 84.12 331 PRO A CA 1
ATOM 2575 C C . PRO A 1 331 ? 4.127 -8.299 21.549 1.00 84.12 331 PRO A C 1
ATOM 2577 O O . PRO A 1 331 ? 3.779 -9.416 21.938 1.00 84.12 331 PRO A O 1
ATOM 2580 N N . LYS A 1 332 ? 5.275 -8.106 20.893 1.00 82.06 332 LYS A N 1
ATOM 2581 C CA . LYS A 1 332 ? 6.232 -9.204 20.657 1.00 82.06 332 LYS A CA 1
ATOM 2582 C C . LYS A 1 332 ? 6.967 -9.615 21.935 1.00 82.06 332 LYS A C 1
ATOM 2584 O O . LYS A 1 332 ? 7.321 -10.779 22.082 1.00 82.06 332 LYS A O 1
ATOM 2589 N N . THR A 1 333 ? 7.194 -8.660 22.834 1.00 76.56 333 THR A N 1
ATOM 2590 C CA . THR A 1 333 ? 7.796 -8.836 24.162 1.00 76.56 333 THR A CA 1
ATOM 2591 C C . THR A 1 333 ? 7.121 -7.873 25.139 1.00 76.56 333 THR A C 1
ATOM 2593 O O . THR A 1 333 ? 6.597 -6.847 24.707 1.00 76.56 333 THR A O 1
ATOM 2596 N N . GLU A 1 334 ? 7.157 -8.162 26.444 1.00 69.69 334 GLU A N 1
ATOM 2597 C CA . GLU A 1 334 ? 6.598 -7.279 27.491 1.00 69.69 334 GLU A CA 1
ATOM 2598 C C . GLU A 1 334 ? 7.247 -5.885 27.504 1.00 69.69 334 GLU A C 1
ATOM 2600 O O . GLU A 1 334 ? 6.611 -4.894 27.842 1.00 69.69 334 GLU A O 1
ATOM 2605 N N . SER A 1 335 ? 8.506 -5.795 27.072 1.00 68.00 335 SER A N 1
ATOM 2606 C CA . SER A 1 335 ? 9.263 -4.547 26.941 1.00 68.00 335 SER A CA 1
ATOM 2607 C C . SER A 1 335 ? 9.028 -3.801 25.623 1.00 68.00 335 SER A C 1
ATOM 2609 O O . SER A 1 335 ? 9.524 -2.687 25.445 1.00 68.00 335 SER A O 1
ATOM 2611 N N . SER A 1 336 ? 8.317 -4.402 24.664 1.00 70.56 336 SER A N 1
ATOM 2612 C CA . SER A 1 336 ? 8.094 -3.786 23.362 1.00 70.56 336 SER A CA 1
ATOM 2613 C C . SER A 1 336 ? 6.924 -2.813 23.425 1.00 70.56 336 SER A C 1
ATOM 2615 O O . SER A 1 336 ? 5.779 -3.211 23.606 1.00 70.56 336 SER A O 1
ATOM 2617 N N . GLN A 1 337 ? 7.201 -1.542 23.139 1.00 72.31 337 GLN A N 1
ATOM 2618 C CA . GLN A 1 337 ? 6.169 -0.532 22.870 1.00 72.31 337 GLN A CA 1
ATOM 2619 C C . GLN A 1 337 ? 5.431 -0.782 21.535 1.00 72.31 337 GLN A C 1
ATOM 2621 O O . GLN A 1 337 ? 4.543 -0.023 21.158 1.00 72.31 337 GLN A O 1
ATOM 2626 N N . GLN A 1 338 ? 5.797 -1.827 20.779 1.00 76.25 338 GLN A N 1
ATOM 2627 C CA . GLN A 1 338 ? 5.150 -2.177 19.516 1.00 76.25 338 GLN A CA 1
ATOM 2628 C C . GLN A 1 338 ? 4.000 -3.160 19.761 1.00 76.25 338 GLN A C 1
ATOM 2630 O O . GLN A 1 338 ? 4.189 -4.377 19.748 1.00 76.25 338 GLN A O 1
ATOM 2635 N N . GLY A 1 339 ? 2.794 -2.625 19.933 1.00 86.06 339 GLY A N 1
ATOM 2636 C CA . GLY A 1 339 ? 1.548 -3.384 20.004 1.00 86.06 339 GLY A CA 1
ATOM 2637 C C . GLY A 1 339 ? 0.346 -2.514 19.639 1.00 86.06 339 GLY A C 1
ATOM 2638 O O . GLY A 1 339 ? 0.411 -1.290 19.696 1.00 86.06 339 GLY A O 1
ATOM 2639 N N . PHE A 1 340 ? -0.753 -3.153 19.250 1.00 91.19 340 PHE A N 1
ATOM 2640 C CA . PHE A 1 340 ? -2.047 -2.505 19.056 1.00 91.19 340 PHE A CA 1
ATOM 2641 C C . PHE A 1 340 ? -3.129 -3.405 19.645 1.00 91.19 340 PHE A C 1
ATOM 2643 O O . PHE A 1 340 ? -3.539 -4.401 19.035 1.00 91.19 340 PHE A O 1
ATOM 2650 N N . ILE A 1 341 ? -3.572 -3.060 20.852 1.00 91.12 341 ILE A N 1
ATOM 2651 C CA . ILE A 1 341 ? -4.642 -3.755 21.561 1.00 91.12 341 ILE A CA 1
ATOM 2652 C C . ILE A 1 341 ? -5.778 -2.765 21.778 1.00 91.12 341 ILE A C 1
ATOM 2654 O O . ILE A 1 341 ? -5.628 -1.766 22.471 1.00 91.12 341 ILE A O 1
ATOM 2658 N N . ASN A 1 342 ? -6.930 -3.079 21.199 1.00 93.81 342 ASN A N 1
ATOM 2659 C CA . ASN A 1 342 ? -8.188 -2.432 21.523 1.00 93.81 342 ASN A CA 1
ATOM 2660 C C . ASN A 1 342 ? -9.121 -3.510 22.104 1.00 93.81 342 ASN A C 1
ATOM 2662 O O . ASN A 1 342 ? -9.411 -4.476 21.386 1.00 93.81 342 ASN A O 1
ATOM 2666 N N . PRO A 1 343 ? -9.594 -3.369 23.358 1.00 94.94 343 PRO A N 1
ATOM 2667 C CA . PRO A 1 343 ? -10.463 -4.354 24.003 1.00 94.94 343 PRO A CA 1
ATOM 2668 C C . PRO A 1 343 ? -11.726 -4.685 23.198 1.00 94.94 343 PRO A C 1
ATOM 2670 O O . PRO A 1 343 ? -12.154 -5.835 23.172 1.00 94.94 343 PRO A O 1
ATOM 2673 N N . VAL A 1 344 ? -12.281 -3.723 22.453 1.00 94.81 344 VAL A N 1
ATOM 2674 C CA . VAL A 1 344 ? -13.501 -3.922 21.659 1.00 94.81 344 VAL A CA 1
ATOM 2675 C C . VAL A 1 344 ? -13.347 -5.036 20.622 1.00 94.81 344 VAL A C 1
ATOM 2677 O O . VAL A 1 344 ? -14.285 -5.794 20.384 1.00 94.81 344 VAL A O 1
ATOM 2680 N N . TRP A 1 345 ? -12.160 -5.187 20.025 1.00 94.06 345 TRP A N 1
ATOM 2681 C CA . TRP A 1 345 ? -11.897 -6.238 19.033 1.00 94.06 345 TRP A CA 1
ATOM 2682 C C . TRP A 1 345 ? -11.582 -7.609 19.647 1.00 94.06 345 TRP A C 1
ATOM 2684 O O . TRP A 1 345 ? -11.323 -8.559 18.905 1.00 94.06 345 TRP A O 1
ATOM 2694 N N . LEU A 1 346 ? -11.563 -7.708 20.977 1.00 94.44 346 LEU A N 1
ATOM 2695 C CA . LEU A 1 346 ? -11.263 -8.928 21.728 1.00 94.44 346 LEU A CA 1
ATOM 2696 C C . LEU A 1 346 ? -12.464 -9.462 22.517 1.00 94.44 346 LEU A C 1
ATOM 2698 O O . LEU A 1 346 ? -12.390 -10.585 23.011 1.00 94.44 346 LEU A O 1
ATOM 2702 N N . MET A 1 347 ? -13.552 -8.692 22.614 1.00 94.81 347 MET A N 1
ATOM 2703 C CA . MET A 1 347 ? -14.807 -9.151 23.211 1.00 94.81 347 MET A CA 1
ATOM 2704 C C . MET A 1 347 ? -15.404 -10.303 22.403 1.00 94.81 347 MET A C 1
ATOM 2706 O O . MET A 1 347 ? -15.321 -10.336 21.169 1.00 94.81 347 MET A O 1
ATOM 2710 N N . LYS A 1 348 ? -16.067 -11.221 23.106 1.00 93.94 348 LYS A N 1
ATOM 2711 C CA . LYS A 1 348 ? -16.938 -12.210 22.470 1.00 93.94 348 LYS A CA 1
ATOM 2712 C C . LYS A 1 348 ? -18.113 -11.473 21.826 1.00 93.94 348 LYS A C 1
ATOM 2714 O O . LYS A 1 348 ? -18.506 -10.405 22.295 1.00 93.94 348 LYS A O 1
ATOM 2719 N N . SER A 1 349 ? -18.672 -12.024 20.754 1.00 93.00 349 SER A N 1
ATOM 2720 C CA . SER A 1 349 ? -19.885 -11.483 20.140 1.00 93.00 349 SER A CA 1
ATOM 2721 C C . SER A 1 349 ? -20.954 -12.551 20.013 1.00 93.00 349 SER A C 1
ATOM 2723 O O . SER A 1 349 ? -20.627 -13.678 19.654 1.00 93.00 349 SER A O 1
ATOM 2725 N N . THR A 1 350 ? -22.205 -12.170 20.233 1.00 94.25 350 THR A N 1
ATOM 2726 C CA . THR A 1 350 ? -23.380 -13.042 20.103 1.00 94.25 350 THR A CA 1
ATOM 2727 C C . THR A 1 350 ? -24.491 -12.307 19.351 1.00 94.25 350 THR A C 1
ATOM 2729 O O . THR A 1 350 ? -24.547 -11.071 19.349 1.00 94.25 350 THR A O 1
ATOM 2732 N N . THR A 1 351 ? -25.346 -13.066 18.671 1.00 93.31 351 THR A N 1
ATOM 2733 C CA . THR A 1 351 ? -26.580 -12.570 18.048 1.00 93.31 351 THR A CA 1
ATOM 2734 C C . THR A 1 351 ? -27.746 -12.552 19.035 1.00 93.31 351 THR A C 1
ATOM 2736 O O . THR A 1 351 ? -28.704 -11.808 18.815 1.00 93.31 351 THR A O 1
ATOM 2739 N N . ASP A 1 352 ? -27.649 -13.316 20.127 1.00 94.38 352 ASP A N 1
ATOM 2740 C CA . ASP A 1 352 ? -28.626 -13.332 21.210 1.00 94.38 352 ASP A CA 1
ATOM 2741 C C . ASP A 1 352 ? -28.445 -12.097 22.106 1.00 94.38 352 ASP A C 1
ATOM 2743 O O . ASP A 1 352 ? -27.365 -11.832 22.635 1.00 94.38 352 ASP A O 1
ATOM 2747 N N . ARG A 1 353 ? -29.498 -11.288 22.248 1.00 94.94 353 ARG A N 1
ATOM 2748 C CA . ARG A 1 353 ? -29.433 -10.070 23.062 1.00 94.94 353 ARG A CA 1
ATOM 2749 C C . ARG A 1 353 ? -29.350 -10.390 24.556 1.00 94.94 353 ARG A C 1
ATOM 2751 O O . ARG A 1 353 ? -28.753 -9.595 25.277 1.00 94.94 353 ARG A O 1
ATOM 2758 N N . ASP A 1 354 ? -29.902 -11.517 24.994 1.00 95.50 354 ASP A N 1
ATOM 2759 C CA . ASP A 1 354 ? -29.979 -11.886 26.411 1.00 95.50 354 ASP A CA 1
ATOM 2760 C C . ASP A 1 354 ? -28.649 -12.459 26.929 1.00 95.50 354 ASP A C 1
ATOM 2762 O O . ASP A 1 354 ? -28.338 -12.348 28.114 1.00 95.50 354 ASP A O 1
ATOM 2766 N N . GLU A 1 355 ? -27.814 -12.993 26.034 1.00 95.12 355 GLU A N 1
ATOM 2767 C CA . GLU A 1 355 ? -26.437 -13.418 26.331 1.00 95.12 355 GLU A CA 1
ATOM 2768 C C . GLU A 1 355 ? -25.418 -12.267 26.275 1.00 95.12 355 GLU A C 1
ATOM 2770 O O . GLU A 1 355 ? -24.247 -12.438 26.626 1.00 95.12 355 GLU A O 1
ATOM 2775 N N . ALA A 1 356 ? -25.828 -11.095 25.786 1.00 97.56 356 ALA A N 1
ATOM 2776 C CA . ALA A 1 356 ? -24.960 -9.942 25.622 1.00 97.56 356 ALA A CA 1
ATOM 2777 C C . ALA A 1 356 ? -25.123 -8.931 26.759 1.00 97.56 356 ALA A C 1
ATOM 2779 O O . ALA A 1 356 ? -26.183 -8.778 27.360 1.00 97.56 356 ALA A O 1
ATOM 2780 N N . ASN A 1 357 ? -24.066 -8.161 27.003 1.00 98.25 357 ASN A N 1
ATOM 2781 C CA . ASN A 1 357 ? -24.090 -7.060 27.964 1.00 98.25 357 ASN A CA 1
ATOM 2782 C C . ASN A 1 357 ? -23.537 -5.743 27.406 1.00 98.25 357 ASN A C 1
ATOM 2784 O O . ASN A 1 357 ? -23.744 -4.689 28.014 1.00 98.25 357 ASN A O 1
ATOM 2788 N N . MET A 1 358 ? -22.917 -5.780 26.223 1.00 98.19 358 MET A N 1
ATOM 2789 C CA . MET A 1 358 ? -22.388 -4.621 25.508 1.00 98.19 358 MET A CA 1
ATOM 2790 C C . MET A 1 358 ? -23.087 -4.422 24.161 1.00 98.19 358 MET A C 1
ATOM 2792 O O . MET A 1 358 ? -23.381 -5.382 23.456 1.00 98.19 358 MET A O 1
ATOM 2796 N N . GLU A 1 359 ? -23.294 -3.176 23.740 1.00 96.38 359 GLU A N 1
ATOM 2797 C CA . GLU A 1 359 ? -23.853 -2.842 22.425 1.00 96.38 359 GLU A CA 1
ATOM 2798 C C . GLU A 1 359 ? -23.053 -1.736 21.730 1.00 96.38 359 GLU A C 1
ATOM 2800 O O . GLU A 1 359 ? -22.474 -0.854 22.374 1.00 96.38 359 GLU A O 1
ATOM 2805 N N . LEU A 1 360 ? -23.052 -1.761 20.394 1.00 94.12 360 LEU A N 1
ATOM 2806 C CA . LEU A 1 360 ? -22.574 -0.642 19.590 1.00 94.12 360 LEU A CA 1
ATOM 2807 C C . LEU A 1 360 ? -23.584 0.506 19.682 1.00 94.12 360 LEU A C 1
ATOM 2809 O O . LEU A 1 360 ? -24.743 0.364 19.295 1.00 94.12 360 LEU A O 1
ATOM 2813 N N . HIS A 1 361 ? -23.133 1.661 20.152 1.00 93.31 361 HIS A N 1
ATOM 2814 C CA . HIS A 1 361 ? -23.973 2.821 20.382 1.00 93.31 361 HIS A CA 1
ATOM 2815 C C . HIS A 1 361 ? -23.476 4.040 19.608 1.00 93.31 361 HIS A C 1
ATOM 2817 O O . HIS A 1 361 ? -22.311 4.435 19.685 1.00 93.31 361 HIS A O 1
ATOM 2823 N N . TRP A 1 362 ? -24.404 4.678 18.901 1.00 91.12 362 TRP A N 1
ATOM 2824 C CA . TRP A 1 362 ? -24.191 5.964 18.254 1.00 91.12 362 TRP A CA 1
ATOM 2825 C C . TRP A 1 362 ? -24.705 7.076 19.157 1.00 91.12 362 TRP A C 1
ATOM 2827 O O . TRP A 1 362 ? -25.891 7.111 19.482 1.00 91.12 362 TRP A O 1
ATOM 2837 N N . THR A 1 363 ? -23.829 8.017 19.509 1.00 80.12 363 THR A N 1
ATOM 2838 C CA . THR A 1 363 ? -24.169 9.173 20.359 1.00 80.12 363 THR A CA 1
ATOM 2839 C C . THR A 1 363 ? -25.231 10.086 19.736 1.00 80.12 363 THR A C 1
ATOM 2841 O O . THR A 1 363 ? -25.881 10.848 20.445 1.00 80.12 363 THR A O 1
ATOM 2844 N N . SER A 1 364 ? -25.449 9.983 18.421 1.00 79.75 364 SER A N 1
ATOM 2845 C CA . SER A 1 364 ? -26.554 10.615 17.701 1.00 79.75 364 SER A CA 1
ATOM 2846 C C . SER A 1 364 ? -27.157 9.658 16.671 1.00 79.75 364 SER A C 1
ATOM 2848 O O . SER A 1 364 ? -26.431 8.976 15.946 1.00 79.75 364 SER A O 1
ATOM 2850 N N . LYS A 1 365 ? -28.492 9.657 16.533 1.00 68.50 365 LYS A N 1
ATOM 2851 C CA . LYS A 1 365 ? -29.212 8.840 15.535 1.00 68.50 365 LYS A CA 1
ATOM 2852 C C . LYS A 1 365 ? -28.774 9.142 14.094 1.00 68.50 365 LYS A C 1
ATOM 2854 O O . LYS A 1 365 ? -28.722 8.230 13.273 1.00 68.50 365 LYS A O 1
ATOM 2859 N N . SER A 1 366 ? -28.411 10.393 13.795 1.00 69.25 366 SER A N 1
ATOM 2860 C CA . SER A 1 366 ? -27.949 10.811 12.462 1.00 69.25 366 SER A CA 1
ATOM 2861 C C . SER A 1 366 ? -26.492 10.434 12.161 1.00 69.25 366 SER A C 1
ATOM 2863 O O . SER A 1 366 ? -26.088 10.468 11.000 1.00 69.25 366 SER A O 1
ATOM 2865 N N . ALA A 1 367 ? -25.707 10.040 13.170 1.00 77.81 367 ALA A N 1
ATOM 2866 C CA . ALA A 1 367 ? -24.283 9.745 13.002 1.00 77.81 367 ALA A CA 1
ATOM 2867 C C . ALA A 1 367 ? -24.020 8.422 12.259 1.00 77.81 367 ALA A C 1
ATOM 2869 O O . ALA A 1 367 ? -23.045 8.322 11.518 1.00 77.81 367 ALA A O 1
ATOM 2870 N N . SER A 1 368 ? -24.930 7.448 12.376 1.00 69.38 368 SER A N 1
ATOM 2871 C CA . SER A 1 368 ? -24.810 6.113 11.759 1.00 69.38 368 SER A CA 1
ATOM 2872 C C . SER A 1 368 ? -24.729 6.116 10.223 1.00 69.38 368 SER A C 1
ATOM 2874 O O . SER A 1 368 ? -24.259 5.151 9.624 1.00 69.38 368 SER A O 1
ATOM 2876 N N . ASN A 1 369 ? -25.154 7.208 9.579 1.00 74.06 369 ASN A N 1
ATOM 2877 C CA . ASN A 1 369 ? -25.099 7.409 8.128 1.00 74.06 369 ASN A CA 1
ATOM 2878 C C . ASN A 1 369 ? -24.560 8.798 7.756 1.00 74.06 369 ASN A C 1
ATOM 2880 O O . ASN A 1 369 ? -24.954 9.380 6.740 1.00 74.06 369 ASN A O 1
ATOM 2884 N N . GLN A 1 370 ? -23.668 9.350 8.581 1.00 87.50 370 GLN A N 1
ATOM 2885 C CA . GLN A 1 370 ? -23.050 10.642 8.297 1.00 87.50 370 GLN A CA 1
ATOM 2886 C C . GLN A 1 370 ? -22.310 10.629 6.948 1.00 87.50 370 GLN A C 1
ATOM 2888 O O . GLN A 1 370 ? -21.776 9.604 6.507 1.00 87.50 370 GLN A O 1
ATOM 2893 N N . LYS A 1 371 ? -22.269 11.789 6.290 1.00 88.56 371 LYS A N 1
ATOM 2894 C CA . LYS A 1 371 ? -21.515 11.991 5.050 1.00 88.56 371 LYS A CA 1
ATOM 2895 C C . LYS A 1 371 ? -20.188 12.661 5.374 1.00 88.56 371 LYS A C 1
ATOM 2897 O O . LYS A 1 371 ? -20.180 13.713 6.008 1.00 88.56 371 LYS A O 1
ATOM 2902 N N . LEU A 1 372 ? -19.092 12.072 4.910 1.00 88.62 372 LEU A N 1
ATOM 2903 C CA . LEU A 1 372 ? -17.748 12.606 5.111 1.00 88.62 372 LEU A CA 1
ATOM 2904 C C . LEU A 1 372 ? -17.178 13.119 3.785 1.00 88.62 372 LEU A C 1
ATOM 2906 O O . LEU A 1 372 ? -17.399 12.520 2.731 1.00 88.62 372 LEU A O 1
ATOM 2910 N N . THR A 1 373 ? -16.464 14.242 3.838 1.00 88.75 373 THR A N 1
ATOM 2911 C CA . THR A 1 373 ? -15.790 14.867 2.689 1.00 88.75 373 THR A CA 1
ATOM 2912 C C . THR A 1 373 ? -14.375 15.278 3.086 1.00 88.75 373 THR A C 1
ATOM 2914 O O . THR A 1 373 ? -14.068 15.370 4.272 1.00 88.75 373 THR A O 1
ATOM 2917 N N . CYS A 1 374 ? -13.529 15.636 2.119 1.00 87.25 374 CYS A N 1
ATOM 2918 C CA . CYS A 1 374 ? -12.195 16.183 2.400 1.00 87.25 374 CYS A CA 1
ATOM 2919 C C . CYS A 1 374 ? -12.209 17.532 3.143 1.00 87.25 374 CYS A C 1
ATOM 2921 O O . CYS A 1 374 ? -11.157 18.004 3.553 1.00 87.25 374 CYS A O 1
ATOM 2923 N N . LYS A 1 375 ? -13.377 18.176 3.283 1.00 88.12 375 LYS A N 1
ATOM 2924 C CA . LYS A 1 375 ? -13.554 19.426 4.040 1.00 88.12 375 LYS A CA 1
ATOM 2925 C C . LYS A 1 375 ? -14.084 19.197 5.457 1.00 88.12 375 LYS A C 1
ATOM 2927 O O . LYS A 1 375 ? -14.263 20.159 6.197 1.00 88.12 375 LYS A O 1
ATOM 2932 N N . SER A 1 376 ? -14.408 17.958 5.814 1.00 89.69 376 SER A N 1
ATOM 2933 C CA . SER A 1 376 ? -14.913 17.636 7.144 1.00 89.69 376 SER A CA 1
ATOM 2934 C C . SER A 1 376 ? -13.799 17.819 8.179 1.00 89.69 376 SER A C 1
ATOM 2936 O O . SER A 1 376 ? -12.691 17.341 7.973 1.00 89.69 376 SER A O 1
ATOM 2938 N N . ALA A 1 377 ? -14.089 18.514 9.280 1.00 90.50 377 ALA A N 1
ATOM 2939 C CA . ALA A 1 377 ? -13.108 18.744 10.345 1.00 90.50 377 ALA A CA 1
ATOM 2940 C C . ALA A 1 377 ? -12.926 17.513 11.248 1.00 90.50 377 ALA A C 1
ATOM 2942 O O . ALA A 1 377 ? -11.822 17.219 11.686 1.00 90.50 377 ALA A O 1
ATOM 2943 N N . SER A 1 378 ? -14.013 16.788 11.508 1.00 91.69 378 SER A N 1
ATOM 2944 C CA . SER A 1 378 ? -14.041 15.583 12.335 1.00 91.69 378 SER A CA 1
ATOM 2945 C C . SER A 1 378 ? -15.202 14.682 11.912 1.00 91.69 378 SER A C 1
ATOM 2947 O O . SER A 1 378 ? -15.982 15.023 11.013 1.00 91.69 378 SER A O 1
ATOM 2949 N N . MET A 1 379 ? -15.320 13.521 12.553 1.00 91.25 379 MET A N 1
ATOM 2950 C CA . MET A 1 379 ? -16.481 12.648 12.427 1.00 91.25 379 MET A CA 1
ATOM 2951 C C . MET A 1 379 ? -16.972 12.172 13.793 1.00 91.25 379 MET A C 1
ATOM 2953 O O . MET A 1 379 ? -16.202 12.042 14.742 1.00 91.25 379 MET A O 1
ATOM 2957 N N . ILE A 1 380 ? -18.263 11.856 13.881 1.00 92.00 380 ILE A N 1
ATOM 2958 C CA . ILE A 1 380 ? -18.831 11.260 15.091 1.00 92.00 380 ILE A CA 1
ATOM 2959 C C . ILE A 1 380 ? -18.578 9.758 15.029 1.00 92.00 380 ILE A C 1
ATOM 2961 O O . ILE A 1 380 ? -19.073 9.090 14.127 1.00 92.00 380 ILE A O 1
ATOM 2965 N N . LEU A 1 381 ? -17.818 9.215 15.971 1.00 94.00 381 LEU A N 1
ATOM 2966 C CA . LEU A 1 381 ? -17.561 7.779 16.045 1.00 94.00 381 LEU A CA 1
ATOM 2967 C C . LEU A 1 381 ? -18.560 7.085 16.977 1.00 94.00 381 LEU A C 1
ATOM 2969 O O . LEU A 1 381 ? -18.977 7.678 17.979 1.00 94.00 381 LEU A O 1
ATOM 2973 N N . PRO A 1 382 ? -18.935 5.828 16.684 1.00 94.31 382 PRO A N 1
ATOM 2974 C CA . PRO A 1 382 ? -19.669 5.027 17.644 1.00 94.31 382 PRO A CA 1
ATOM 2975 C C . PRO A 1 382 ? -18.771 4.684 18.837 1.00 94.31 382 PRO A C 1
ATOM 2977 O O . PRO A 1 382 ? -17.544 4.765 18.772 1.00 94.31 382 PRO A O 1
ATOM 2980 N N . ILE A 1 383 ? -19.406 4.273 19.924 1.00 95.12 383 ILE A N 1
ATOM 2981 C CA . ILE A 1 383 ? -18.760 3.692 21.102 1.00 95.12 383 ILE A CA 1
ATOM 2982 C C . ILE A 1 383 ? -19.374 2.324 21.365 1.00 95.12 383 ILE A C 1
ATOM 2984 O O . ILE A 1 383 ? -20.486 2.048 20.915 1.00 95.12 383 ILE A O 1
ATOM 2988 N N . VAL A 1 384 ? -18.692 1.477 22.124 1.00 96.25 384 VAL A N 1
ATOM 2989 C CA . VAL A 1 384 ? -19.340 0.311 22.730 1.00 96.25 384 VAL A CA 1
ATOM 2990 C C . VAL A 1 384 ? -19.702 0.654 24.166 1.00 96.25 384 VAL A C 1
ATOM 2992 O O . VAL A 1 384 ? -18.865 1.178 24.894 1.00 96.25 384 VAL A O 1
ATOM 2995 N N . ARG A 1 385 ? -20.937 0.386 24.585 1.00 96.81 385 ARG A N 1
ATOM 2996 C CA . ARG A 1 385 ? -21.379 0.650 25.962 1.00 96.81 385 ARG A CA 1
ATOM 2997 C C . ARG A 1 385 ? -22.093 -0.542 26.570 1.00 96.81 385 ARG A C 1
ATOM 2999 O O . ARG A 1 385 ? -22.670 -1.336 25.830 1.00 96.81 385 ARG A O 1
ATOM 3006 N N . ASN A 1 386 ? -22.101 -0.627 27.895 1.00 97.94 386 ASN A N 1
ATOM 3007 C CA . ASN A 1 386 ? -22.897 -1.633 28.587 1.00 97.94 386 ASN A CA 1
ATOM 3008 C C . ASN A 1 386 ? -24.382 -1.247 28.595 1.00 97.94 386 ASN A C 1
ATOM 3010 O O . ASN A 1 386 ? -24.712 -0.095 28.871 1.00 97.94 386 ASN A O 1
ATOM 3014 N N . PHE A 1 387 ? -25.278 -2.197 28.332 1.00 97.69 387 PHE A N 1
ATOM 3015 C CA . PHE A 1 387 ? -26.732 -1.982 28.425 1.00 97.69 387 PHE A CA 1
ATOM 3016 C C . PHE A 1 387 ? -27.387 -2.748 29.584 1.00 97.69 387 PHE A C 1
ATOM 3018 O O . PHE A 1 387 ? -28.570 -2.555 29.856 1.00 97.69 387 PHE A O 1
ATOM 3025 N N . VAL A 1 388 ? -26.604 -3.545 30.311 1.00 97.56 388 VAL A N 1
ATOM 3026 C CA . VAL A 1 388 ? -26.957 -4.154 31.601 1.00 97.56 388 VAL A CA 1
ATOM 3027 C C . VAL A 1 388 ? -25.967 -3.699 32.674 1.00 97.56 388 VAL A C 1
ATOM 3029 O O . VAL A 1 388 ? -24.897 -3.170 32.361 1.00 97.56 388 VAL A O 1
ATOM 3032 N N . LYS A 1 389 ? -26.329 -3.855 33.949 1.00 98.06 389 LYS A N 1
ATOM 3033 C CA . LYS A 1 389 ? -25.399 -3.623 35.060 1.00 98.06 389 LYS A CA 1
ATOM 3034 C C . LYS A 1 389 ? -24.297 -4.691 35.015 1.00 98.06 389 LYS A C 1
ATOM 3036 O O . LYS A 1 389 ? -24.608 -5.843 34.744 1.00 98.06 389 LYS A O 1
ATOM 3041 N N . LEU A 1 390 ? -23.054 -4.294 35.272 1.00 98.19 390 LEU A N 1
ATOM 3042 C CA . LEU A 1 390 ? -21.898 -5.189 35.342 1.00 98.19 390 LEU A CA 1
ATOM 3043 C C . LEU A 1 390 ? -21.343 -5.212 36.764 1.00 98.19 390 LEU A C 1
ATOM 3045 O O . LEU A 1 390 ? -21.326 -4.174 37.435 1.00 98.19 390 LEU A O 1
ATOM 3049 N N . GLU A 1 391 ? -20.836 -6.359 37.183 1.00 98.00 391 GLU A N 1
ATOM 3050 C CA . GLU A 1 391 ? -20.071 -6.563 38.408 1.00 98.00 391 GLU A CA 1
ATOM 3051 C C . GLU A 1 391 ? -18.601 -6.871 38.084 1.00 98.00 391 GLU A C 1
ATOM 3053 O O . GLU A 1 391 ? -18.253 -7.241 36.964 1.00 98.00 391 GLU A O 1
ATOM 3058 N N . ALA A 1 392 ? -17.708 -6.680 39.057 1.00 97.56 392 ALA A N 1
ATOM 3059 C CA . ALA A 1 392 ? -16.291 -6.993 38.876 1.00 97.56 392 ALA A CA 1
ATOM 3060 C C . ALA A 1 392 ? -16.090 -8.474 38.493 1.00 97.56 392 ALA A C 1
ATOM 3062 O O . ALA A 1 392 ? -16.607 -9.365 39.165 1.00 97.56 392 ALA A O 1
ATOM 3063 N N . GLY A 1 393 ? -15.305 -8.724 37.444 1.00 97.25 393 GLY A N 1
ATOM 3064 C CA . GLY A 1 393 ? -15.050 -10.054 36.889 1.00 97.25 393 GLY A CA 1
ATOM 3065 C C . GLY A 1 393 ? -15.984 -10.469 35.748 1.00 97.25 393 GLY A C 1
ATOM 3066 O O . GLY A 1 393 ? -15.700 -11.475 35.100 1.00 97.25 393 GLY A O 1
ATOM 3067 N N . ASP A 1 394 ? -17.045 -9.707 35.456 1.00 97.81 394 ASP A N 1
ATOM 3068 C CA . ASP A 1 394 ? -17.960 -10.032 34.357 1.00 97.81 394 ASP A CA 1
ATOM 3069 C C . ASP A 1 394 ? -17.258 -9.980 32.991 1.00 97.81 394 ASP A C 1
ATOM 3071 O O . ASP A 1 394 ? -16.553 -9.017 32.666 1.00 97.81 394 ASP A O 1
ATOM 3075 N N . ASP A 1 395 ? -17.508 -11.001 32.166 1.00 97.81 395 ASP A N 1
ATOM 3076 C CA . ASP A 1 395 ? -17.097 -11.058 30.761 1.00 97.81 395 ASP A CA 1
ATOM 3077 C C . ASP A 1 395 ? -17.868 -10.027 29.933 1.00 97.81 395 ASP A C 1
ATOM 3079 O O . ASP A 1 395 ? -19.095 -9.991 29.961 1.00 97.81 395 ASP A O 1
ATOM 3083 N N . LEU A 1 396 ? -17.171 -9.244 29.111 1.00 98.31 396 LEU A N 1
ATOM 3084 C CA . LEU A 1 396 ? -17.800 -8.345 28.151 1.00 98.31 396 LEU A CA 1
ATOM 3085 C C . LEU A 1 396 ? -18.169 -9.087 26.860 1.00 98.31 396 LEU A C 1
ATOM 3087 O O . LEU A 1 396 ? -17.306 -9.582 26.125 1.00 98.31 396 LEU A O 1
ATOM 3091 N N . VAL A 1 397 ? -19.466 -9.105 26.556 1.00 97.75 397 VAL A N 1
ATOM 3092 C CA . VAL A 1 397 ? -20.061 -9.786 25.405 1.00 97.75 397 VAL A CA 1
ATOM 3093 C C . VAL A 1 397 ? -20.840 -8.781 24.556 1.00 97.75 397 VAL A C 1
ATOM 3095 O O . VAL A 1 397 ? -21.825 -8.184 24.994 1.00 97.75 397 VAL A O 1
ATOM 3098 N N . LEU A 1 398 ? -20.381 -8.583 23.319 1.00 96.56 398 LEU A N 1
ATOM 3099 C CA . LEU A 1 398 ? -20.938 -7.630 22.366 1.00 96.56 398 LEU A CA 1
ATOM 3100 C C . LEU A 1 398 ? -22.121 -8.223 21.599 1.00 96.56 398 LEU A C 1
ATOM 3102 O O . LEU A 1 398 ? -21.965 -9.160 20.814 1.00 96.56 398 LEU A O 1
ATOM 3106 N N . TRP A 1 399 ? -23.279 -7.590 21.727 1.00 95.88 399 TRP A N 1
ATOM 3107 C CA . TRP A 1 399 ? -24.424 -7.866 20.876 1.00 95.88 399 TRP A CA 1
ATOM 3108 C C . TRP A 1 399 ? -24.144 -7.416 19.438 1.00 95.88 399 TRP A C 1
ATOM 3110 O O . TRP A 1 399 ? -23.871 -6.238 19.171 1.00 95.88 399 TRP A O 1
ATOM 3120 N N . ARG A 1 400 ? -24.224 -8.357 18.496 1.00 88.88 400 ARG A N 1
ATOM 3121 C CA . ARG A 1 400 ? -24.170 -8.107 17.055 1.00 88.88 400 ARG A CA 1
ATOM 3122 C C . ARG A 1 400 ? -25.412 -8.716 16.415 1.00 88.88 400 ARG A C 1
ATOM 3124 O O . ARG A 1 400 ? -25.424 -9.925 16.214 1.00 88.88 400 ARG A O 1
ATOM 3131 N N . PRO A 1 401 ? -26.441 -7.917 16.090 1.00 82.00 401 PRO A N 1
ATOM 3132 C CA . PRO A 1 401 ? -27.641 -8.452 15.463 1.00 82.00 401 PRO A CA 1
ATOM 3133 C C . PRO A 1 401 ? -27.291 -9.130 14.138 1.00 82.00 401 PRO A C 1
ATOM 3135 O O . PRO A 1 401 ? -26.478 -8.607 13.365 1.00 82.00 401 PRO A O 1
ATOM 3138 N N . ASP A 1 402 ? -27.918 -10.276 13.873 1.00 73.12 402 ASP A N 1
ATOM 3139 C CA . ASP A 1 402 ? -27.864 -10.878 12.549 1.00 73.12 402 ASP A CA 1
ATOM 3140 C C . ASP A 1 402 ? -28.531 -9.911 11.565 1.00 73.12 402 ASP A C 1
ATOM 3142 O O . ASP A 1 402 ? -29.701 -9.552 11.697 1.00 73.12 402 ASP A O 1
ATOM 3146 N N . THR A 1 403 ? -27.742 -9.410 10.619 1.00 63.19 403 THR A N 1
ATOM 3147 C CA . THR A 1 403 ? -28.204 -8.442 9.616 1.00 63.19 403 THR A CA 1
ATOM 3148 C C . THR A 1 403 ? -28.703 -9.124 8.349 1.00 63.19 403 THR A C 1
ATOM 3150 O O . THR A 1 403 ? -29.030 -8.432 7.389 1.00 63.19 403 THR A O 1
ATOM 3153 N N . GLY A 1 404 ? -28.822 -10.456 8.358 1.00 48.06 404 GLY A N 1
ATOM 3154 C CA . GLY A 1 404 ? -29.517 -11.208 7.329 1.00 48.06 404 GLY A CA 1
ATOM 3155 C C . GLY A 1 404 ? -28.788 -11.176 5.991 1.00 48.06 404 GLY A C 1
ATOM 3156 O O . GLY A 1 404 ? -29.088 -10.382 5.102 1.00 48.06 404 GLY A O 1
ATOM 3157 N N . LYS A 1 405 ? -27.892 -12.137 5.791 1.00 45.72 405 LYS A N 1
ATOM 3158 C CA . LYS A 1 405 ? -27.907 -12.877 4.530 1.00 45.72 405 LYS A CA 1
ATOM 3159 C C . LYS A 1 405 ? -28.318 -14.289 4.891 1.00 45.72 405 LYS A C 1
ATOM 3161 O O . LYS A 1 405 ? -27.478 -15.109 5.231 1.00 45.72 405 LYS A O 1
ATOM 3166 N N . THR A 1 406 ? -29.622 -14.541 4.889 1.00 39.44 406 THR A N 1
ATOM 3167 C CA . THR A 1 406 ? -30.119 -15.907 4.789 1.00 39.44 406 THR A CA 1
ATOM 3168 C C . THR A 1 406 ? -29.608 -16.436 3.459 1.00 39.44 406 THR A C 1
ATOM 3170 O O . THR A 1 406 ? -30.117 -16.067 2.401 1.00 39.44 406 THR A O 1
ATOM 3173 N N . ASP A 1 407 ? -28.545 -17.236 3.502 1.00 40.50 407 ASP A N 1
ATOM 3174 C CA . ASP A 1 407 ? -28.198 -18.076 2.368 1.00 40.50 407 ASP A CA 1
ATOM 3175 C C . ASP A 1 407 ? -29.466 -18.854 2.011 1.00 40.50 407 ASP A C 1
ATOM 3177 O O . ASP A 1 407 ? -30.091 -19.482 2.871 1.00 40.50 407 ASP A O 1
ATOM 3181 N N . VAL A 1 408 ? -29.908 -18.733 0.760 1.00 44.50 408 VAL A N 1
ATOM 3182 C CA . VAL A 1 408 ? -30.987 -19.568 0.240 1.00 44.50 408 VAL A CA 1
ATOM 3183 C C . VAL A 1 408 ? -30.427 -20.982 0.250 1.00 44.50 408 VAL A C 1
ATOM 3185 O O . VAL A 1 408 ? -29.667 -21.356 -0.638 1.00 44.50 408 VAL A O 1
ATOM 3188 N N . ILE A 1 409 ? -30.726 -21.729 1.312 1.00 47.81 409 ILE A N 1
ATOM 3189 C CA . ILE A 1 409 ? -30.368 -23.138 1.416 1.00 47.81 409 ILE A CA 1
ATOM 3190 C C . ILE A 1 409 ? -31.029 -23.824 0.221 1.00 47.81 409 ILE A C 1
ATOM 3192 O O . ILE A 1 409 ? -32.253 -23.790 0.080 1.00 47.81 409 ILE A O 1
ATOM 3196 N N . GLU A 1 410 ? -30.208 -24.375 -0.671 1.00 53.31 410 GLU A N 1
ATOM 3197 C CA . GLU A 1 410 ? -30.663 -25.101 -1.852 1.00 53.31 410 GLU A CA 1
ATOM 3198 C C . GLU A 1 410 ? -31.606 -26.230 -1.418 1.00 53.31 410 GLU A C 1
ATOM 3200 O O . GLU A 1 410 ? -31.256 -27.072 -0.586 1.00 53.31 410 GLU A O 1
ATOM 3205 N N . ALA A 1 411 ? -32.827 -26.231 -1.954 1.00 60.53 411 ALA A N 1
ATOM 3206 C CA . ALA A 1 411 ? -33.772 -27.307 -1.712 1.00 60.53 411 ALA A CA 1
ATOM 3207 C C . ALA A 1 411 ? -33.252 -28.582 -2.392 1.00 60.53 411 ALA A C 1
ATOM 3209 O O . ALA A 1 411 ? -33.140 -28.639 -3.614 1.00 60.53 411 ALA A O 1
ATOM 3210 N N . LEU A 1 412 ? -32.925 -29.604 -1.599 1.00 62.16 412 LEU A N 1
ATOM 3211 C CA . LEU A 1 412 ? -32.464 -30.889 -2.120 1.00 62.16 412 LEU A CA 1
ATOM 3212 C C . LEU A 1 412 ? -33.632 -31.644 -2.767 1.00 62.16 412 LEU A C 1
ATOM 3214 O O . LEU A 1 412 ? -34.602 -31.992 -2.091 1.00 62.16 412 LEU A O 1
ATOM 3218 N N . GLU A 1 413 ? -33.523 -31.944 -4.062 1.00 70.69 413 GLU A N 1
ATOM 3219 C CA . GLU A 1 413 ? -34.496 -32.787 -4.759 1.00 70.69 413 GLU A CA 1
ATOM 3220 C C . GLU A 1 413 ? -34.181 -34.289 -4.588 1.00 70.69 413 GLU A C 1
ATOM 3222 O O . GLU A 1 413 ? -33.016 -34.701 -4.658 1.00 70.69 413 GLU A O 1
ATOM 3227 N N . PRO A 1 414 ? -35.196 -35.154 -4.389 1.00 66.12 414 PRO A N 1
ATOM 3228 C CA . PRO A 1 414 ? -34.992 -36.596 -4.304 1.00 66.12 414 PRO A CA 1
ATOM 3229 C C . PRO A 1 414 ? -34.481 -37.188 -5.623 1.00 66.12 414 PRO A C 1
ATOM 3231 O O . PRO A 1 414 ? -35.036 -36.944 -6.693 1.00 66.12 414 PRO A O 1
ATOM 3234 N N . VAL A 1 415 ? -33.481 -38.070 -5.547 1.00 62.91 415 VAL A N 1
ATOM 3235 C CA . VAL A 1 415 ? -32.984 -38.808 -6.717 1.00 62.91 415 VAL A CA 1
ATOM 3236 C C . VAL A 1 415 ? -34.060 -39.776 -7.217 1.00 62.91 415 VAL A C 1
ATOM 3238 O O . VAL A 1 415 ? -34.284 -40.840 -6.633 1.00 62.91 415 VAL A O 1
ATOM 3241 N N . THR A 1 416 ? -34.696 -39.460 -8.346 1.00 62.12 416 THR A N 1
ATOM 3242 C CA . THR A 1 416 ? -35.538 -40.421 -9.068 1.00 62.12 416 THR A CA 1
ATOM 3243 C C . THR A 1 416 ? -34.668 -41.547 -9.621 1.00 62.12 416 THR A C 1
ATOM 3245 O O . THR A 1 416 ? -33.927 -41.370 -10.592 1.00 62.12 416 THR A O 1
ATOM 3248 N N . LYS A 1 417 ? -34.759 -42.735 -9.014 1.00 58.06 417 LYS A N 1
ATOM 3249 C CA . LYS A 1 417 ? -34.157 -43.956 -9.559 1.00 58.06 417 LYS A CA 1
ATOM 3250 C C . LYS A 1 417 ? -34.816 -44.272 -10.902 1.00 58.06 417 LYS A C 1
ATOM 3252 O O . LYS A 1 417 ? -35.990 -44.630 -10.948 1.00 58.06 417 LYS A O 1
ATOM 3257 N N . LYS A 1 418 ? -34.057 -44.173 -11.998 1.00 50.06 418 LYS A N 1
ATOM 3258 C CA . LYS A 1 418 ? -34.485 -44.717 -13.293 1.00 50.06 418 LYS A CA 1
ATOM 3259 C C . LYS A 1 418 ? -34.701 -46.222 -13.135 1.00 50.06 418 LYS A C 1
ATOM 3261 O O . LYS A 1 418 ? -33.765 -46.946 -12.795 1.00 50.06 418 LYS A O 1
ATOM 3266 N N . ALA A 1 419 ? -35.927 -46.677 -13.379 1.00 51.75 419 ALA A N 1
ATOM 3267 C CA . ALA A 1 419 ? -36.225 -48.094 -13.502 1.00 51.75 419 ALA A CA 1
ATOM 3268 C C . ALA A 1 419 ? -35.353 -48.679 -14.625 1.00 51.75 419 ALA A C 1
ATOM 3270 O O . ALA A 1 419 ? -35.410 -48.214 -15.766 1.00 51.75 419 ALA A O 1
ATOM 3271 N N . ARG A 1 420 ? -34.515 -49.664 -14.287 1.00 51.09 420 ARG A N 1
ATOM 3272 C CA . ARG A 1 420 ? -33.845 -50.505 -15.282 1.00 51.09 420 ARG A CA 1
ATOM 3273 C C . ARG A 1 420 ? -34.936 -51.281 -16.023 1.00 51.09 420 ARG A C 1
ATOM 3275 O O . ARG A 1 420 ? -35.673 -52.024 -15.379 1.00 51.09 420 ARG A O 1
ATOM 3282 N N . LYS A 1 421 ? -35.058 -51.045 -17.329 1.00 48.25 421 LYS A N 1
ATOM 3283 C CA . LYS A 1 421 ? -35.708 -51.989 -18.242 1.00 48.25 421 LYS A CA 1
ATOM 3284 C C . LYS A 1 421 ? -34.757 -53.133 -18.540 1.00 48.25 421 LYS A C 1
ATOM 3286 O O . LYS A 1 421 ? -33.538 -52.847 -18.614 1.00 48.25 421 LYS A O 1
#